Protein 1YIS (pdb70)

InterPro domains:
  IPR000362 Fumarate lyase family [PR00149] (147-165)
  IPR000362 Fumarate lyase family [PR00149] (241-268)
  IPR000362 Fumarate lyase family [PR00149] (284-300)
  IPR008948 L-Aspartase-like [SSF48557] (10-456)
  IPR019468 Adenylosuccinate lyase C-terminal [SM00998] (376-455)
  IPR020557 Fumarate lyase, conserved site [PS00163] (284-293)
  IPR022761 Fumarate lyase, N-terminal [PF00206] (44-301)

Organism: Caenorhabditis elegans (NCBI:txid6239)

Secondary structure (DSSP, 8-state):
-GGGS---HIIIIITTT-THHHHTSHHHHHHHHHHHHHHHHHHHHHTT-TTS-HHHHH--TTTT---HHHHHHHHHHSS----HHHHHHHH-TTTGGGTTTT--HHHHHHHHHHHHHHHHHHHHHHHHHHHHHHHHHHHHHTTT-EEEEEETTEEEEEEEHHHHHHHHHHHH--HHHHHHHHH--B--S-TTTSS-HHHHHHTTT-HHHHHHHHHHHHHHTT-S-B-SS-SSS--THHHHHHHHHHHHHHHHHHHHHHHHHHHHHTTSEE-------HHHHHHHHHHHHTSHHHHHHHHHT--TT--GGGHHHH--HHHHHHHHHHHHHHHHHHHHH-EE-HHHHHHHHHHHHHHHHHHH------SSSTTTHHHHHHHHH-GGGGSTTHHHHHHHHIIIIIHHHHGGG--

Structure (mmCIF, N/CA/C/O backbone):
data_1YIS
#
_entry.id   1YIS
#
_cell.length_a   124.242
_cell.length_b   124.242
_cell.length_c   165.127
_cell.angle_alpha   90.00
_cell.angle_beta   90.00
_cell.angle_gamma   90.00
#
_symmetry.space_group_name_H-M   'I 4 2 2'
#
loop_
_entity.id
_entity.type
_entity.pdbx_description
1 polymer 'adenylosuccinate lyase'
2 non-polymer 'SULFATE ION'
3 water water
#
loop_
_atom_site.group_PDB
_atom_site.id
_atom_site.type_symbol
_atom_site.label_atom_id
_atom_site.label_alt_id
_atom_site.label_comp_id
_atom_site.label_asym_id
_atom_site.label_entity_id
_atom_site.label_seq_id
_atom_site.pdbx_PDB_ins_code
_atom_site.Cartn_x
_atom_site.Cartn_y
_atom_site.Cartn_z
_atom_site.occupancy
_atom_site.B_iso_or_equiv
_atom_site.auth_seq_id
_atom_site.auth_comp_id
_atom_site.auth_asym_id
_atom_site.auth_atom_id
_atom_site.pdbx_PDB_model_num
ATOM 1 N N . ALA A 1 2 ? 2.566 55.280 36.907 1.00 31.32 2 ALA A N 1
ATOM 2 C CA . ALA A 1 2 ? 3.679 55.963 36.179 1.00 31.13 2 ALA A CA 1
ATOM 3 C C . ALA A 1 2 ? 3.227 56.381 34.781 1.00 29.98 2 ALA A C 1
ATOM 4 O O . ALA A 1 2 ? 2.505 55.648 34.107 1.00 30.58 2 ALA A O 1
ATOM 6 N N . SER A 1 3 ? 3.651 57.563 34.349 1.00 28.67 3 SER A N 1
ATOM 7 C CA . SER A 1 3 ? 3.267 58.062 33.037 1.00 28.46 3 SER A CA 1
ATOM 8 C C . SER A 1 3 ? 3.847 57.192 31.924 1.00 27.26 3 SER A C 1
ATOM 9 O O . SER A 1 3 ? 3.287 57.118 30.833 1.00 26.93 3 SER A O 1
ATOM 12 N N . GLU A 1 4 ? 4.970 56.538 32.203 1.00 26.08 4 GLU A N 1
ATOM 13 C CA . GLU A 1 4 ? 5.609 55.674 31.217 1.00 24.91 4 GLU A CA 1
ATOM 14 C C . GLU A 1 4 ? 4.795 54.411 30.939 1.00 23.85 4 GLU A C 1
ATOM 15 O O . GLU A 1 4 ? 4.963 53.777 29.900 1.00 22.87 4 GLU A O 1
ATOM 21 N N . ASP A 1 5 ? 3.908 54.054 31.859 1.00 23.31 5 ASP A N 1
ATOM 22 C CA . ASP A 1 5 ? 3.104 52.848 31.698 1.00 24.33 5 ASP A CA 1
ATOM 23 C C . ASP A 1 5 ? 2.011 52.953 30.634 1.00 24.83 5 ASP A C 1
ATOM 24 O O . ASP A 1 5 ? 1.399 51.949 30.269 1.00 25.52 5 ASP A O 1
ATOM 29 N N . LYS A 1 6 ? 1.756 54.163 30.144 1.00 25.23 6 LYS A N 1
ATOM 30 C CA . LYS A 1 6 ? 0.737 54.369 29.113 1.00 24.39 6 LYS A CA 1
ATOM 31 C C . LYS A 1 6 ? 1.314 55.141 27.941 1.00 22.36 6 LYS A C 1
ATOM 32 O O . LYS A 1 6 ? 2.202 55.969 28.125 1.00 20.00 6 LYS A O 1
ATOM 38 N N . PHE A 1 7 ? 0.810 54.864 26.739 1.00 21.96 7 PHE A N 1
ATOM 39 C CA . PHE A 1 7 ? 1.275 55.554 25.540 1.00 21.53 7 PHE A CA 1
ATOM 40 C C . PHE A 1 7 ? 1.245 57.059 25.770 1.00 21.76 7 PHE A C 1
ATOM 41 O O . PHE A 1 7 ? 0.292 57.592 26.334 1.00 21.04 7 PHE A O 1
ATOM 49 N N . GLU A 1 8 ? 2.288 57.742 25.320 1.00 23.82 8 GLU A N 1
ATOM 50 C CA . GLU A 1 8 ? 2.379 59.186 25.490 1.00 26.02 8 GLU A CA 1
ATOM 51 C C . GLU A 1 8 ? 2.715 59.848 24.170 1.00 25.58 8 GLU A C 1
ATOM 52 O O . GLU A 1 8 ? 3.323 59.231 23.294 1.00 25.14 8 GLU A O 1
ATOM 58 N N . SER A 1 9 ? 2.321 61.107 24.035 1.00 25.50 9 SER A N 1
ATOM 59 C CA . SER A 1 9 ? 2.646 61.870 22.842 1.00 24.87 9 SER A CA 1
ATOM 60 C C . SER A 1 9 ? 4.138 62.144 22.973 1.00 24.27 9 SER A C 1
ATOM 61 O O . SER A 1 9 ? 4.575 62.761 23.946 1.00 23.87 9 SER A O 1
ATOM 64 N N . VAL A 1 10 ? 4.922 61.673 22.014 1.00 24.76 10 VAL A N 1
ATOM 65 C CA . VAL A 1 10 ? 6.361 61.883 22.062 1.00 25.18 10 VAL A CA 1
ATOM 66 C C . VAL A 1 10 ? 6.697 63.352 21.818 1.00 25.41 10 VAL A C 1
ATOM 67 O O . VAL A 1 10 ? 7.745 63.831 22.244 1.00 26.87 10 VAL A O 1
ATOM 71 N N . LEU A 1 11 ? 5.806 64.064 21.133 1.00 26.14 11 LEU A N 1
ATOM 72 C CA . LEU A 1 11 ? 6.015 65.486 20.852 1.00 26.04 11 LEU A CA 1
ATOM 73 C C . LEU A 1 11 ? 5.866 66.295 22.137 1.00 27.56 11 LEU A C 1
ATOM 74 O O . LEU A 1 11 ? 6.733 67.096 22.497 1.00 28.36 11 LEU A O 1
ATOM 79 N N . SER A 1 12 ? 4.752 66.065 22.822 1.00 28.07 12 SER A N 1
ATOM 80 C CA . SER A 1 12 ? 4.419 66.746 24.066 1.00 29.01 12 SER A CA 1
ATOM 81 C C . SER A 1 12 ? 5.360 66.424 25.226 1.00 28.37 12 SER A C 1
ATOM 82 O O . SER A 1 12 ? 5.767 67.315 25.975 1.00 28.43 12 SER A O 1
ATOM 85 N N . THR A 1 13 ? 5.699 65.149 25.370 1.00 26.88 13 THR A N 1
ATOM 86 C CA . THR A 1 13 ? 6.549 64.712 26.462 1.00 27.40 13 THR A CA 1
ATOM 87 C C . THR A 1 13 ? 8.038 64.742 26.170 1.00 28.64 13 THR A C 1
ATOM 88 O O . THR A 1 13 ? 8.844 64.784 27.094 1.00 29.34 13 THR A O 1
ATOM 92 N N . ARG A 1 14 ? 8.418 64.730 24.901 1.00 30.22 14 ARG A N 1
ATOM 93 C CA . ARG A 1 14 ? 9.838 64.735 24.588 1.00 32.95 14 ARG A CA 1
ATOM 94 C C . ARG A 1 14 ? 10.354 65.885 23.723 1.00 32.18 14 ARG A C 1
ATOM 95 O O . ARG A 1 14 ? 11.113 66.727 24.204 1.00 33.12 14 ARG A O 1
ATOM 103 N N . TYR A 1 15 ? 9.939 65.931 22.459 1.00 30.97 15 TYR A N 1
ATOM 104 C CA . TYR A 1 15 ? 10.416 66.963 21.535 1.00 28.97 15 TYR A CA 1
ATOM 105 C C . TYR A 1 15 ? 9.995 68.408 21.808 1.00 28.07 15 TYR A C 1
ATOM 106 O O . TYR A 1 15 ? 10.640 69.334 21.327 1.00 27.91 15 TYR A O 1
ATOM 115 N N . CYS A 1 16 ? 8.929 68.605 22.578 1.00 27.91 16 CYS A N 1
ATOM 116 C CA . CYS A 1 16 ? 8.437 69.953 22.872 1.00 28.37 16 CYS A CA 1
ATOM 117 C C . CYS A 1 16 ? 8.108 70.177 24.349 1.00 29.12 16 CYS A C 1
ATOM 118 O O . CYS A 1 16 ? 7.405 71.131 24.681 1.00 29.97 16 CYS A O 1
ATOM 121 N N . LYS A 1 17 ? 8.604 69.312 25.227 1.00 29.28 17 LYS A N 1
ATOM 122 C CA . LYS A 1 17 ? 8.305 69.419 26.652 1.00 30.64 17 LYS A CA 1
ATOM 123 C C . LYS A 1 17 ? 8.450 70.811 27.263 1.00 31.28 17 LYS A C 1
ATOM 124 O O . LYS A 1 17 ? 7.718 71.160 28.190 1.00 31.46 17 LYS A O 1
ATOM 130 N N . ASN A 1 18 ? 9.378 71.610 26.746 1.00 30.88 18 ASN A N 1
ATOM 131 C CA . ASN A 1 18 ? 9.595 72.952 27.279 1.00 31.18 18 ASN A CA 1
ATOM 132 C C . ASN A 1 18 ? 8.936 74.066 26.467 1.00 30.05 18 ASN A C 1
ATOM 133 O O . ASN A 1 18 ? 9.183 75.249 26.711 1.00 29.62 18 ASN A O 1
ATOM 138 N N . SER A 1 19 ? 8.099 73.694 25.507 1.00 26.83 19 SER A N 1
ATOM 139 C CA . SER A 1 19 ? 7.430 74.687 24.680 1.00 25.61 19 SER A CA 1
ATOM 140 C C . SER A 1 19 ? 6.088 75.133 25.241 1.00 24.55 19 SER A C 1
ATOM 141 O O . SER A 1 19 ? 5.335 74.336 25.805 1.00 23.58 19 SER A O 1
ATOM 144 N N . PRO A 1 20 ? 5.777 76.428 25.102 1.00 23.65 20 PRO A N 1
ATOM 145 C CA . PRO A 1 20 ? 4.502 76.953 25.597 1.00 23.06 20 PRO A CA 1
ATOM 146 C C . PRO A 1 20 ? 3.321 76.401 24.786 1.00 22.53 20 PRO A C 1
ATOM 147 O O . PRO A 1 20 ? 2.158 76.572 25.164 1.00 22.93 20 PRO A O 1
ATOM 151 N N . LEU A 1 21 ? 3.622 75.733 23.674 1.00 21.09 21 LEU A N 1
ATOM 152 C CA . LEU A 1 21 ? 2.569 75.142 22.855 1.00 20.34 21 LEU A CA 1
ATOM 153 C C . LEU A 1 21 ? 1.906 73.996 23.619 1.00 20.51 21 LEU A C 1
ATOM 154 O O . LEU A 1 21 ? 0.724 73.707 23.423 1.00 21.02 21 LEU A O 1
ATOM 159 N N . VAL A 1 22 ? 2.667 73.347 24.496 1.00 19.51 22 VAL A N 1
ATOM 160 C CA . VAL A 1 22 ? 2.125 72.246 25.280 1.00 18.54 22 VAL A CA 1
ATOM 161 C C . VAL A 1 22 ? 1.031 72.768 26.215 1.00 18.99 22 VAL A C 1
ATOM 162 O O . VAL A 1 22 ? 0.107 72.037 26.565 1.00 18.85 22 VAL A O 1
ATOM 166 N N . SER A 1 23 ? 1.134 74.038 26.605 1.00 18.74 23 SER A N 1
ATOM 167 C CA . SER A 1 23 ? 0.133 74.665 27.468 1.00 19.25 23 SER A CA 1
ATOM 168 C C . SER A 1 23 ? -0.976 75.249 26.595 1.00 18.74 23 SER A C 1
ATOM 169 O O . SER A 1 23 ? -2.159 75.082 26.878 1.00 17.53 23 SER A O 1
ATOM 172 N N . ILE A 1 24 ? -0.578 75.937 25.530 1.00 17.95 24 ILE A N 1
ATOM 173 C CA . ILE A 1 24 ? -1.525 76.558 24.614 1.00 18.03 24 ILE A CA 1
ATOM 174 C C . ILE A 1 24 ? -2.492 75.542 23.994 1.00 18.51 24 ILE A C 1
ATOM 175 O O . ILE A 1 24 ? -3.683 75.815 23.857 1.00 20.10 24 ILE A O 1
ATOM 180 N N . LEU A 1 25 ? -1.985 74.365 23.641 1.00 17.40 25 LEU A N 1
ATOM 181 C CA . LEU A 1 25 ? -2.814 73.341 23.020 1.00 17.58 25 LEU A CA 1
ATOM 182 C C . LEU A 1 25 ? -3.431 72.334 23.988 1.00 18.48 25 LEU A C 1
ATOM 183 O O . LEU A 1 25 ? -3.973 71.319 23.558 1.00 20.24 25 LEU A O 1
ATOM 188 N N . SER A 1 26 ? -3.363 72.611 25.287 1.00 18.61 26 SER A N 1
ATOM 189 C CA . SER A 1 26 ? -3.930 71.703 26.288 1.00 18.22 26 SER A CA 1
ATOM 190 C C . SER A 1 26 ? -5.444 71.865 26.415 1.00 18.59 26 SER A C 1
ATOM 191 O O . SER A 1 26 ? -6.003 72.896 26.057 1.00 17.64 26 SER A O 1
ATOM 194 N N . GLU A 1 27 ? -6.104 70.836 26.930 1.00 20.22 27 GLU A N 1
ATOM 195 C CA . GLU A 1 27 ? -7.544 70.883 27.110 1.00 21.49 27 GLU A CA 1
ATOM 196 C C . GLU A 1 27 ? -7.943 72.008 28.065 1.00 21.25 27 GLU A C 1
ATOM 197 O O . GLU A 1 27 ? -8.981 72.645 27.889 1.00 20.72 27 GLU A O 1
ATOM 203 N N . THR A 1 28 ? -7.114 72.261 29.071 1.00 21.03 28 THR A N 1
ATOM 204 C CA . THR A 1 28 ? -7.409 73.316 30.027 1.00 20.79 28 THR A CA 1
ATOM 205 C C . THR A 1 28 ? -7.426 74.677 29.356 1.00 20.86 28 THR A C 1
ATOM 206 O O . THR A 1 28 ? -8.300 75.501 29.633 1.00 23.11 28 THR A O 1
ATOM 210 N N . ASN A 1 29 ? -6.464 74.919 28.471 1.00 20.09 29 ASN A N 1
ATOM 211 C CA . ASN A 1 29 ? -6.411 76.199 27.783 1.00 19.42 29 ASN A CA 1
ATOM 212 C C . ASN A 1 29 ? -7.578 76.335 26.817 1.00 19.19 29 ASN A C 1
ATOM 213 O O . ASN A 1 29 ? -8.136 77.419 26.664 1.00 17.86 29 ASN A O 1
ATOM 218 N N . LYS A 1 30 ? -7.951 75.238 26.168 1.00 19.45 30 LYS A N 1
ATOM 219 C CA . LYS A 1 30 ? -9.065 75.283 25.235 1.00 22.56 30 LYS A CA 1
ATOM 220 C C . LYS A 1 30 ? -10.374 75.592 25.966 1.00 21.99 30 LYS A C 1
ATOM 221 O O . LYS A 1 30 ? -11.153 76.427 25.519 1.00 22.57 30 LYS A O 1
ATOM 227 N N . ALA A 1 31 ? -10.606 74.924 27.092 1.00 21.35 31 ALA A N 1
ATOM 228 C CA . ALA A 1 31 ? -11.823 75.144 27.870 1.00 20.38 31 ALA A CA 1
ATOM 229 C C . ALA A 1 31 ? -11.820 76.569 28.415 1.00 19.42 31 ALA A C 1
ATOM 230 O O . ALA A 1 31 ? -12.865 77.209 28.543 1.00 19.66 31 ALA A O 1
ATOM 232 N N . THR A 1 32 ? -10.631 77.060 28.738 1.00 19.66 32 THR A N 1
ATOM 233 C CA . THR A 1 32 ? -10.484 78.414 29.245 1.00 19.08 32 THR A CA 1
ATOM 234 C C . THR A 1 32 ? -10.878 79.406 28.148 1.00 19.32 32 THR A C 1
ATOM 235 O O . THR A 1 32 ? -11.540 80.407 28.411 1.00 19.56 32 THR A O 1
ATOM 239 N N . LEU A 1 33 ? -10.472 79.117 26.916 1.00 18.78 33 LEU A N 1
ATOM 240 C CA . LEU A 1 33 ? -10.796 79.981 25.791 1.00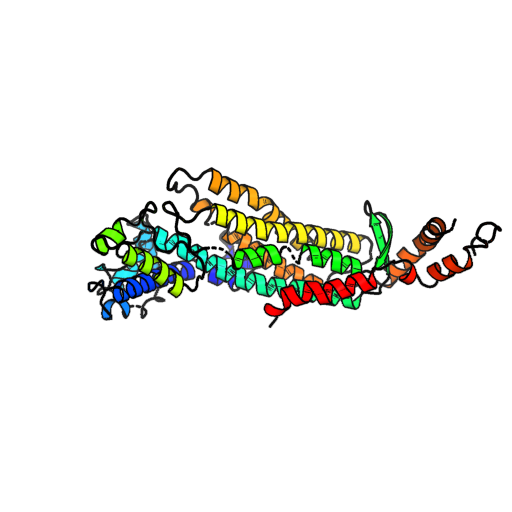 17.67 33 LEU A CA 1
ATOM 241 C C . LEU A 1 33 ? -12.293 79.953 25.525 1.00 17.78 33 LEU A C 1
ATOM 242 O O . LEU A 1 33 ? -12.872 80.965 25.130 1.00 18.83 33 LEU A O 1
ATOM 247 N N . TRP A 1 34 ? -12.918 78.798 25.742 1.00 17.22 34 TRP A N 1
ATOM 248 C CA . TRP A 1 34 ? -14.358 78.667 25.540 1.00 18.62 34 TRP A CA 1
ATOM 249 C C . TRP A 1 34 ? -15.082 79.621 26.478 1.00 18.51 34 TRP A C 1
ATOM 250 O O . TRP A 1 34 ? -16.031 80.302 26.086 1.00 18.67 34 TRP A O 1
ATOM 261 N N . ARG A 1 35 ? -14.622 79.648 27.725 1.00 16.77 35 ARG A N 1
ATOM 262 C CA . ARG A 1 35 ? -15.197 80.500 28.752 1.00 16.50 35 ARG A CA 1
ATOM 263 C C . ARG A 1 35 ? -14.928 81.963 28.447 1.00 16.21 35 ARG A C 1
ATOM 264 O O . ARG A 1 35 ? -15.792 82.816 28.647 1.00 15.55 35 ARG A O 1
ATOM 272 N N . GLN A 1 36 ? -13.731 82.247 27.951 1.00 16.53 36 GLN A N 1
ATOM 273 C CA . GLN A 1 36 ? -13.355 83.609 27.610 1.00 17.64 36 GLN A CA 1
ATOM 274 C C . GLN A 1 36 ? -14.264 84.108 26.489 1.00 18.52 36 GLN A C 1
ATOM 275 O O . GLN A 1 36 ? -14.704 85.260 26.497 1.00 18.27 36 GLN A O 1
ATOM 281 N N . LEU A 1 37 ? -14.546 83.225 25.532 1.00 17.25 37 LEU A N 1
ATOM 282 C CA . LEU A 1 37 ? -15.405 83.557 24.407 1.00 16.69 37 LEU A CA 1
ATOM 283 C C . LEU A 1 37 ? -16.840 83.781 24.882 1.00 18.34 37 LEU A C 1
ATOM 284 O O . LEU A 1 37 ? -17.502 84.723 24.445 1.00 18.71 37 LEU A O 1
ATOM 289 N N . TRP A 1 38 ? -17.329 82.923 25.771 1.00 17.49 38 TRP A N 1
ATOM 290 C CA . TRP A 1 38 ? -18.673 83.123 26.296 1.00 17.83 38 TRP A CA 1
ATOM 291 C C . TRP A 1 38 ? -18.701 84.454 27.045 1.00 18.24 38 TRP A C 1
ATOM 292 O O . TRP A 1 38 ? -19.713 85.150 27.040 1.00 17.88 38 TRP A O 1
ATOM 303 N N . ILE A 1 39 ? -17.588 84.803 27.688 1.00 16.96 39 ILE A N 1
ATOM 304 C CA . ILE A 1 39 ? -17.503 86.062 28.421 1.00 17.57 39 ILE A CA 1
ATOM 305 C C . ILE A 1 39 ? -17.607 87.232 27.443 1.00 19.62 39 ILE A C 1
ATOM 306 O O . ILE A 1 39 ? -18.421 88.135 27.636 1.00 21.23 39 ILE A O 1
ATOM 311 N N . TRP A 1 40 ? -16.788 87.215 26.394 1.00 18.57 40 TRP A N 1
ATOM 312 C CA . TRP A 1 40 ? -16.821 88.282 25.401 1.00 18.36 40 TRP A CA 1
ATOM 313 C C . TRP A 1 40 ? -18.182 88.374 24.734 1.00 18.35 40 TRP A C 1
ATOM 314 O O . TRP A 1 40 ? -18.659 89.465 24.441 1.00 20.22 40 TRP A O 1
ATOM 325 N N . LEU A 1 41 ? -18.800 87.227 24.481 1.00 17.30 41 LEU A N 1
ATOM 326 C CA . LEU A 1 41 ? -20.111 87.208 23.854 1.00 18.17 41 LEU A CA 1
ATOM 327 C C . LEU A 1 41 ? -21.097 87.925 24.773 1.00 20.60 41 LEU A C 1
ATOM 328 O O . LEU A 1 41 ? -21.879 88.770 24.327 1.00 20.91 41 LEU A O 1
ATOM 333 N N . ALA A 1 42 ? -21.049 87.582 26.058 1.00 19.77 42 ALA A N 1
ATOM 334 C CA . ALA A 1 42 ? -21.927 88.185 27.054 1.00 21.97 42 ALA A CA 1
ATOM 335 C C . ALA A 1 42 ? -21.708 89.694 27.143 1.00 21.02 42 ALA A C 1
ATOM 336 O O . ALA A 1 42 ? -22.661 90.466 27.187 1.00 21.44 42 ALA A O 1
ATOM 338 N N . GLU A 1 43 ? -20.449 90.112 27.158 1.00 21.78 43 GLU A N 1
ATOM 339 C CA . GLU A 1 43 ? -20.130 91.528 27.249 1.00 22.49 43 GLU A CA 1
ATOM 340 C C . GLU A 1 43 ? -20.652 92.292 26.039 1.00 23.58 43 GLU A C 1
ATOM 341 O O . GLU A 1 43 ? -21.285 93.338 26.187 1.00 23.55 43 GLU A O 1
ATOM 347 N N . ALA A 1 44 ? -20.387 91.768 24.843 1.00 22.83 44 ALA A N 1
ATOM 348 C CA . ALA A 1 44 ? -20.829 92.423 23.616 1.00 21.22 44 ALA A CA 1
ATOM 349 C C . ALA A 1 44 ? -22.348 92.497 23.533 1.00 20.47 44 ALA A C 1
ATOM 350 O O . ALA A 1 44 ? -22.893 93.541 23.193 1.00 20.91 44 ALA A O 1
ATOM 352 N N . GLU A 1 45 ? -23.033 91.399 23.843 1.00 20.79 45 GLU A N 1
ATOM 353 C CA . GLU A 1 45 ? -24.492 91.400 23.790 1.00 22.23 45 GLU A CA 1
ATOM 354 C C . GLU A 1 45 ? -25.041 92.451 24.750 1.00 25.08 45 GLU A C 1
ATOM 355 O O . GLU A 1 45 ? -26.006 93.141 24.433 1.00 25.78 45 GLU A O 1
ATOM 361 N N . LYS A 1 46 ? -24.417 92.579 25.918 1.00 26.40 46 LYS A N 1
ATOM 362 C CA . LYS A 1 46 ? -24.858 93.561 26.903 1.00 27.95 46 LYS A CA 1
ATOM 363 C C . LYS A 1 46 ? -24.607 94.973 26.373 1.00 28.22 46 LYS A C 1
ATOM 364 O O . LYS A 1 46 ? -25.485 95.833 26.434 1.00 28.22 46 LYS A O 1
ATOM 370 N N . GLU A 1 47 ? -23.405 95.199 25.853 1.00 27.74 47 GLU A N 1
ATOM 371 C CA . GLU A 1 47 ? -23.037 96.493 25.299 1.00 29.77 47 GLU A CA 1
ATOM 372 C C . GLU A 1 47 ? -23.993 96.901 24.187 1.00 29.82 47 GLU A C 1
ATOM 373 O O . GLU A 1 47 ? -24.200 98.089 23.944 1.00 29.83 47 GLU A O 1
ATOM 379 N N . LEU A 1 48 ? -24.573 95.913 23.512 1.00 28.94 48 LEU A N 1
ATOM 380 C CA . LEU A 1 48 ? -25.485 96.189 22.412 1.00 28.02 48 LEU A CA 1
ATOM 381 C C . LEU A 1 48 ? -26.951 96.268 22.799 1.00 27.89 48 LEU A C 1
ATOM 382 O O . LEU A 1 48 ? -27.822 96.304 21.932 1.00 28.16 48 LEU A O 1
ATOM 387 N N . GLY A 1 49 ? -27.231 96.281 24.097 1.00 28.69 49 GLY A N 1
ATOM 388 C CA . GLY A 1 49 ? -28.611 96.413 24.531 1.00 28.92 49 GLY A CA 1
ATOM 389 C C . GLY A 1 49 ? -29.389 95.215 25.035 1.00 29.75 49 GLY A C 1
ATOM 390 O O . GLY A 1 49 ? -30.541 95.379 25.431 1.00 30.05 49 GLY A O 1
ATOM 391 N N . LEU A 1 50 ? -28.806 94.021 25.019 1.00 30.68 50 LEU A N 1
ATOM 392 C CA . LEU A 1 50 ? -29.530 92.855 25.519 1.00 32.63 50 LEU A CA 1
ATOM 393 C C . LEU A 1 50 ? -29.474 92.867 27.048 1.00 34.38 50 LEU A C 1
ATOM 394 O O . LEU A 1 50 ? -28.562 92.315 27.665 1.00 34.56 50 LEU A O 1
ATOM 399 N N . LYS A 1 51 ? -30.473 93.513 27.642 1.00 36.48 51 LYS A N 1
ATOM 400 C CA . LYS A 1 51 ? -30.581 93.674 29.089 1.00 37.50 51 LYS A CA 1
ATOM 401 C C . LYS A 1 51 ? -30.552 92.398 29.918 1.00 35.39 51 LYS A C 1
ATOM 402 O O . LYS A 1 51 ? -30.119 92.432 31.065 1.00 35.72 51 LYS A O 1
ATOM 408 N N . GLN A 1 52 ? -31.016 91.283 29.358 1.00 33.98 52 GLN A N 1
ATOM 409 C CA . GLN A 1 52 ? -31.031 90.025 30.103 1.00 32.10 52 GLN A CA 1
ATOM 410 C C . GLN A 1 52 ? -29.651 89.623 30.627 1.00 31.59 52 GLN A C 1
ATOM 411 O O . GLN A 1 52 ? -29.542 88.809 31.546 1.00 30.89 52 GLN A O 1
ATOM 417 N N . VAL A 1 53 ? -28.601 90.194 30.041 1.00 29.96 53 VAL A N 1
ATOM 418 C CA . VAL A 1 53 ? -27.239 89.914 30.476 1.00 29.02 53 VAL A CA 1
ATOM 419 C C . VAL A 1 53 ? -26.861 90.987 31.492 1.00 29.43 53 VAL A C 1
ATOM 420 O O . VAL A 1 53 ? -26.640 92.141 31.122 1.00 30.68 53 VAL A O 1
ATOM 424 N N . THR A 1 54 ? -26.785 90.611 32.768 1.00 28.45 54 THR A N 1
ATOM 425 C CA . THR A 1 54 ? -26.445 91.567 33.819 1.00 27.22 54 THR A CA 1
ATOM 426 C C . THR A 1 54 ? -24.949 91.609 34.099 1.00 28.22 54 THR A C 1
ATOM 427 O O . THR A 1 54 ? -24.214 90.681 33.753 1.00 28.34 54 THR A O 1
ATOM 431 N N . GLN A 1 55 ? -24.503 92.691 34.732 1.00 26.63 55 GLN A N 1
ATOM 432 C CA . GLN A 1 55 ? -23.096 92.845 35.062 1.00 26.57 55 GLN A CA 1
ATOM 433 C C . GLN A 1 55 ? -22.681 91.843 36.139 1.00 26.60 55 GLN A C 1
ATOM 434 O O . GLN A 1 55 ? -21.514 91.455 36.213 1.00 26.25 55 GLN A O 1
ATOM 440 N N . ASP A 1 56 ? -23.633 91.430 36.974 1.00 26.51 56 ASP A N 1
ATOM 441 C CA . ASP A 1 56 ? -23.344 90.462 38.030 1.00 27.56 56 ASP A CA 1
ATOM 442 C C . ASP A 1 56 ? -23.075 89.097 37.415 1.00 27.76 56 ASP A C 1
ATOM 443 O O . ASP A 1 56 ? -22.223 88.345 37.895 1.00 28.56 56 ASP A O 1
ATOM 448 N N . ALA A 1 57 ? -23.815 88.775 36.359 1.00 25.64 57 ALA A N 1
ATOM 449 C CA . ALA A 1 57 ? -23.641 87.507 35.678 1.00 24.67 57 ALA A CA 1
ATOM 450 C C . ALA A 1 57 ? -22.248 87.500 35.066 1.00 25.01 57 ALA A C 1
ATOM 451 O O . ALA A 1 57 ? -21.494 86.542 35.219 1.00 26.26 57 ALA A O 1
ATOM 453 N N . ILE A 1 58 ? -21.903 88.589 34.388 1.00 24.13 58 ILE A N 1
ATOM 454 C CA . ILE A 1 58 ? -20.601 88.709 33.755 1.00 23.90 58 ILE A CA 1
ATOM 455 C C . ILE A 1 58 ? -19.458 88.632 34.766 1.00 24.97 58 ILE A C 1
ATOM 456 O O . ILE A 1 58 ? -18.429 88.012 34.495 1.00 24.30 58 ILE A O 1
ATOM 461 N N . ASP A 1 59 ? -19.634 89.258 35.928 1.00 25.17 59 ASP A N 1
ATOM 462 C CA . ASP A 1 59 ? -18.594 89.237 36.954 1.00 25.64 59 ASP A CA 1
ATOM 463 C C . ASP A 1 59 ? -18.327 87.831 37.479 1.00 24.50 59 ASP A C 1
ATOM 464 O O . ASP A 1 59 ? -17.189 87.487 37.781 1.00 24.31 59 ASP A O 1
ATOM 469 N N . GLU A 1 60 ? -19.373 87.023 37.594 1.00 23.60 60 GLU A N 1
ATOM 470 C CA . GLU A 1 60 ? -19.209 85.652 38.058 1.00 25.09 60 GLU A CA 1
ATOM 471 C C . GLU A 1 60 ? -18.321 84.929 37.051 1.00 26.34 60 GLU A C 1
ATOM 472 O O . GLU A 1 60 ? -17.326 84.293 37.412 1.00 25.43 60 GLU A O 1
ATOM 486 N N . LYS A 1 62 ? -16.232 86.107 34.764 1.00 25.70 62 LYS A N 1
ATOM 487 C CA . LYS A 1 62 ? -14.854 86.570 34.716 1.00 27.60 62 LYS A CA 1
ATOM 488 C C . LYS A 1 62 ? -14.065 86.110 35.929 1.00 28.31 62 LYS A C 1
ATOM 489 O O . LYS A 1 62 ? -12.878 85.792 35.831 1.00 29.15 62 LYS A O 1
ATOM 495 N N . SER A 1 63 ? -14.734 86.059 37.074 1.00 26.63 63 SER A N 1
ATOM 496 C CA . SER A 1 63 ? -14.084 85.652 38.304 1.00 26.13 63 SER A CA 1
ATOM 497 C C . SER A 1 63 ? -13.784 84.150 38.336 1.00 26.40 63 SER A C 1
ATOM 498 O O . SER A 1 63 ? -12.757 83.727 38.873 1.00 24.78 63 SER A O 1
ATOM 501 N N . ASN A 1 64 ? -14.674 83.351 37.753 1.00 24.74 64 ASN A N 1
ATOM 502 C CA . ASN A 1 64 ? -14.508 81.901 37.738 1.00 23.83 64 ASN A CA 1
ATOM 503 C C . ASN A 1 64 ? -14.007 81.304 36.427 1.00 22.90 64 ASN A C 1
ATOM 504 O O . ASN A 1 64 ? -14.082 80.092 36.226 1.00 20.78 64 ASN A O 1
ATOM 509 N N . ARG A 1 65 ? -13.482 82.148 35.548 1.00 22.59 65 ARG A N 1
ATOM 510 C CA . ARG A 1 65 ? -13.002 81.689 34.252 1.00 22.90 65 ARG A CA 1
ATOM 511 C C . ARG A 1 65 ? -11.976 80.567 34.329 1.00 24.73 65 ARG A C 1
ATOM 512 O O . ARG A 1 65 ? -12.045 79.604 33.565 1.00 23.40 65 ARG A O 1
ATOM 520 N N . ASP A 1 66 ? -11.037 80.690 35.262 1.00 25.51 66 ASP A N 1
ATOM 521 C CA . ASP A 1 66 ? -9.962 79.715 35.397 1.00 25.66 66 ASP A CA 1
ATOM 522 C C . ASP A 1 66 ? -10.138 78.620 36.443 1.00 25.98 66 ASP A C 1
ATOM 523 O O . ASP A 1 66 ? -9.183 77.909 36.763 1.00 26.06 66 ASP A O 1
ATOM 528 N N . VAL A 1 67 ? -11.351 78.475 36.964 1.00 24.46 67 VAL A N 1
ATOM 529 C CA . VAL A 1 67 ? -11.626 77.464 37.972 1.00 22.54 67 VAL A CA 1
ATOM 530 C C . VAL A 1 67 ? -12.178 76.195 37.337 1.00 23.74 67 VAL A C 1
ATOM 531 O O . VAL A 1 67 ? -13.309 76.176 36.863 1.00 24.69 67 VAL A O 1
ATOM 535 N N . PHE A 1 68 ? -11.391 75.125 37.342 1.00 24.30 68 PHE A N 1
ATOM 536 C CA . PHE A 1 68 ? -11.836 73.873 36.739 1.00 27.25 68 PHE A CA 1
ATOM 537 C C . PHE A 1 68 ? -12.006 72.711 37.709 1.00 28.98 68 PHE A C 1
ATOM 538 O O . PHE A 1 68 ? -11.084 72.354 38.439 1.00 29.14 68 PHE A O 1
ATOM 546 N N . ASP A 1 69 ? -13.204 72.131 37.699 1.00 32.66 69 ASP A N 1
ATOM 547 C CA . ASP A 1 69 ? -13.550 70.981 38.533 1.00 35.20 69 ASP A CA 1
ATOM 548 C C . ASP A 1 69 ? -13.605 69.801 37.565 1.00 34.79 69 ASP A C 1
ATOM 549 O O . ASP A 1 69 ? -14.678 69.293 37.234 1.00 34.44 69 ASP A O 1
ATOM 554 N N . TRP A 1 70 ? -12.436 69.376 37.108 1.00 34.50 70 TRP A N 1
ATOM 555 C CA . TRP A 1 70 ? -12.344 68.290 36.147 1.00 35.10 70 TRP A CA 1
ATOM 556 C C . TRP A 1 70 ? -13.118 67.022 36.479 1.00 37.05 70 TRP A C 1
ATOM 557 O O . TRP A 1 70 ? -13.770 66.449 35.605 1.00 35.87 70 TRP A O 1
ATOM 568 N N . PRO A 1 71 ? -13.056 66.558 37.737 1.00 39.69 71 PRO A N 1
ATOM 569 C CA . PRO A 1 71 ? -13.809 65.341 38.053 1.00 41.76 71 PRO A CA 1
ATOM 570 C C . PRO A 1 71 ? -15.286 65.540 37.712 1.00 42.18 71 PRO A C 1
ATOM 571 O O . PRO A 1 71 ? -15.929 64.656 37.148 1.00 43.38 71 PRO A O 1
ATOM 575 N N . PHE A 1 72 ? -15.812 66.714 38.045 1.00 42.56 72 PHE A N 1
ATOM 576 C CA . PHE A 1 72 ? -17.205 67.033 37.756 1.00 42.23 72 PHE A CA 1
ATOM 577 C C . PHE A 1 72 ? -17.412 67.141 36.248 1.00 42.68 72 PHE A C 1
ATOM 578 O O . PHE A 1 72 ? -18.343 66.557 35.695 1.00 43.64 72 PHE A O 1
ATOM 586 N N . ILE A 1 73 ? -16.538 67.895 35.588 1.00 42.30 73 ILE A N 1
ATOM 587 C CA . ILE A 1 73 ? -16.626 68.078 34.144 1.00 40.99 73 ILE A CA 1
ATOM 588 C C . ILE A 1 73 ? -16.637 66.730 33.432 1.00 41.94 73 ILE A C 1
ATOM 589 O O . ILE A 1 73 ? -17.408 66.523 32.499 1.00 41.86 73 ILE A O 1
ATOM 594 N N . ARG A 1 74 ? -15.786 65.813 33.881 1.00 44.84 74 ARG A N 1
ATOM 595 C CA . ARG A 1 74 ? -15.716 64.484 33.279 1.00 47.92 74 ARG A CA 1
ATOM 596 C C . ARG A 1 74 ? -17.028 63.720 33.393 1.00 48.46 74 ARG A C 1
ATOM 597 O O . ARG A 1 74 ? -17.490 63.129 32.418 1.00 48.06 74 ARG A O 1
ATOM 605 N N . SER A 1 75 ? -17.623 63.724 34.581 1.00 49.58 75 SER A N 1
ATOM 606 C CA . SER A 1 75 ? -18.883 63.022 34.777 1.00 51.80 75 SER A CA 1
ATOM 607 C C . SER A 1 75 ? -19.954 63.666 33.901 1.00 53.39 75 SER A C 1
ATOM 608 O O . SER A 1 75 ? -20.843 62.982 33.389 1.00 54.58 75 SER A O 1
ATOM 611 N N . GLU A 1 76 ? -19.859 64.982 33.724 1.00 54.58 76 GLU A N 1
ATOM 612 C CA . GLU A 1 76 ? -20.817 65.712 32.897 1.00 54.67 76 GLU A CA 1
ATOM 613 C C . GLU A 1 76 ? -20.663 65.365 31.425 1.00 53.92 76 GLU A C 1
ATOM 614 O O . GLU A 1 76 ? -21.647 65.287 30.696 1.00 53.23 76 GLU A O 1
ATOM 620 N N . GLU A 1 77 ? -19.426 65.162 30.989 1.00 54.18 77 GLU A N 1
ATOM 621 C CA . GLU A 1 77 ? -19.176 64.803 29.603 1.00 55.74 77 GLU A CA 1
ATOM 622 C C . GLU A 1 77 ? -19.658 63.372 29.364 1.00 57.39 77 GLU A C 1
ATOM 623 O O . GLU A 1 77 ? -19.751 62.914 28.222 1.00 58.28 77 GLU A O 1
ATOM 629 N N . ARG A 1 78 ? -19.972 62.676 30.453 1.00 58.52 78 ARG A N 1
ATOM 630 C CA . ARG A 1 78 ? -20.462 61.305 30.376 1.00 59.66 78 ARG A CA 1
ATOM 631 C C . ARG A 1 78 ? -21.987 61.263 30.321 1.00 60.38 78 ARG A C 1
ATOM 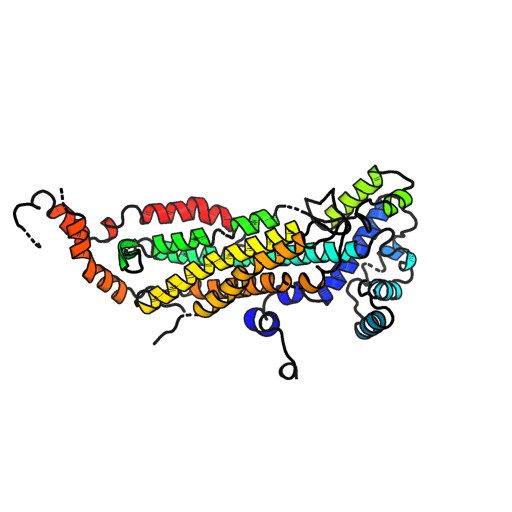632 O O . ARG A 1 78 ? -22.553 60.674 29.401 1.00 60.13 78 ARG A O 1
ATOM 640 N N . LYS A 1 79 ? -22.649 61.886 31.296 1.00 61.15 79 LYS A N 1
ATOM 641 C CA . LYS A 1 79 ? -24.112 61.912 31.321 1.00 62.96 79 LYS A CA 1
ATOM 642 C C . LYS A 1 79 ? -24.621 62.381 29.965 1.00 63.42 79 LYS A C 1
ATOM 643 O O . LYS A 1 79 ? -25.508 61.768 29.368 1.00 63.76 79 LYS A O 1
ATOM 649 N N . LEU A 1 80 ? -24.044 63.477 29.489 1.00 63.46 80 LEU A N 1
ATOM 650 C CA . LEU A 1 80 ? -24.391 64.038 28.193 1.00 63.06 80 LEU A CA 1
ATOM 651 C C . LEU A 1 80 ? -23.135 63.937 27.330 1.00 63.07 80 LEU A C 1
ATOM 652 O O . LEU A 1 80 ? -22.058 64.365 27.741 1.00 64.21 80 LEU A O 1
ATOM 657 N N . LYS A 1 81 ? -23.267 63.341 26.149 1.00 62.24 81 LYS A N 1
ATOM 658 C CA . LYS A 1 81 ? -22.126 63.166 25.256 1.00 61.24 81 LYS A CA 1
ATOM 659 C C . LYS A 1 81 ? -21.822 64.374 24.383 1.00 59.79 81 LYS A C 1
ATOM 660 O O . LYS A 1 81 ? -21.751 64.263 23.159 1.00 61.06 81 LYS A O 1
ATOM 666 N N . HIS A 1 82 ? -21.630 65.524 25.021 1.00 57.16 82 HIS A N 1
ATOM 667 C CA . HIS A 1 82 ? -21.317 66.761 24.317 1.00 53.55 82 HIS A CA 1
ATOM 668 C C . HIS A 1 82 ? -20.441 67.649 25.186 1.00 49.60 82 HIS A C 1
ATOM 669 O O . HIS A 1 82 ? -20.920 68.279 26.127 1.00 48.97 82 HIS A O 1
ATOM 676 N N . ASP A 1 83 ? -19.154 67.693 24.862 1.00 45.36 83 ASP A N 1
ATOM 677 C CA . ASP A 1 83 ? -18.194 68.492 25.608 1.00 43.29 83 ASP A CA 1
ATOM 678 C C . ASP A 1 83 ? -18.609 69.937 25.863 1.00 40.18 83 ASP A C 1
ATOM 679 O O . ASP A 1 83 ? -18.544 70.408 26.994 1.00 38.95 83 ASP A O 1
ATOM 684 N N . VAL A 1 84 ? -19.025 70.642 24.815 1.00 36.92 84 VAL A N 1
ATOM 685 C CA . VAL A 1 84 ? -19.429 72.034 24.960 1.00 34.86 84 VAL A CA 1
ATOM 686 C C . VAL A 1 84 ? -20.589 72.188 25.936 1.00 33.43 84 VAL A C 1
ATOM 687 O O . VAL A 1 84 ? -20.569 73.068 26.798 1.00 32.51 84 VAL A O 1
ATOM 699 N N . ALA A 1 86 ? -21.409 70.107 28.267 1.00 29.44 86 ALA A N 1
ATOM 700 C CA . ALA A 1 86 ? -20.899 69.738 29.583 1.00 28.92 86 ALA A CA 1
ATOM 701 C C . ALA A 1 86 ? -20.180 70.915 30.233 1.00 27.92 86 ALA A C 1
ATOM 702 O O . ALA A 1 86 ? -20.420 71.232 31.394 1.00 27.97 86 ALA A O 1
ATOM 704 N N . HIS A 1 87 ? -19.298 71.560 29.474 1.00 27.54 87 HIS A N 1
ATOM 705 C CA . HIS A 1 87 ? -18.542 72.700 29.979 1.00 26.98 87 HIS A CA 1
ATOM 706 C C . HIS A 1 87 ? -19.437 73.898 30.255 1.00 26.65 87 HIS A C 1
ATOM 707 O O . HIS A 1 87 ? -19.161 74.685 31.162 1.00 25.75 87 HIS A O 1
ATOM 714 N N . ASN A 1 88 ? -20.501 74.039 29.471 1.00 26.78 88 ASN A N 1
ATOM 715 C CA . ASN A 1 88 ? -21.432 75.142 29.669 1.00 28.20 88 ASN A CA 1
ATOM 716 C C . ASN A 1 88 ? -22.132 74.880 30.996 1.00 27.57 88 ASN A C 1
ATOM 717 O O . ASN A 1 88 ? -22.242 75.765 31.842 1.00 27.23 88 ASN A O 1
ATOM 722 N N . HIS A 1 89 ? -22.589 73.645 31.170 1.00 28.89 89 HIS A N 1
ATOM 723 C CA . HIS A 1 89 ? -23.257 73.224 32.397 1.00 30.42 89 HIS A CA 1
ATOM 724 C C . HIS A 1 89 ? -22.311 73.467 33.584 1.00 29.82 89 HIS A C 1
ATOM 725 O O . HIS A 1 89 ? -22.686 74.089 34.579 1.00 29.95 89 HIS A O 1
ATOM 732 N N . ALA A 1 90 ? -21.076 72.988 33.464 1.00 27.68 90 ALA A N 1
ATOM 733 C CA . ALA A 1 90 ? -20.084 73.161 34.518 1.00 27.43 90 ALA A CA 1
ATOM 734 C C . ALA A 1 90 ? -19.846 74.637 34.827 1.00 27.33 90 ALA A C 1
ATOM 735 O O . ALA A 1 90 ? -19.783 75.034 35.990 1.00 29.13 90 ALA A O 1
ATOM 737 N N . PHE A 1 91 ? -19.706 75.452 33.786 1.00 26.52 91 PHE A N 1
ATOM 738 C CA . PHE A 1 91 ? -19.473 76.879 33.979 1.00 24.62 91 PHE A CA 1
ATOM 739 C C . PHE A 1 91 ? -20.744 77.502 34.554 1.00 25.04 91 PHE A C 1
ATO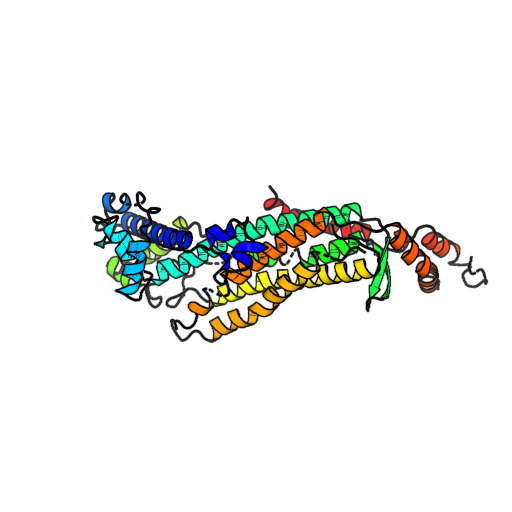M 740 O O . PHE A 1 91 ? -20.692 78.488 35.292 1.00 22.74 91 PHE A O 1
ATOM 748 N N . GLY A 1 92 ? -21.883 76.906 34.211 1.00 25.76 92 GLY A N 1
ATOM 749 C CA . GLY A 1 92 ? -23.158 77.393 34.704 1.00 27.10 92 GLY A CA 1
ATOM 750 C C . GLY A 1 92 ? -23.282 77.209 36.206 1.00 28.38 92 GLY A C 1
ATOM 751 O O . GLY A 1 92 ? -23.760 78.106 36.904 1.00 28.83 92 GLY A O 1
ATOM 752 N N . LYS A 1 93 ? -22.853 76.051 36.710 1.00 28.27 93 LYS A N 1
ATOM 753 C CA . LYS A 1 93 ? -22.922 75.790 38.142 1.00 29.56 93 LYS A CA 1
ATOM 754 C C . LYS A 1 93 ? -22.014 76.721 38.927 1.00 28.46 93 LYS A C 1
ATOM 755 O O . LYS A 1 93 ? -22.323 77.071 40.061 1.00 29.02 93 LYS A O 1
ATOM 761 N N . LEU A 1 94 ? -20.896 77.124 38.327 1.00 27.03 94 LEU A N 1
ATOM 762 C CA . LEU A 1 94 ? -19.964 78.045 38.975 1.00 25.12 94 LEU A CA 1
ATOM 763 C C . LEU A 1 94 ? -20.539 79.460 38.982 1.00 25.88 94 LEU A C 1
ATOM 764 O O . LEU A 1 94 ? -20.248 80.258 39.870 1.00 25.14 94 LEU A O 1
ATOM 769 N N . CYS A 1 95 ? -21.343 79.766 37.968 1.00 25.90 95 CYS A N 1
ATOM 770 C CA . CYS A 1 95 ? -21.942 81.086 37.826 1.00 24.56 95 CYS A CA 1
ATOM 771 C C . CYS A 1 95 ? -23.461 80.940 37.701 1.00 25.83 95 CYS A C 1
ATOM 772 O O . CYS A 1 95 ? -24.027 81.160 36.632 1.00 24.26 95 CYS A O 1
ATOM 775 N N . PRO A 1 96 ? -24.142 80.583 38.808 1.00 26.98 96 PRO A N 1
ATOM 776 C CA . PRO A 1 96 ? -25.598 80.402 38.815 1.00 27.08 96 PRO A CA 1
ATOM 777 C C . PRO A 1 96 ? -26.428 81.593 38.329 1.00 26.98 96 PRO A C 1
ATOM 778 O O . PRO A 1 96 ? -27.513 81.412 37.779 1.00 27.61 96 PRO A O 1
ATOM 782 N N . THR A 1 97 ? -25.922 82.804 38.525 1.00 27.56 97 THR A N 1
ATOM 783 C CA . THR A 1 97 ? -26.638 83.995 38.087 1.00 28.74 97 THR A CA 1
ATOM 784 C C . THR A 1 97 ? -26.548 84.151 36.567 1.00 29.63 97 THR A C 1
ATOM 785 O O . THR A 1 97 ? -27.476 84.654 35.930 1.00 30.26 97 THR A O 1
ATOM 789 N N . ALA A 1 98 ? -25.432 83.703 35.995 1.00 28.10 98 ALA A N 1
ATOM 790 C CA . ALA A 1 98 ? -25.202 83.802 34.558 1.00 26.33 98 ALA A CA 1
ATOM 791 C C . ALA A 1 98 ? -25.582 82.538 33.796 1.00 26.08 98 ALA A C 1
ATOM 792 O O . ALA A 1 98 ? -25.608 82.534 32.564 1.00 26.80 98 ALA A O 1
ATOM 794 N N . ALA A 1 99 ? -25.884 81.472 34.525 1.00 25.35 99 ALA A N 1
ATOM 795 C CA . ALA A 1 99 ? -26.229 80.193 33.910 1.00 25.62 99 ALA A CA 1
ATOM 796 C C . ALA A 1 99 ? -27.171 80.304 32.720 1.00 25.89 99 ALA A C 1
ATOM 797 O O . ALA A 1 99 ? -26.918 79.719 31.669 1.00 26.50 99 ALA A O 1
ATOM 799 N N . GLY A 1 100 ? -28.252 81.058 32.891 1.00 27.43 100 GLY A N 1
ATOM 800 C CA . GLY A 1 100 ? -29.239 81.210 31.836 1.00 26.69 100 GLY A CA 1
ATOM 801 C C . GLY A 1 100 ? -28.843 81.977 30.587 1.00 28.07 100 GLY A C 1
ATOM 802 O O . GLY A 1 100 ? -29.451 81.782 29.535 1.00 29.61 100 GLY A O 1
ATOM 803 N N . ILE A 1 101 ? -27.836 82.840 30.674 1.00 28.08 101 ILE A N 1
ATOM 804 C CA . ILE A 1 101 ? -27.437 83.613 29.503 1.00 27.05 101 ILE A CA 1
ATOM 805 C C . ILE A 1 101 ? -26.114 83.207 28.870 1.00 27.16 101 ILE A C 1
ATOM 806 O O . ILE A 1 101 ? -25.678 83.825 27.901 1.00 28.06 101 ILE A O 1
ATOM 811 N N . ILE A 1 102 ? -25.472 82.177 29.410 1.00 27.28 102 ILE A N 1
ATOM 812 C CA . ILE A 1 102 ? -24.204 81.722 28.855 1.00 26.88 102 ILE A CA 1
ATOM 813 C C . ILE A 1 102 ? -24.455 81.190 27.446 1.00 26.14 102 ILE A C 1
ATOM 814 O O . ILE A 1 102 ? -25.361 80.389 27.234 1.00 26.76 102 ILE A O 1
ATOM 819 N N . HIS A 1 103 ? -23.653 81.668 26.497 1.00 25.06 103 HIS A N 1
ATOM 820 C CA . HIS A 1 103 ? -23.731 81.309 25.077 1.00 25.72 103 HIS A CA 1
ATOM 821 C C . HIS A 1 103 ? -25.042 81.730 24.412 1.00 25.64 103 HIS A C 1
ATOM 822 O O . HIS A 1 103 ? -25.381 81.247 23.332 1.00 26.28 103 HIS A O 1
ATOM 829 N N . LEU A 1 104 ? -25.750 82.665 25.042 1.00 24.26 104 LEU A N 1
ATOM 830 C CA . LEU A 1 104 ? -27.035 83.150 24.537 1.00 23.71 104 LEU A CA 1
ATOM 831 C C . LEU A 1 104 ? -27.065 83.428 23.032 1.00 21.79 104 LEU A C 1
ATOM 832 O O . LEU A 1 104 ? -26.397 84.339 22.545 1.00 20.63 104 LEU A O 1
ATOM 837 N N . GLY A 1 105 ? -27.854 82.633 22.311 1.00 20.28 105 GLY A N 1
ATOM 838 C CA . GLY A 1 105 ? -27.986 82.791 20.872 1.00 21.53 105 GLY A CA 1
ATOM 839 C C . GLY A 1 105 ? -26.890 82.158 20.027 1.00 22.78 105 GLY A C 1
ATOM 840 O O . GLY A 1 105 ? -27.048 81.993 18.816 1.00 23.39 105 GLY A O 1
ATOM 841 N N . ALA A 1 106 ? -25.783 81.793 20.664 1.00 22.65 106 ALA A N 1
ATOM 842 C CA . ALA A 1 106 ? -24.650 81.206 19.967 1.00 23.50 106 ALA A CA 1
ATOM 843 C C . ALA A 1 106 ? -24.716 79.685 19.849 1.00 26.06 106 ALA A C 1
ATOM 844 O O . ALA A 1 106 ? -25.466 79.016 20.560 1.00 27.30 106 ALA A O 1
ATOM 846 N N . THR A 1 107 ? -23.919 79.152 18.930 1.00 27.15 107 THR A N 1
ATOM 847 C CA . THR A 1 107 ? -23.834 77.718 18.695 1.00 29.21 107 THR A CA 1
ATOM 848 C C . THR A 1 107 ? -22.564 77.207 19.374 1.00 26.81 107 THR A C 1
ATOM 849 O O . THR A 1 107 ? -21.685 77.999 19.712 1.00 26.23 107 THR A O 1
ATOM 853 N N . SER A 1 108 ? -22.470 75.896 19.577 1.00 23.59 108 SER A N 1
ATOM 854 C CA . SER A 1 108 ? -21.289 75.309 20.209 1.00 23.83 108 SER A CA 1
ATOM 855 C C . SER A 1 108 ? -20.050 75.675 19.404 1.00 22.59 108 SER A C 1
ATOM 856 O O . SER A 1 108 ? -18.984 75.960 19.958 1.00 22.14 108 SER A O 1
ATOM 859 N N . CYS A 1 109 ? -20.206 75.662 18.084 1.00 20.94 109 CYS A N 1
ATOM 860 C CA . CYS A 1 109 ? -19.115 75.974 17.181 1.00 21.42 109 CYS A CA 1
ATOM 861 C C . CYS A 1 109 ? -18.543 77.358 17.459 1.00 20.15 109 CYS A C 1
ATOM 862 O O . CYS A 1 109 ? -17.413 77.668 17.072 1.00 18.52 109 CYS A O 1
ATOM 865 N N . PHE A 1 110 ? -19.326 78.194 18.131 1.00 19.40 110 PHE A N 1
ATOM 866 C CA . PHE A 1 110 ? -18.865 79.529 18.474 1.00 18.16 110 PHE A CA 1
ATOM 867 C C . PHE A 1 110 ? -17.583 79.461 19.307 1.00 18.31 110 PHE A C 1
ATOM 868 O O . PHE A 1 110 ? -16.619 80.186 19.044 1.00 20.65 110 PHE A O 1
ATOM 876 N N . VAL A 1 111 ? -17.574 78.598 20.319 1.00 16.78 111 VAL A N 1
ATOM 877 C CA . VAL A 1 111 ? -16.398 78.468 21.169 1.00 15.78 111 VAL A CA 1
ATOM 878 C C . VAL A 1 111 ? -15.386 77.508 20.567 1.00 15.92 111 VAL A C 1
ATOM 879 O O . VAL A 1 111 ? -14.187 77.770 20.594 1.00 18.45 111 VAL A O 1
ATOM 883 N N . GLN A 1 112 ? -15.871 76.406 20.010 1.00 16.00 112 GLN A N 1
ATOM 884 C CA . GLN A 1 112 ? -15.006 75.403 19.390 1.00 18.75 112 GLN A CA 1
ATOM 885 C C . GLN A 1 112 ? -14.128 75.978 18.281 1.00 18.39 112 GLN A C 1
ATOM 886 O O . GLN A 1 112 ? -12.897 75.950 18.369 1.00 17.57 112 GLN A O 1
ATOM 892 N N . ASP A 1 113 ? -14.766 76.489 17.232 1.00 18.23 113 ASP A N 1
ATOM 893 C CA . ASP A 1 113 ? -14.039 77.059 16.105 1.00 18.28 113 ASP A CA 1
ATOM 894 C C . ASP A 1 113 ? -13.188 78.265 16.480 1.00 17.40 113 ASP A C 1
ATOM 895 O O . ASP A 1 113 ? -12.025 78.342 16.094 1.00 18.50 113 ASP A O 1
ATOM 900 N N . ASN A 1 114 ? -13.750 79.201 17.237 1.00 15.93 114 ASN A N 1
ATOM 901 C CA . ASN A 1 114 ? -12.989 80.385 17.616 1.00 14.95 114 ASN A CA 1
ATOM 902 C C . ASN A 1 114 ? -11.870 80.102 18.605 1.00 14.83 114 ASN A C 1
ATOM 903 O O . ASN A 1 114 ? -10.855 80.796 18.607 1.00 14.75 114 ASN A O 1
ATOM 908 N N . ALA A 1 115 ? -12.043 79.093 19.453 1.00 15.54 115 ALA A N 1
ATOM 909 C CA . ALA A 1 115 ? -10.991 78.763 20.404 1.00 16.02 115 ALA A CA 1
ATOM 910 C C . ALA A 1 115 ? -9.826 78.145 19.622 1.00 16.89 115 ALA A C 1
ATOM 911 O O . ALA A 1 115 ? -8.657 78.411 19.914 1.00 18.43 115 ALA A O 1
ATOM 913 N N . ASP A 1 116 ? -10.141 77.328 18.622 1.00 15.94 116 ASP A N 1
ATOM 914 C CA . ASP A 1 116 ? -9.092 76.722 17.812 1.00 16.93 116 ASP A CA 1
ATOM 915 C C . ASP A 1 116 ? -8.283 77.834 17.160 1.00 17.04 116 ASP A C 1
ATOM 916 O O . ASP A 1 116 ? -7.058 77.850 17.236 1.00 17.11 116 ASP A O 1
ATOM 921 N N . LEU A 1 117 ? -8.980 78.770 16.525 1.00 16.44 117 LEU A N 1
ATOM 922 C CA . LEU A 1 117 ? -8.323 79.885 15.858 1.00 15.66 117 LEU A CA 1
ATOM 923 C C . LEU A 1 117 ? -7.426 80.682 16.806 1.00 15.18 117 LEU A C 1
ATOM 924 O O . LEU A 1 117 ? -6.324 81.088 16.431 1.00 15.79 117 LEU A O 1
ATOM 929 N N . ILE A 1 118 ? -7.884 80.906 18.033 1.00 14.99 118 ILE A N 1
ATOM 930 C CA . ILE A 1 118 ? -7.074 81.657 18.988 1.00 14.77 118 ILE A CA 1
ATOM 931 C C . ILE A 1 118 ? -5.866 80.824 19.411 1.00 15.23 118 ILE A C 1
ATOM 932 O O . ILE A 1 118 ? -4.738 81.322 19.447 1.00 16.63 118 ILE A O 1
ATOM 937 N N . ALA A 1 119 ? -6.105 79.555 19.725 1.00 15.52 119 ALA A N 1
ATOM 938 C CA . ALA A 1 119 ? -5.029 78.660 20.134 1.00 16.65 119 ALA A CA 1
ATOM 939 C C . ALA A 1 119 ? -4.008 78.514 18.997 1.00 17.04 119 ALA A C 1
ATOM 940 O O . ALA A 1 119 ? -2.796 78.580 19.219 1.00 17.71 119 ALA A O 1
ATOM 942 N N . TYR A 1 120 ? -4.504 78.339 17.775 1.00 16.72 120 TYR A N 1
ATOM 943 C CA . TYR A 1 120 ? -3.628 78.184 16.622 1.00 15.40 120 TYR A CA 1
ATOM 944 C C . TYR A 1 120 ? -2.779 79.424 16.406 1.00 15.39 120 TYR A C 1
ATOM 945 O O . TYR A 1 120 ? -1.556 79.332 16.289 1.00 14.75 120 TYR A O 1
ATOM 954 N N . ARG A 1 121 ? -3.417 80.589 16.354 1.00 15.84 121 ARG A N 1
ATOM 955 C CA . ARG A 1 121 ? -2.658 81.810 16.128 1.00 16.62 121 ARG A CA 1
ATOM 956 C C . ARG A 1 121 ? -1.623 82.045 17.220 1.00 16.23 121 ARG A C 1
ATOM 957 O O . ARG A 1 121 ? -0.483 82.412 16.927 1.00 16.30 121 ARG A O 1
ATOM 965 N N . ASP A 1 122 ? -2.006 81.837 18.476 1.00 17.00 122 ASP A N 1
ATOM 966 C CA . ASP A 1 122 ? -1.044 82.015 19.556 1.00 19.03 122 ASP A CA 1
ATOM 967 C C . ASP A 1 122 ? 0.147 81.086 19.315 1.00 18.44 122 ASP A C 1
ATOM 968 O O . ASP A 1 122 ? 1.302 81.501 19.435 1.00 17.66 122 ASP A O 1
ATOM 973 N N . SER A 1 123 ? -0.139 79.833 18.962 1.00 17.59 123 SER A N 1
ATOM 974 C CA . SER A 1 123 ? 0.913 78.859 18.696 1.00 17.29 123 SER A CA 1
ATOM 975 C C . SER A 1 123 ? 1.774 79.333 17.535 1.00 16.49 123 SER A C 1
ATOM 976 O O . SER A 1 123 ? 3.000 79.228 17.576 1.00 16.96 123 SER A O 1
ATOM 979 N N . ILE A 1 124 ? 1.127 79.855 16.500 1.00 16.87 124 ILE A N 1
ATOM 980 C CA . ILE A 1 124 ? 1.849 80.354 15.338 1.00 19.14 124 ILE A CA 1
ATOM 981 C C . ILE A 1 124 ? 2.743 81.538 15.709 1.00 20.16 124 ILE A C 1
ATOM 982 O O . ILE A 1 124 ? 3.856 81.663 15.195 1.00 19.48 124 ILE A O 1
ATOM 987 N N . ASP A 1 125 ? 2.268 82.399 16.608 1.00 20.47 125 ASP A N 1
ATOM 988 C CA . ASP A 1 125 ? 3.074 83.543 17.023 1.00 21.03 125 ASP A CA 1
ATOM 989 C C . ASP A 1 125 ? 4.365 83.094 17.693 1.00 18.96 125 ASP A C 1
ATOM 990 O O . ASP A 1 125 ? 5.415 83.687 17.468 1.00 19.07 125 ASP A O 1
ATOM 995 N N . HIS A 1 126 ? 4.288 82.050 18.515 1.00 17.82 126 HIS A N 1
ATOM 996 C CA . HIS A 1 126 ? 5.476 81.532 19.188 1.00 18.05 126 HIS A CA 1
ATOM 997 C C . HIS A 1 126 ? 6.386 80.864 18.168 1.00 18.14 126 HIS A C 1
ATOM 998 O O . HIS A 1 126 ? 7.609 80.961 18.252 1.00 20.19 126 HIS A O 1
ATOM 1005 N N . ILE A 1 127 ? 5.781 80.184 17.203 1.00 17.06 127 ILE A N 1
ATOM 1006 C CA . ILE A 1 127 ? 6.547 79.510 16.171 1.00 16.53 127 ILE A CA 1
ATOM 1007 C C . ILE A 1 127 ? 7.319 80.539 15.348 1.00 18.06 127 ILE A C 1
ATOM 1008 O O . ILE A 1 127 ? 8.483 80.321 14.996 1.00 16.82 127 ILE A O 1
ATOM 1013 N N . LEU A 1 128 ? 6.675 81.670 15.071 1.00 18.28 128 LEU A N 1
ATOM 1014 C CA . LEU A 1 128 ? 7.295 82.737 14.296 1.00 18.59 128 LEU A CA 1
ATOM 1015 C C . LEU A 1 128 ? 8.485 83.366 15.014 1.00 19.12 128 LEU A C 1
ATOM 1016 O O . LEU A 1 128 ? 9.462 83.753 14.375 1.00 20.56 128 LEU A O 1
ATOM 1021 N N . LYS A 1 129 ? 8.413 83.474 16.335 1.00 20.26 129 LYS A N 1
ATOM 1022 C CA . LYS A 1 129 ? 9.529 84.043 17.081 1.00 22.39 129 LYS A CA 1
ATOM 1023 C C . LYS A 1 129 ? 10.705 83.073 17.038 1.00 19.87 129 LYS A C 1
ATOM 1024 O O . LYS A 1 129 ? 11.854 83.479 16.904 1.00 18.99 129 LYS A O 1
ATOM 1030 N N . ARG A 1 130 ? 10.415 81.784 17.163 1.00 19.70 130 ARG A N 1
ATOM 1031 C CA . ARG A 1 130 ? 11.464 80.774 17.121 1.00 19.91 130 ARG A CA 1
ATOM 1032 C C . ARG A 1 130 ? 12.018 80.706 15.699 1.00 18.36 130 ARG A C 1
ATOM 1033 O O . ARG A 1 130 ? 13.228 80.594 15.490 1.00 18.54 130 ARG A O 1
ATOM 1041 N N . PHE A 1 131 ? 11.119 80.799 14.724 1.00 15.73 131 PHE A N 1
ATOM 1042 C CA . PHE A 1 131 ? 11.494 80.749 13.320 1.00 14.41 131 PHE A CA 1
ATOM 1043 C C . PHE A 1 131 ? 12.490 81.871 13.029 1.00 14.45 131 PHE A C 1
ATOM 1044 O O . PHE A 1 131 ? 13.546 81.632 12.445 1.00 15.63 131 PHE A O 1
ATOM 1052 N N . ALA A 1 132 ? 12.148 83.091 13.438 1.00 13.99 132 ALA A N 1
ATOM 1053 C CA . ALA A 1 132 ? 13.019 84.245 13.218 1.00 14.51 132 ALA A CA 1
ATOM 1054 C C . ALA A 1 132 ? 14.403 84.022 13.817 1.00 15.10 132 ALA A C 1
ATOM 1055 O O . ALA A 1 132 ? 15.413 84.346 13.196 1.00 15.34 132 ALA A O 1
ATOM 1057 N N . THR A 1 133 ? 14.448 83.470 15.024 1.00 15.73 133 THR A N 1
ATOM 1058 C CA . THR A 1 133 ? 15.718 83.199 15.689 1.00 16.83 133 THR A CA 1
ATOM 1059 C C . THR A 1 133 ? 16.527 82.191 14.885 1.00 17.43 133 THR A C 1
ATOM 1060 O O . THR A 1 133 ? 17.743 82.328 14.736 1.00 18.44 133 THR A O 1
ATOM 1064 N N . VAL A 1 134 ? 15.846 81.173 14.370 1.00 17.70 134 VAL A N 1
ATOM 1065 C CA . VAL A 1 134 ? 16.506 80.154 13.569 1.00 17.72 134 VAL A CA 1
ATOM 1066 C C . VAL A 1 134 ? 17.151 80.801 12.346 1.00 17.91 134 VAL A C 1
ATOM 1067 O O . VAL A 1 134 ? 18.337 80.608 12.080 1.00 17.81 134 VAL A O 1
ATOM 1071 N N . ILE A 1 135 ? 16.365 81.576 11.605 1.00 18.11 135 ILE A N 1
ATOM 1072 C CA . ILE A 1 135 ? 16.868 82.246 10.417 1.00 17.34 135 ILE A CA 1
ATOM 1073 C C . ILE A 1 135 ? 18.015 83.188 10.766 1.00 19.34 135 ILE A C 1
ATOM 1074 O O . ILE A 1 135 ? 18.998 83.274 10.029 1.00 18.98 135 ILE A O 1
ATOM 1079 N N . ASP A 1 136 ? 17.894 83.887 11.894 1.00 21.42 136 ASP A N 1
ATOM 1080 C CA . ASP A 1 136 ? 18.941 84.803 12.335 1.00 22.16 136 ASP A CA 1
ATOM 1081 C C . ASP A 1 136 ? 20.247 84.046 12.584 1.00 22.13 136 ASP A C 1
ATOM 1082 O O . ASP A 1 136 ? 21.324 84.516 12.213 1.00 20.61 136 ASP A O 1
ATOM 1087 N N . ARG A 1 137 ? 20.150 82.875 13.207 1.00 21.36 137 ARG A N 1
ATOM 1088 C CA . ARG A 1 137 ? 21.336 82.070 13.477 1.00 22.45 137 ARG A CA 1
ATOM 1089 C C . ARG A 1 137 ? 21.989 81.621 12.178 1.00 21.28 137 ARG A C 1
ATOM 1090 O O . ARG A 1 137 ? 23.217 81.643 12.047 1.00 21.54 137 ARG A O 1
ATOM 1098 N N . LEU A 1 138 ? 21.169 81.210 11.218 1.00 18.78 138 LEU A N 1
ATOM 1099 C CA . LEU A 1 138 ? 21.692 80.771 9.932 1.00 18.77 138 LEU A CA 1
ATOM 1100 C C . LEU A 1 138 ? 22.350 81.942 9.197 1.00 17.23 138 LEU A C 1
ATOM 1101 O O . LEU A 1 138 ? 23.361 81.761 8.519 1.00 17.25 138 LEU A O 1
ATOM 1106 N N . ALA A 1 139 ? 21.789 83.141 9.338 1.00 15.85 139 ALA A N 1
ATOM 1107 C CA . ALA A 1 139 ? 22.365 84.319 8.686 1.00 16.10 139 ALA A CA 1
ATOM 1108 C C . ALA A 1 139 ? 23.723 84.625 9.305 1.00 17.14 139 ALA A C 1
ATOM 1109 O O . ALA A 1 139 ? 24.652 85.031 8.610 1.00 19.03 139 ALA A O 1
ATOM 1111 N N . ALA A 1 140 ? 23.828 84.436 10.618 1.00 16.28 140 ALA A N 1
ATOM 1112 C CA . ALA A 1 140 ? 25.078 84.680 11.332 1.00 16.07 140 ALA A CA 1
ATOM 1113 C C . ALA A 1 140 ? 26.136 83.726 10.786 1.00 16.89 140 ALA A C 1
ATOM 1114 O O . ALA A 1 140 ? 27.254 84.132 10.468 1.00 18.08 140 ALA A O 1
ATOM 1116 N N . PHE A 1 141 ? 25.768 82.453 10.685 1.00 16.68 141 PHE A N 1
ATOM 1117 C CA . PHE A 1 141 ? 26.655 81.425 10.159 1.00 17.75 141 PHE A CA 1
ATOM 1118 C C . PHE A 1 141 ? 27.123 81.792 8.749 1.00 17.74 141 PHE A C 1
ATOM 1119 O O . PHE A 1 141 ? 28.302 81.674 8.424 1.00 18.05 141 PHE A O 1
ATOM 1127 N N . SER A 1 142 ? 26.185 82.228 7.916 1.00 18.60 142 SER A N 1
ATOM 1128 C CA . SER A 1 142 ? 26.499 82.594 6.540 1.00 20.17 142 SER A CA 1
ATOM 1129 C C . SER A 1 142 ? 27.459 83.776 6.450 1.00 20.96 142 SER A C 1
ATOM 1130 O O . SER A 1 142 ? 28.424 83.741 5.686 1.00 21.05 142 SER A O 1
ATOM 1133 N N . LEU A 1 143 ? 27.199 84.822 7.224 1.00 22.11 143 LEU A N 1
ATOM 1134 C CA . LEU A 1 143 ? 28.075 85.987 7.211 1.00 23.34 143 LEU A CA 1
ATOM 1135 C C . LEU A 1 143 ? 29.475 85.583 7.662 1.00 23.53 143 LEU A C 1
ATOM 1136 O O . LEU A 1 143 ? 30.474 85.968 7.050 1.00 22.99 143 LEU A O 1
ATOM 1141 N N . LYS A 1 144 ? 29.545 84.793 8.727 1.00 23.19 144 LYS A N 1
ATOM 1142 C CA . LYS A 1 144 ? 30.828 84.335 9.243 1.00 24.73 144 LYS A CA 1
ATOM 1143 C C . LYS A 1 144 ? 31.637 83.610 8.171 1.00 24.05 144 LYS A C 1
ATOM 1144 O O . LYS A 1 144 ? 32.864 83.705 8.135 1.00 25.32 144 LYS A O 1
ATOM 1150 N N . ASN A 1 145 ? 30.945 82.895 7.292 1.00 22.33 145 ASN A N 1
ATOM 1151 C CA . ASN A 1 145 ? 31.606 82.134 6.242 1.00 19.50 145 ASN A CA 1
ATOM 1152 C C . ASN A 1 145 ? 31.398 82.704 4.854 1.00 18.99 145 ASN A C 1
ATOM 1153 O O . ASN A 1 145 ? 31.551 81.986 3.867 1.00 17.30 145 ASN A O 1
ATOM 1158 N N . LYS A 1 146 ? 31.061 83.987 4.770 1.00 19.62 146 LYS A N 1
ATOM 1159 C CA . LYS A 1 146 ? 30.822 84.610 3.471 1.00 19.87 146 LYS A CA 1
ATOM 1160 C C . LYS A 1 146 ? 32.005 84.537 2.511 1.00 19.67 146 LYS A C 1
ATOM 1161 O O . LYS A 1 146 ? 31.828 84.670 1.300 1.00 18.59 146 LYS A O 1
ATOM 1167 N N . GLU A 1 147 ? 33.205 84.312 3.037 1.00 19.16 147 GLU A N 1
ATOM 1168 C CA . GLU A 1 147 ? 34.380 84.243 2.183 1.00 21.06 147 GLU A CA 1
ATOM 1169 C C . GLU A 1 147 ? 35.185 82.959 2.318 1.00 21.84 147 GLU A C 1
ATOM 1170 O O . GLU A 1 147 ? 36.355 82.889 1.924 1.00 22.91 147 GLU A O 1
ATOM 1176 N N . VAL A 1 148 ? 34.549 81.939 2.881 1.00 19.92 148 VAL A N 1
ATOM 1177 C CA . VAL A 1 148 ? 35.176 80.638 3.027 1.00 18.05 148 VAL A CA 1
ATOM 1178 C C . VAL A 1 148 ? 34.802 79.876 1.759 1.00 18.20 148 VAL A C 1
ATOM 1179 O O . VAL A 1 148 ? 33.644 79.499 1.553 1.00 18.09 148 VAL A O 1
ATOM 1183 N N . VAL A 1 149 ? 35.784 79.683 0.894 1.00 17.03 149 VAL A N 1
ATOM 1184 C CA . VAL A 1 149 ? 35.566 78.997 -0.366 1.00 18.11 149 VAL A CA 1
ATOM 1185 C C . VAL A 1 149 ? 35.431 77.482 -0.229 1.00 19.55 149 VAL A C 1
ATOM 1186 O O . VAL A 1 149 ? 36.115 76.852 0.575 1.00 20.64 149 VAL A O 1
ATOM 1190 N N . THR A 1 150 ? 34.526 76.910 -1.015 1.00 19.32 150 THR A N 1
ATOM 1191 C CA . THR A 1 150 ? 34.325 75.469 -1.054 1.00 18.56 150 THR A CA 1
ATOM 1192 C C . THR A 1 150 ? 33.810 75.150 -2.457 1.00 18.15 150 THR A C 1
ATOM 1193 O O . THR A 1 150 ? 33.544 76.064 -3.236 1.00 17.15 150 THR A O 1
ATOM 1197 N N . VAL A 1 151 ? 33.678 73.873 -2.796 1.00 16.09 151 VAL A N 1
ATOM 1198 C CA . VAL A 1 151 ? 33.203 73.534 -4.129 1.00 17.30 151 VAL A CA 1
ATOM 1199 C C . VAL A 1 151 ? 31.682 73.527 -4.246 1.00 17.11 151 VAL A C 1
ATOM 1200 O O . VAL A 1 151 ? 30.979 73.070 -3.346 1.00 16.33 151 VAL A O 1
ATOM 1204 N N . GLY A 1 152 ? 31.187 74.060 -5.359 1.00 17.24 152 GLY A N 1
ATOM 1205 C CA . GLY A 1 152 ? 29.760 74.063 -5.607 1.00 17.55 152 GLY A CA 1
ATOM 1206 C C . GLY A 1 152 ? 29.479 72.677 -6.148 1.00 19.87 152 GLY A C 1
ATOM 1207 O O . GLY A 1 152 ? 30.368 72.058 -6.746 1.00 19.02 152 GLY A O 1
ATOM 1208 N N . ARG A 1 153 ? 28.268 72.167 -5.950 1.00 20.73 153 ARG A N 1
ATOM 1209 C CA . ARG A 1 153 ? 27.968 70.824 -6.435 1.00 21.36 153 ARG A CA 1
ATOM 1210 C C . ARG A 1 153 ? 26.634 70.644 -7.143 1.00 21.62 153 ARG A C 1
ATOM 1211 O O . ARG A 1 153 ? 25.592 71.121 -6.682 1.00 21.61 153 ARG A O 1
ATOM 1219 N N . THR A 1 154 ? 26.689 69.948 -8.275 1.00 21.39 154 THR A N 1
ATOM 1220 C CA . THR A 1 154 ? 25.505 69.601 -9.056 1.00 20.63 154 THR A CA 1
ATOM 1221 C C . THR A 1 154 ? 25.613 68.076 -9.135 1.00 19.61 154 THR A C 1
ATOM 1222 O O . THR A 1 154 ? 26.702 67.545 -9.363 1.00 16.51 154 THR A O 1
ATOM 1226 N N . HIS A 1 155 ? 24.500 67.378 -8.916 1.00 19.40 155 HIS A N 1
ATOM 1227 C CA . HIS A 1 155 ? 24.497 65.910 -8.893 1.00 20.49 155 HIS A CA 1
ATOM 1228 C C . HIS A 1 155 ? 25.405 65.496 -7.735 1.00 21.25 155 HIS A C 1
ATOM 1229 O O . HIS A 1 155 ? 26.001 64.423 -7.761 1.00 21.96 155 HIS A O 1
ATOM 1236 N N . TYR A 1 156 ? 25.519 66.366 -6.735 1.00 22.08 156 TYR A N 1
ATOM 1237 C CA . TYR A 1 156 ? 26.375 66.132 -5.574 1.00 23.75 156 TYR A CA 1
ATOM 1238 C C . TYR A 1 156 ? 27.860 66.105 -5.937 1.00 25.03 156 TYR A C 1
ATOM 1239 O O . TYR A 1 156 ? 28.697 65.703 -5.125 1.00 25.18 156 TYR A O 1
ATOM 1248 N N . GLN A 1 157 ? 28.189 66.540 -7.149 1.00 24.60 157 GLN A N 1
ATOM 1249 C CA . GLN A 1 157 ? 29.577 66.549 -7.575 1.00 26.25 157 GLN A CA 1
ATOM 1250 C C . GLN A 1 157 ? 30.106 67.925 -7.963 1.00 25.85 157 GLN A C 1
ATOM 1251 O O . GLN A 1 157 ? 29.366 68.779 -8.454 1.00 24.94 157 GLN A O 1
ATOM 1257 N N . THR A 1 158 ? 31.400 68.123 -7.727 1.00 24.16 158 THR A N 1
ATOM 1258 C CA . THR A 1 158 ? 32.077 69.383 -8.018 1.00 24.23 158 THR A CA 1
ATOM 1259 C C . THR A 1 158 ? 31.658 69.985 -9.352 1.00 23.04 158 THR A C 1
ATOM 1260 O O . THR A 1 158 ? 31.766 69.347 -10.394 1.00 22.61 158 THR A O 1
ATOM 1264 N N . ALA A 1 159 ? 31.182 71.222 -9.313 1.00 22.37 159 ALA A N 1
ATOM 1265 C CA . ALA A 1 159 ? 30.736 71.895 -10.526 1.00 23.11 159 ALA A CA 1
ATOM 1266 C C . ALA A 1 159 ? 31.360 73.282 -10.654 1.00 22.35 159 ALA A C 1
ATOM 1267 O O . ALA A 1 159 ? 31.414 73.853 -11.740 1.00 24.90 159 ALA A O 1
ATOM 1269 N N . SER A 1 160 ? 31.840 73.815 -9.541 1.00 21.80 160 SER A N 1
ATOM 1270 C CA . SER A 1 160 ? 32.453 75.132 -9.535 1.00 21.69 160 SER A CA 1
ATOM 1271 C C . SER A 1 160 ? 32.887 75.431 -8.121 1.00 21.15 160 SER A C 1
ATOM 1272 O O . SER A 1 160 ? 33.008 74.531 -7.288 1.00 20.27 160 SER A O 1
ATOM 1275 N N . LEU A 1 161 ? 33.115 76.710 -7.854 1.00 19.87 161 LEU A N 1
ATOM 1276 C CA . LEU A 1 161 ? 33.493 77.137 -6.525 1.00 18.93 161 LEU A CA 1
ATOM 1277 C C . LEU A 1 161 ? 32.458 78.134 -6.038 1.00 17.53 161 LEU A C 1
ATOM 1278 O O . LEU A 1 161 ? 32.026 79.019 -6.781 1.00 18.37 161 LEU A O 1
ATOM 1283 N N . VAL A 1 162 ? 32.042 77.966 -4.792 1.00 15.46 162 VAL A N 1
ATOM 1284 C CA . VAL A 1 162 ? 31.080 78.865 -4.171 1.00 14.84 162 VAL A CA 1
ATOM 1285 C C . VAL A 1 162 ? 31.674 79.152 -2.807 1.00 15.75 162 VAL A C 1
ATOM 1286 O O . VAL A 1 162 ? 32.822 78.789 -2.536 1.00 17.02 162 VAL A O 1
ATOM 1290 N N . THR A 1 163 ? 30.908 79.819 -1.954 1.00 15.10 163 THR A N 1
ATOM 1291 C CA . THR A 1 163 ? 31.369 80.090 -0.603 1.00 15.14 163 THR A CA 1
ATOM 1292 C C . THR A 1 163 ? 30.381 79.398 0.316 1.00 15.97 163 THR A C 1
ATOM 1293 O O . THR A 1 163 ? 29.208 79.227 -0.032 1.00 16.78 163 THR A O 1
ATOM 1297 N N . VAL A 1 164 ? 30.858 78.984 1.480 1.00 14.97 164 VAL A N 1
ATOM 1298 C CA . VAL A 1 164 ? 30.004 78.315 2.439 1.00 14.53 164 VAL A CA 1
ATOM 1299 C C . VAL A 1 164 ? 28.825 79.241 2.735 1.00 16.24 164 VAL A C 1
ATOM 1300 O O . VAL A 1 164 ? 27.686 78.787 2.905 1.00 14.07 164 VAL A O 1
ATOM 1304 N N . GLY A 1 165 ? 29.114 80.544 2.753 1.00 16.65 165 GLY A N 1
ATOM 1305 C CA . GLY A 1 165 ? 28.109 81.556 3.032 1.00 15.44 165 GLY A CA 1
ATOM 1306 C C . GLY A 1 165 ? 27.034 81.696 1.976 1.00 16.71 165 GLY A C 1
ATOM 1307 O O . GLY A 1 165 ? 25.867 81.920 2.299 1.00 16.88 165 GLY A O 1
ATOM 1308 N N . LYS A 1 166 ? 27.411 81.583 0.707 1.00 17.67 166 LYS A N 1
ATOM 1309 C CA . LYS A 1 166 ? 26.417 81.683 -0.353 1.00 17.26 166 LYS A CA 1
ATOM 1310 C C . LYS A 1 166 ? 25.456 80.512 -0.190 1.00 16.00 166 LYS A C 1
ATOM 1311 O O . LYS A 1 166 ? 24.244 80.665 -0.314 1.00 16.76 166 LYS A O 1
ATOM 1317 N N . ARG A 1 167 ? 26.006 79.338 0.097 1.00 15.29 167 ARG A N 1
ATOM 1318 C CA . ARG A 1 167 ? 25.179 78.157 0.283 1.00 15.13 167 ARG A CA 1
ATOM 1319 C C . ARG A 1 167 ? 24.317 78.357 1.526 1.00 14.92 167 ARG A C 1
ATOM 1320 O O . ARG A 1 167 ? 23.145 77.978 1.542 1.00 12.99 167 ARG A O 1
ATOM 1328 N N . GLY A 1 168 ? 24.898 78.963 2.562 1.00 14.06 168 GLY A N 1
ATOM 1329 C CA . GLY A 1 168 ? 24.146 79.230 3.774 1.00 13.74 168 GLY A CA 1
ATOM 1330 C C . GLY A 1 168 ? 22.953 80.128 3.466 1.00 15.55 168 GLY A C 1
ATOM 1331 O O . GLY A 1 168 ? 21.874 79.967 4.033 1.00 15.65 168 GLY A O 1
ATOM 1332 N N . VAL A 1 169 ? 23.146 81.077 2.556 1.00 15.20 169 VAL A N 1
ATOM 1333 C CA . VAL A 1 169 ? 22.080 81.990 2.176 1.00 19.13 169 VAL A CA 1
ATOM 1334 C C . VAL A 1 169 ? 21.075 81.306 1.251 1.00 18.55 169 VAL A C 1
ATOM 1335 O O . VAL A 1 169 ? 19.916 81.708 1.172 1.00 17.01 169 VAL A O 1
ATOM 1339 N N . LEU A 1 170 ? 21.524 80.274 0.548 1.00 18.92 170 LEU A N 1
ATOM 1340 C CA . LEU A 1 170 ? 20.638 79.523 -0.329 1.00 18.01 170 LEU A CA 1
ATOM 1341 C C . LEU A 1 170 ? 19.657 78.797 0.590 1.00 16.81 170 LEU A C 1
ATOM 1342 O O . LEU A 1 170 ? 18.451 78.752 0.331 1.00 18.81 170 LEU A O 1
ATOM 1347 N N . TRP A 1 171 ? 20.179 78.233 1.675 1.00 16.04 171 TRP A N 1
ATOM 1348 C CA . TRP A 1 171 ? 19.339 77.548 2.652 1.00 16.37 171 TRP A CA 1
ATOM 1349 C C . TRP A 1 171 ? 18.442 78.569 3.352 1.00 16.49 171 TRP A C 1
ATOM 1350 O O . TRP A 1 171 ? 17.246 78.336 3.549 1.00 18.13 171 TRP A O 1
ATOM 1361 N N . ALA A 1 172 ? 19.034 79.701 3.729 1.00 16.25 172 ALA A N 1
ATOM 1362 C CA . ALA A 1 172 ? 18.309 80.770 4.408 1.00 15.96 172 ALA A CA 1
ATOM 1363 C C . ALA A 1 172 ? 17.101 81.241 3.608 1.00 16.96 172 ALA A C 1
ATOM 1364 O O . ALA A 1 172 ? 16.062 81.562 4.183 1.00 17.67 172 ALA A O 1
ATOM 1366 N N . GLN A 1 173 ? 17.235 81.286 2.284 1.00 16.90 173 GLN A N 1
ATOM 1367 C CA . GLN A 1 173 ? 16.128 81.722 1.446 1.00 17.94 173 GLN A CA 1
ATOM 1368 C C . GLN A 1 173 ? 14.975 80.730 1.478 1.00 17.41 173 GLN A C 1
ATOM 1369 O O . GLN A 1 173 ? 13.807 81.130 1.501 1.00 18.95 173 GLN A O 1
ATOM 1375 N N . GLU A 1 174 ? 15.296 79.439 1.462 1.00 17.49 174 GLU A N 1
ATOM 1376 C CA . GLU A 1 174 ? 14.256 78.417 1.509 1.00 16.61 174 GLU A CA 1
ATOM 1377 C C . GLU A 1 174 ? 13.450 78.621 2.786 1.00 15.61 174 GLU A C 1
ATOM 1378 O O . GLU A 1 174 ? 12.224 78.695 2.752 1.00 14.63 174 GLU A O 1
ATOM 1384 N N . LEU A 1 175 ? 14.150 78.726 3.911 1.00 14.04 175 LEU A N 1
ATOM 1385 C CA . LEU A 1 175 ? 13.491 78.934 5.190 1.00 15.26 175 LEU A CA 1
ATOM 1386 C C . LEU A 1 175 ? 12.767 80.290 5.256 1.00 16.38 175 LEU A C 1
ATOM 1387 O O . LEU A 1 175 ? 11.669 80.384 5.812 1.00 15.83 175 LEU A O 1
ATOM 1392 N N . LEU A 1 176 ? 13.370 81.334 4.686 1.00 14.92 176 LEU A N 1
ATOM 1393 C CA . LEU A 1 176 ? 12.750 82.658 4.706 1.00 15.33 176 LEU A CA 1
ATOM 1394 C C . LEU A 1 176 ? 11.435 82.679 3.915 1.00 16.12 176 LEU A C 1
ATOM 1395 O O . LEU A 1 176 ? 10.472 83.325 4.322 1.00 16.08 176 LEU A O 1
ATOM 1408 N N . ALA A 1 178 ? 9.459 80.210 3.564 1.00 13.21 178 ALA A N 1
ATOM 1409 C CA . ALA A 1 178 ? 8.495 79.469 4.365 1.00 13.37 178 ALA A C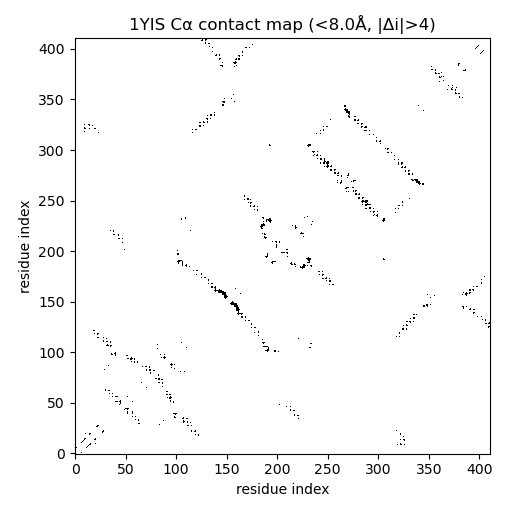A 1
ATOM 1410 C C . ALA A 1 178 ? 8.014 80.414 5.463 1.00 14.49 178 ALA A C 1
ATOM 1411 O O . ALA A 1 178 ? 6.820 80.486 5.756 1.00 15.73 178 ALA A O 1
ATOM 1413 N N . PHE A 1 179 ? 8.957 81.149 6.054 1.00 14.66 179 PHE A N 1
ATOM 1414 C CA . PHE A 1 179 ? 8.652 82.113 7.109 1.00 13.50 179 PHE A CA 1
ATOM 1415 C C . PHE A 1 179 ? 7.641 83.140 6.601 1.00 14.90 179 PHE A C 1
ATOM 1416 O O . PHE A 1 179 ? 6.645 83.432 7.266 1.00 15.94 179 PHE A O 1
ATOM 1424 N N . GLN A 1 180 ? 7.905 83.689 5.420 1.00 13.81 180 GLN A N 1
ATOM 1425 C CA . GLN A 1 180 ? 7.023 84.691 4.841 1.00 16.42 180 GLN A CA 1
ATOM 1426 C C . GLN A 1 180 ? 5.624 84.133 4.602 1.00 15.90 180 GLN A C 1
ATOM 1427 O O . GLN A 1 180 ? 4.630 84.833 4.795 1.00 16.71 180 GLN A O 1
ATOM 1433 N N . SER A 1 181 ? 5.543 82.869 4.195 1.00 16.47 181 SER A N 1
ATOM 1434 C CA . SER A 1 181 ? 4.246 82.236 3.965 1.00 15.88 181 SER A CA 1
ATOM 1435 C C . SER A 1 181 ? 3.472 82.137 5.285 1.00 15.33 181 SER A C 1
ATOM 1436 O O . SER A 1 181 ? 2.307 82.526 5.362 1.00 14.37 181 SER A O 1
ATOM 1439 N N . LEU A 1 182 ? 4.126 81.620 6.322 1.00 13.48 182 LEU A N 1
ATOM 1440 C CA . LEU A 1 182 ? 3.482 81.490 7.625 1.00 14.42 182 LEU A CA 1
ATOM 1441 C C . LEU A 1 182 ? 3.166 82.866 8.210 1.00 15.56 182 LEU A C 1
ATOM 1442 O O . LEU A 1 182 ? 2.138 83.055 8.862 1.00 14.13 182 LEU A O 1
ATOM 1447 N N . SER A 1 183 ? 4.057 83.820 7.967 1.00 15.13 183 SER A N 1
ATOM 1448 C CA . SER A 1 183 ? 3.882 85.179 8.457 1.00 17.44 183 SER A CA 1
ATOM 1449 C C . SER A 1 183 ? 2.663 85.843 7.808 1.00 18.12 183 SER A C 1
ATOM 1450 O O . SER A 1 183 ? 1.890 86.534 8.477 1.00 16.87 183 SER A O 1
ATOM 1453 N N . GLU A 1 184 ? 2.494 85.635 6.504 1.00 17.24 184 GLU A N 1
ATOM 1454 C CA . GLU A 1 184 ? 1.357 86.212 5.792 1.00 18.05 184 GLU A CA 1
ATOM 1455 C C . GLU A 1 184 ? 0.057 85.542 6.230 1.00 16.21 184 GLU A C 1
ATOM 1456 O O . GLU A 1 184 ? -0.971 86.206 6.382 1.00 15.35 184 GLU A O 1
ATOM 1462 N N . PHE A 1 185 ? 0.106 84.226 6.417 1.00 14.76 185 PHE A N 1
ATOM 1463 C CA . PHE A 1 185 ? -1.063 83.471 6.853 1.00 14.87 185 PHE A CA 1
ATOM 1464 C C . PHE A 1 185 ? -1.544 84.015 8.197 1.00 17.49 185 PHE A C 1
ATOM 1465 O O . PHE A 1 185 ? -2.745 84.139 8.440 1.00 16.32 185 PHE A O 1
ATOM 1473 N N . ARG A 1 186 ? -0.592 84.329 9.069 1.00 18.77 186 ARG A N 1
ATOM 1474 C CA . ARG A 1 186 ? -0.897 84.849 10.390 1.00 19.93 186 ARG A CA 1
ATOM 1475 C C . ARG A 1 186 ? -1.619 86.196 10.283 1.00 21.10 186 ARG A C 1
ATOM 1476 O O . ARG A 1 186 ? -2.588 86.440 10.998 1.00 20.07 186 ARG A O 1
ATOM 1484 N N . ASP A 1 187 ? -1.161 87.061 9.381 1.00 21.26 187 ASP A N 1
ATOM 1485 C CA . ASP A 1 187 ? -1.787 88.370 9.208 1.00 23.00 187 ASP A CA 1
ATOM 1486 C C . ASP A 1 187 ? -3.169 88.299 8.578 1.00 22.91 187 ASP A C 1
ATOM 1487 O O . ASP A 1 187 ? -4.031 89.116 8.881 1.00 25.26 187 ASP A O 1
ATOM 1492 N N . LYS A 1 188 ? -3.378 87.327 7.696 1.00 22.13 188 LYS A N 1
ATOM 1493 C CA . LYS A 1 188 ? -4.654 87.190 7.004 1.00 21.28 188 LYS A CA 1
ATOM 1494 C C . LYS A 1 188 ? -5.686 86.286 7.666 1.00 20.63 188 LYS A C 1
ATOM 1495 O O . LYS A 1 188 ? -6.835 86.246 7.236 1.00 21.89 188 LYS A O 1
ATOM 1509 N N . ARG A 1 190 ? -8.612 84.708 9.393 1.00 18.23 190 ARG A N 1
ATOM 1510 C CA . ARG A 1 190 ? -9.913 85.271 9.705 1.00 19.25 190 ARG A CA 1
ATOM 1511 C C . ARG A 1 190 ? -10.643 84.551 10.834 1.00 18.56 190 ARG A C 1
ATOM 1512 O O . ARG A 1 190 ? -10.654 83.327 10.925 1.00 18.85 190 ARG A O 1
ATOM 1520 N N . PHE A 1 191 ? -11.242 85.353 11.701 1.00 17.35 191 PHE A N 1
ATOM 1521 C CA . PHE A 1 191 ? -11.996 84.884 12.851 1.00 16.27 191 PHE A CA 1
ATOM 1522 C C . PHE A 1 191 ? -13.378 84.431 12.364 1.00 15.06 191 PHE A C 1
ATOM 1523 O O . PHE A 1 191 ? -13.889 84.956 11.386 1.00 14.94 191 PHE A O 1
ATOM 1531 N N . ARG A 1 192 ? -13.976 83.452 13.033 1.00 15.56 192 ARG A N 1
ATOM 1532 C CA . ARG A 1 192 ? -15.310 82.986 12.656 1.00 15.78 192 ARG A CA 1
ATOM 1533 C C . ARG A 1 192 ? -16.357 83.970 13.170 1.00 16.89 192 ARG A C 1
ATOM 1534 O O . ARG A 1 192 ? -17.287 84.332 12.452 1.00 17.68 192 ARG A O 1
ATOM 1542 N N . GLY A 1 193 ? -16.193 84.390 14.423 1.00 16.96 193 GLY A N 1
ATOM 1543 C CA . GLY A 1 193 ? -17.132 85.312 15.034 1.00 17.35 193 GLY A CA 1
ATOM 1544 C C . GLY A 1 193 ? -18.437 84.598 15.309 1.00 18.18 193 GLY A C 1
ATOM 1545 O O . GLY A 1 193 ? -18.445 83.397 15.583 1.00 18.91 193 GLY A O 1
ATOM 1546 N N . ILE A 1 194 ? -19.544 85.329 15.242 1.00 18.58 194 ILE A N 1
ATOM 1547 C CA . ILE A 1 194 ? -20.856 84.737 15.467 1.00 18.06 194 ILE A CA 1
ATOM 1548 C C . ILE A 1 194 ? -21.499 84.495 14.101 1.00 19.24 194 ILE A C 1
ATOM 1549 O O . ILE A 1 194 ? -21.515 85.390 13.255 1.00 20.52 194 ILE A O 1
ATOM 1554 N N . LYS A 1 195 ? -22.017 83.288 13.886 1.00 17.32 195 LYS A N 1
ATOM 1555 C CA . LYS A 1 195 ? -22.614 82.920 12.610 1.00 16.85 195 LYS A CA 1
ATOM 1556 C C . LYS A 1 195 ? -23.828 82.006 12.737 1.00 17.18 195 LYS A C 1
ATOM 1557 O O . LYS A 1 195 ? -24.505 81.727 11.751 1.00 16.17 195 LYS A O 1
ATOM 1563 N N . GLY A 1 196 ? -24.108 81.538 13.947 1.00 17.24 196 GLY A N 1
ATOM 1564 C CA . GLY A 1 196 ? -25.237 80.643 14.129 1.00 17.98 196 GLY A CA 1
ATOM 1565 C C . GLY A 1 196 ? -24.837 79.212 13.814 1.00 19.32 196 GLY A C 1
ATOM 1566 O O . GLY A 1 196 ? -23.683 78.950 13.467 1.00 20.46 196 GLY A O 1
ATOM 1567 N N . ALA A 1 197 ? -25.787 78.287 13.917 1.00 18.91 197 ALA A N 1
ATOM 1568 C CA . ALA A 1 197 ? -25.514 76.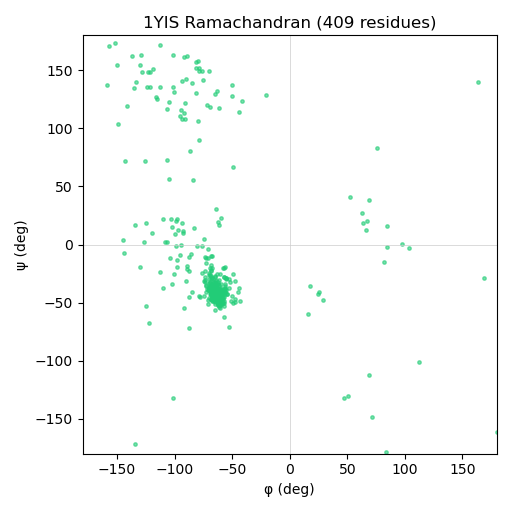875 13.662 1.00 19.88 197 ALA A CA 1
ATOM 1569 C C . ALA A 1 197 ? -25.318 76.518 12.188 1.00 21.17 197 ALA A C 1
ATOM 1570 O O . ALA A 1 197 ? -24.693 75.501 11.873 1.00 21.83 197 ALA A O 1
ATOM 1572 N N . THR A 1 198 ? -25.850 77.339 11.285 1.00 20.39 198 THR A N 1
ATOM 1573 C CA . THR A 1 198 ? -25.712 77.065 9.860 1.00 19.48 198 THR A CA 1
ATOM 1574 C C . THR A 1 198 ? -25.127 78.239 9.091 1.00 17.56 198 THR A C 1
ATOM 1575 O O . THR A 1 198 ? -24.988 78.179 7.875 1.00 17.98 198 THR A O 1
ATOM 1579 N N . GLY A 1 199 ? -24.790 79.307 9.808 1.00 17.36 199 GLY A N 1
ATOM 1580 C CA . GLY A 1 199 ? -24.201 80.473 9.174 1.00 14.47 199 GLY A CA 1
ATOM 1581 C C . GLY A 1 199 ? -25.141 81.619 8.848 1.00 16.35 199 GLY A C 1
ATOM 1582 O O . GLY A 1 199 ? -24.694 82.632 8.320 1.00 16.91 199 GLY A O 1
ATOM 1583 N N . THR A 1 200 ? -26.428 81.484 9.162 1.00 16.82 200 THR A N 1
ATOM 1584 C CA . THR A 1 200 ? -27.386 82.542 8.847 1.00 18.25 200 THR A CA 1
ATOM 1585 C C . THR A 1 200 ? -27.562 83.596 9.933 1.00 19.39 200 THR A C 1
ATOM 1586 O O . THR A 1 200 ? -28.065 84.683 9.653 1.00 18.62 200 THR A O 1
ATOM 1590 N N . GLN A 1 201 ? -27.160 83.274 11.163 1.00 18.69 201 GLN A N 1
ATOM 1591 C CA . GLN A 1 201 ? -27.270 84.201 12.292 1.00 18.25 201 GLN A CA 1
ATOM 1592 C C . GLN A 1 201 ? -28.720 84.481 12.673 1.00 20.70 201 GLN A C 1
ATOM 1593 O O . GLN A 1 201 ? -29.014 85.484 13.320 1.00 21.52 201 GLN A O 1
ATOM 1599 N N . ASP A 1 202 ? -29.618 83.591 12.274 1.00 22.19 202 ASP A N 1
ATOM 1600 C CA . ASP A 1 202 ? -31.036 83.744 12.561 1.00 24.96 202 ASP A CA 1
ATOM 1601 C C . ASP A 1 202 ? -31.355 83.903 14.049 1.00 26.00 202 ASP A C 1
ATOM 1602 O O . ASP A 1 202 ? -32.229 84.687 14.416 1.00 27.35 202 ASP A O 1
ATOM 1607 N N . SER A 1 203 ? -30.653 83.160 14.900 1.00 25.90 203 SER A N 1
ATOM 1608 C CA . SER A 1 203 ? -30.872 83.227 16.342 1.00 24.79 203 SER A CA 1
ATOM 1609 C C . SER A 1 203 ? -30.533 84.591 16.907 1.00 24.16 203 SER A C 1
ATOM 1610 O O . SER A 1 203 ? -31.267 85.119 17.736 1.00 24.13 203 SER A O 1
ATOM 1613 N N . PHE A 1 204 ? -29.411 85.153 16.473 1.00 22.95 204 PHE A N 1
ATOM 1614 C CA . PHE A 1 204 ? -29.001 86.469 16.939 1.00 22.78 204 PHE A CA 1
ATOM 1615 C C . PHE A 1 204 ? -29.941 87.534 16.387 1.00 22.37 204 PHE A C 1
ATOM 1616 O O . PHE A 1 204 ? -30.234 88.515 17.066 1.00 22.83 204 PHE A O 1
ATOM 1624 N N . LEU A 1 205 ? -30.414 87.338 15.159 1.00 21.49 205 LEU A N 1
ATOM 1625 C CA . LEU A 1 205 ? -31.321 88.301 14.537 1.00 22.62 205 LEU A CA 1
ATOM 1626 C C . LEU A 1 205 ? -32.599 88.411 15.362 1.00 23.69 205 LEU A C 1
ATOM 1627 O O . LEU A 1 205 ? -33.049 89.511 15.691 1.00 23.76 205 LEU A O 1
ATOM 1632 N N . THR A 1 206 ? -33.175 87.262 15.693 1.00 23.90 206 THR A N 1
ATOM 1633 C CA . THR A 1 206 ? -34.386 87.214 16.498 1.00 26.13 206 THR A CA 1
ATOM 1634 C C . THR A 1 206 ? -34.106 87.850 17.858 1.00 27.47 206 THR A C 1
ATOM 1635 O O . THR A 1 206 ? -34.936 88.565 18.411 1.00 28.13 206 THR A O 1
ATOM 1639 N N . LEU A 1 207 ? -32.919 87.578 18.380 1.00 28.30 207 LEU A N 1
ATOM 1640 C CA . LEU A 1 207 ? -32.496 88.098 19.671 1.00 29.88 207 LEU A CA 1
ATOM 1641 C C . LEU A 1 207 ? -32.452 89.626 19.642 1.00 29.66 207 LEU A C 1
ATOM 1642 O O . LEU A 1 207 ? -32.672 90.282 20.659 1.00 29.45 207 LEU A O 1
ATOM 1647 N N . PHE A 1 208 ? -32.166 90.187 18.471 1.00 29.00 208 PHE A N 1
ATOM 1648 C CA . PHE A 1 208 ? -32.099 91.637 18.311 1.00 28.58 208 PHE A CA 1
ATOM 1649 C C . PHE A 1 208 ? -33.345 92.187 17.630 1.00 29.23 208 PHE A C 1
ATOM 1650 O O . PHE A 1 208 ?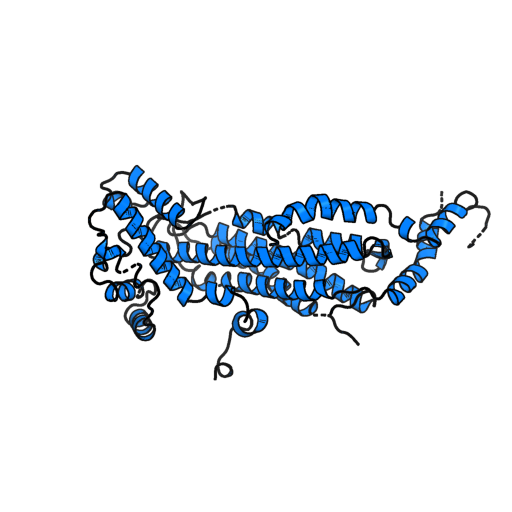 -33.318 93.266 17.045 1.00 30.06 208 PHE A O 1
ATOM 1658 N N . ALA A 1 209 ? -34.431 91.426 17.704 1.00 29.90 209 ALA A N 1
ATOM 1659 C CA . ALA A 1 209 ? -35.702 91.824 17.118 1.00 31.99 209 ALA A CA 1
ATOM 1660 C C . ALA A 1 209 ? -35.607 92.229 15.647 1.00 31.91 209 ALA A C 1
ATOM 1661 O O . ALA A 1 209 ? -36.233 93.204 15.230 1.00 34.53 209 ALA A O 1
ATOM 1663 N N . GLY A 1 210 ? -34.821 91.491 14.867 1.00 30.03 210 GLY A N 1
ATOM 1664 C CA . GLY A 1 210 ? -34.702 91.787 13.447 1.00 27.35 210 GLY A CA 1
ATOM 1665 C C . GLY A 1 210 ? -33.707 92.844 13.001 1.00 27.03 210 GLY A C 1
ATOM 1666 O O . GLY A 1 210 ? -33.566 93.085 11.803 1.00 27.34 210 GLY A O 1
ATOM 1667 N N . ASP A 1 211 ? -33.012 93.482 13.934 1.00 26.04 211 ASP A N 1
ATOM 1668 C CA . ASP A 1 211 ? -32.042 94.505 13.558 1.00 27.70 211 ASP A CA 1
ATOM 1669 C C . ASP A 1 211 ? -30.737 93.843 13.092 1.00 27.33 211 ASP A C 1
ATOM 1670 O O . ASP A 1 211 ? -29.969 93.334 13.909 1.00 26.74 211 ASP A O 1
ATOM 1675 N N . GLU A 1 212 ? -30.484 93.864 11.786 1.00 25.83 212 GLU A N 1
ATOM 1676 C CA . GLU A 1 212 ? -29.279 93.247 11.243 1.00 24.54 212 GLU A CA 1
ATOM 1677 C C . GLU A 1 212 ? -27.992 93.963 11.610 1.00 25.42 212 GLU A C 1
ATOM 1678 O O . GLU A 1 212 ? -26.948 93.321 11.764 1.00 24.83 212 GLU A O 1
ATOM 1684 N N . SER A 1 213 ? -28.051 95.285 11.748 1.00 25.11 213 SER A N 1
ATOM 1685 C CA . SER A 1 213 ? -26.845 96.039 12.083 1.00 26.51 213 SER A CA 1
ATOM 1686 C C . SER A 1 213 ? -26.333 95.638 13.461 1.00 25.60 213 SER A C 1
ATOM 1687 O O . SER A 1 213 ? -25.130 95.684 13.718 1.00 26.59 213 SER A O 1
ATOM 1690 N N . LYS A 1 214 ? -27.243 95.241 14.346 1.00 24.76 214 LYS A N 1
ATOM 1691 C CA . LYS A 1 214 ? -26.840 94.825 15.682 1.00 26.10 214 LYS A CA 1
ATOM 1692 C C . LYS A 1 214 ? -26.160 93.457 15.606 1.00 24.68 214 LYS A C 1
ATOM 1693 O O . LYS A 1 214 ? -25.222 93.181 16.353 1.00 23.99 214 LYS A O 1
ATOM 1699 N N . VAL A 1 215 ? -26.629 92.608 14.692 1.00 23.08 215 VAL A N 1
ATOM 1700 C CA . VAL A 1 215 ? -26.030 91.291 14.497 1.00 22.16 215 VAL A CA 1
ATOM 1701 C C . VAL A 1 215 ? -24.611 91.493 13.954 1.00 22.30 215 VAL A C 1
ATOM 1702 O O . VAL A 1 215 ? -23.649 90.866 14.417 1.00 22.59 215 VAL A O 1
ATOM 1706 N N . GLU A 1 216 ? -24.485 92.385 12.979 1.00 21.45 216 GLU A N 1
ATOM 1707 C CA . GLU A 1 216 ? -23.188 92.676 12.384 1.00 22.48 216 GLU A CA 1
ATOM 1708 C C . GLU A 1 216 ? -22.273 93.316 13.426 1.00 22.54 216 GLU A C 1
ATOM 1709 O O . GLU A 1 216 ? -21.084 92.995 13.507 1.00 22.87 216 GLU A O 1
ATOM 1715 N N . ALA A 1 217 ? -22.831 94.218 14.228 1.00 20.61 217 ALA A N 1
ATOM 1716 C CA . ALA A 1 217 ? -22.053 94.888 15.259 1.00 20.47 217 ALA A CA 1
ATOM 1717 C C . ALA A 1 217 ? -21.566 93.872 16.287 1.00 19.90 217 ALA A C 1
ATOM 1718 O O . ALA A 1 217 ? -20.440 93.959 16.770 1.00 19.63 217 ALA A O 1
ATOM 1720 N N . LEU A 1 218 ? -22.415 92.907 16.620 1.00 19.86 218 LEU A N 1
ATOM 1721 C CA . LEU A 1 218 ? -22.039 91.883 17.588 1.00 21.81 218 LEU A CA 1
ATOM 1722 C C . LEU A 1 218 ? -20.897 91.036 17.030 1.00 23.26 218 LEU A C 1
ATOM 1723 O O . LEU A 1 218 ? -19.942 90.716 17.742 1.00 23.38 218 LEU A O 1
ATOM 1728 N N . ASP A 1 219 ? -21.002 90.686 15.751 1.00 22.84 219 ASP A N 1
ATOM 1729 C CA . ASP A 1 219 ? -19.993 89.870 15.092 1.00 23.52 219 ASP A CA 1
ATOM 1730 C C . ASP A 1 219 ? -18.662 90.603 15.083 1.00 24.63 219 ASP A C 1
ATOM 1731 O O . ASP A 1 219 ? -17.605 90.010 15.314 1.00 24.43 219 ASP A O 1
ATOM 1736 N N . GLU A 1 220 ? -18.726 91.905 14.826 1.00 26.33 220 GLU A N 1
ATOM 1737 C CA . GLU A 1 220 ? -17.540 92.747 14.785 1.00 26.51 220 GLU A CA 1
ATOM 1738 C C . GLU A 1 220 ? -16.992 92.971 16.190 1.00 25.61 220 GLU A C 1
ATOM 1739 O O . GLU A 1 220 ? -15.781 92.942 16.420 1.00 25.77 220 GLU A O 1
ATOM 1745 N N . LEU A 1 221 ? -17.897 93.186 17.133 1.00 25.17 221 LEU A N 1
ATOM 1746 C CA . LEU A 1 221 ? -17.509 93.436 18.512 1.00 25.20 221 LEU A CA 1
ATOM 1747 C C . LEU A 1 221 ? -16.769 92.240 19.115 1.00 24.59 221 LEU A C 1
ATOM 1748 O O . LEU A 1 221 ? -15.685 92.401 19.682 1.00 25.29 221 LEU A O 1
ATOM 1753 N N . VAL A 1 222 ? -17.339 91.043 18.989 1.00 22.41 222 VAL A N 1
ATOM 1754 C CA . VAL A 1 222 ? -16.690 89.849 19.530 1.00 21.62 222 VAL A CA 1
ATOM 1755 C C . VAL A 1 222 ? -15.335 89.623 18.859 1.00 20.40 222 VAL A C 1
ATOM 1756 O O . VAL A 1 222 ? -14.367 89.235 19.512 1.00 19.83 222 VAL A O 1
ATOM 1760 N N . THR A 1 223 ? -15.269 89.867 17.555 1.00 19.44 223 THR A N 1
ATOM 1761 C CA . THR A 1 223 ? -14.020 89.693 16.828 1.00 19.21 223 THR A CA 1
ATOM 1762 C C . THR A 1 223 ? -12.964 90.648 17.382 1.00 20.98 223 THR A C 1
ATOM 1763 O O . THR A 1 223 ? -11.793 90.284 17.536 1.00 19.81 223 THR A O 1
ATOM 1767 N N . LYS A 1 224 ? -13.391 91.867 17.692 1.00 21.70 224 LYS A N 1
ATOM 1768 C CA . LYS A 1 224 ? -12.494 92.887 18.217 1.00 23.44 224 LYS A CA 1
ATOM 1769 C C . LYS A 1 224 ? -11.975 92.503 19.602 1.00 23.18 224 LYS A C 1
ATOM 1770 O O . LYS A 1 224 ? -10.796 92.690 19.912 1.00 22.08 224 LYS A O 1
ATOM 1776 N N . LYS A 1 225 ? -12.858 91.959 20.434 1.00 22.59 225 LYS A N 1
ATOM 1777 C CA . LYS A 1 225 ? -12.469 91.546 21.777 1.00 22.15 225 LYS A CA 1
ATOM 1778 C C . LYS A 1 225 ? -11.470 90.398 21.726 1.00 22.26 225 LYS A C 1
ATOM 1779 O O . LYS A 1 225 ? -10.558 90.323 22.554 1.00 22.15 225 LYS A O 1
ATOM 1785 N N . ALA A 1 226 ? -11.645 89.511 20.748 1.00 22.53 226 ALA A N 1
ATOM 1786 C CA . ALA A 1 226 ? -10.765 88.359 20.570 1.00 22.73 226 ALA A CA 1
ATOM 1787 C C . ALA A 1 226 ? -9.437 88.765 19.942 1.00 23.13 226 ALA A C 1
ATOM 1788 O O . ALA A 1 226 ? -8.560 87.928 19.726 1.00 22.76 226 ALA A O 1
ATOM 1790 N N . ASN A 1 227 ? -9.307 90.054 19.639 1.00 24.73 227 ASN A N 1
ATOM 1791 C CA . ASN A 1 227 ? -8.095 90.614 19.046 1.00 24.72 227 ASN A CA 1
ATOM 1792 C C . ASN A 1 227 ? -7.805 90.176 17.602 1.00 24.20 227 ASN A C 1
ATOM 1793 O O . ASN A 1 227 ? -6.650 89.953 17.222 1.00 22.07 227 ASN A O 1
ATOM 1798 N N . PHE A 1 228 ? -8.856 90.051 16.796 1.00 22.91 228 PHE A N 1
ATOM 1799 C CA . PHE A 1 228 ? -8.698 89.692 15.389 1.00 22.64 228 PHE A CA 1
ATOM 1800 C C . PHE A 1 228 ? -9.094 90.876 14.515 1.00 23.94 228 PHE A C 1
ATOM 1801 O O . PHE A 1 228 ? -10.114 91.525 14.755 1.00 24.51 228 PHE A O 1
ATOM 1809 N N . SER A 1 229 ? -8.284 91.156 13.502 1.00 25.01 229 SER A N 1
ATOM 1810 C CA . SER A 1 229 ? -8.554 92.260 12.589 1.00 27.27 229 SER A CA 1
ATOM 1811 C C . SER A 1 229 ? -9.445 91.815 11.440 1.00 27.78 229 SER A C 1
ATOM 1812 O O . SER A 1 229 ? -10.125 92.628 10.814 1.00 29.68 229 SER A O 1
ATOM 1815 N N . ASN A 1 230 ? -9.441 90.517 11.170 1.00 27.15 230 ASN A N 1
ATOM 1816 C CA . ASN A 1 230 ? -10.230 89.970 10.076 1.00 26.63 230 ASN A CA 1
ATOM 1817 C C . ASN A 1 230 ? -11.186 88.903 10.565 1.00 24.46 230 ASN A C 1
ATOM 1818 O O . ASN A 1 230 ? -10.899 88.190 11.520 1.00 24.14 230 ASN A O 1
ATOM 1823 N N . ARG A 1 231 ? -12.324 88.794 9.899 1.00 23.87 231 ARG A N 1
ATOM 1824 C CA . ARG A 1 231 ? -13.303 87.783 10.248 1.00 22.99 231 ARG A CA 1
ATOM 1825 C C . ARG A 1 231 ? -14.056 87.402 8.994 1.00 21.47 231 ARG A C 1
ATOM 1826 O O . ARG A 1 231 ? -14.142 88.187 8.051 1.00 19.15 231 ARG A O 1
ATOM 1834 N N . PHE A 1 232 ? -14.582 86.184 8.982 1.00 18.57 232 PHE A N 1
ATOM 1835 C CA . PHE A 1 232 ? -15.364 85.718 7.857 1.00 18.40 232 PHE A CA 1
ATOM 1836 C C . PHE A 1 232 ? -16.735 86.370 7.959 1.00 18.73 232 PHE A C 1
ATOM 1837 O O . PHE A 1 232 ? -17.214 86.666 9.056 1.00 19.10 232 PHE A O 1
ATOM 1845 N N . LEU A 1 233 ? -17.355 86.613 6.814 1.00 18.92 233 LEU A N 1
ATOM 1846 C CA . LEU A 1 233 ? -18.697 87.178 6.784 1.00 20.01 233 LEU A CA 1
ATOM 1847 C C . LEU A 1 233 ? -19.586 86.054 6.300 1.00 19.95 233 LEU A C 1
ATOM 1848 O O . LEU A 1 233 ? -20.712 85.883 6.762 1.00 22.35 233 LEU A O 1
ATOM 1853 N N . ILE A 1 234 ? -19.049 85.274 5.373 1.00 19.88 234 ILE A N 1
ATOM 1854 C CA . ILE A 1 234 ? -19.763 84.145 4.803 1.00 19.88 234 ILE A CA 1
ATOM 1855 C C . ILE A 1 234 ? -19.236 82.825 5.360 1.00 20.29 234 ILE A C 1
ATOM 1856 O O . ILE A 1 234 ? -18.040 82.537 5.268 1.00 19.76 234 ILE A O 1
ATOM 1861 N N . THR A 1 235 ? -20.125 82.035 5.955 1.00 19.69 235 THR A N 1
ATOM 1862 C CA . THR A 1 235 ? -19.753 80.720 6.472 1.00 19.68 235 THR A CA 1
ATOM 1863 C C . THR A 1 235 ? -20.978 79.826 6.569 1.00 18.66 235 THR A C 1
ATOM 1864 O O . THR A 1 235 ? -22.116 80.269 6.377 1.00 17.31 235 THR A O 1
ATOM 1868 N N . GLY A 1 236 ? -20.714 78.555 6.855 1.00 17.37 236 GLY A N 1
ATOM 1869 C CA . GLY A 1 236 ? -21.763 77.586 7.076 1.00 14.50 236 GLY A CA 1
ATOM 1870 C C . GLY A 1 236 ? -21.716 77.547 8.593 1.00 15.19 236 GLY A C 1
ATOM 1871 O O . GLY A 1 236 ? -21.669 78.597 9.230 1.00 17.12 236 GLY A O 1
ATOM 1872 N N . GLN A 1 237 ? -21.698 76.369 9.195 1.00 16.31 237 GLN A N 1
ATOM 1873 C CA . GLN A 1 237 ? -21.618 76.315 10.645 1.00 16.69 237 GLN A CA 1
ATOM 1874 C C . GLN A 1 237 ? -20.219 76.731 11.121 1.00 18.08 237 GLN A C 1
ATOM 1875 O O . GLN A 1 237 ? -20.072 77.418 12.136 1.00 19.46 237 GLN A O 1
ATOM 1881 N N . THR A 1 238 ? -19.199 76.326 10.373 1.00 16.93 238 THR A N 1
ATOM 1882 C CA . THR A 1 238 ? -17.818 76.626 10.730 1.00 17.89 238 THR A CA 1
ATOM 1883 C C . THR A 1 238 ? -17.177 77.575 9.731 1.00 17.23 238 THR A C 1
ATOM 1884 O O . THR A 1 238 ? -17.756 77.884 8.692 1.00 19.25 238 THR A O 1
ATOM 1888 N N . TYR A 1 239 ? -15.976 78.036 10.059 1.00 16.14 239 TYR A N 1
ATOM 1889 C CA . TYR A 1 239 ? -15.223 78.891 9.160 1.00 17.25 239 TYR A CA 1
ATOM 1890 C C . TYR A 1 239 ? -14.627 77.904 8.148 1.00 17.76 239 TYR A C 1
ATOM 1891 O O . TYR A 1 239 ? -14.402 76.739 8.477 1.00 18.52 239 TYR A O 1
ATOM 1900 N N . SER A 1 240 ? -14.383 78.359 6.926 1.00 16.88 240 SER A N 1
ATOM 1901 C CA . SER A 1 240 ? -13.848 77.487 5.884 1.00 16.91 240 SER A CA 1
ATOM 1902 C C . SER A 1 240 ? -12.612 76.674 6.272 1.00 17.61 240 SER A C 1
ATOM 1903 O O . SER A 1 240 ? -11.616 77.222 6.745 1.00 16.87 240 SER A O 1
ATOM 1906 N N . ARG A 1 241 ? -12.679 75.361 6.059 1.00 16.70 241 ARG A N 1
ATOM 1907 C CA . ARG A 1 241 ? -11.553 74.498 6.366 1.00 15.52 241 ARG A CA 1
ATOM 1908 C C . ARG A 1 241 ? -10.428 74.755 5.362 1.00 16.18 241 ARG A C 1
ATOM 1909 O O . ARG A 1 241 ? -9.344 74.174 5.464 1.00 16.01 241 ARG A O 1
ATOM 1917 N N . GLN A 1 242 ? -10.684 75.621 4.384 1.00 14.64 242 GLN A N 1
ATOM 1918 C CA . GLN A 1 242 ? -9.641 75.952 3.423 1.00 14.56 242 GLN A CA 1
ATOM 1919 C C . GLN A 1 242 ? -8.582 76.766 4.166 1.00 14.80 242 GLN A C 1
ATOM 1920 O O . GLN A 1 242 ? -7.412 76.772 3.784 1.00 13.34 242 GLN A O 1
ATOM 1926 N N . GLN A 1 243 ? -8.994 77.445 5.238 1.00 14.37 243 GLN A N 1
ATOM 1927 C CA . GLN A 1 243 ? -8.050 78.242 6.010 1.00 14.61 243 GLN A CA 1
ATOM 1928 C C . GLN A 1 243 ? -7.081 77.312 6.735 1.00 14.91 243 GLN A C 1
ATOM 1929 O O . GLN A 1 243 ? -5.900 77.630 6.882 1.00 15.53 243 GLN A O 1
ATOM 1935 N N . ASP A 1 244 ? -7.587 76.164 7.183 1.00 14.55 244 ASP A N 1
ATOM 1936 C CA . ASP A 1 244 ? -6.753 75.183 7.867 1.00 14.27 244 ASP A CA 1
ATOM 1937 C C . ASP A 1 244 ? -5.764 74.541 6.894 1.00 15.25 244 ASP A C 1
ATOM 1938 O O . ASP A 1 244 ? -4.650 74.191 7.284 1.00 17.05 244 ASP A O 1
ATOM 1943 N N . SER A 1 245 ? -6.164 74.387 5.634 1.00 13.50 245 SER A N 1
ATOM 1944 C CA . SER A 1 245 ? -5.274 73.803 4.631 1.00 15.92 245 SER A CA 1
ATOM 1945 C C . SER A 1 245 ? -4.100 74.748 4.419 1.00 15.78 245 SER A C 1
ATOM 1946 O O . SER A 1 245 ? -2.951 74.325 4.270 1.00 15.24 245 SER A O 1
ATOM 1949 N N . GLN A 1 246 ? -4.405 76.039 4.403 1.00 16.40 246 GLN A N 1
ATOM 1950 C CA . GLN A 1 246 ? -3.377 77.043 4.219 1.00 17.74 246 GLN A CA 1
ATOM 1951 C C . GLN A 1 246 ? -2.415 76.986 5.401 1.00 16.33 246 GLN A C 1
ATOM 1952 O O . GLN A 1 246 ? -1.204 77.082 5.230 1.00 17.60 246 GLN A O 1
ATOM 1958 N N . LEU A 1 247 ? -2.959 76.808 6.602 1.00 16.66 247 LEU A N 1
ATOM 1959 C CA . LEU A 1 247 ? -2.135 76.736 7.804 1.00 16.21 247 LEU A CA 1
ATOM 1960 C C . LEU A 1 247 ? -1.161 75.558 7.700 1.00 16.03 247 LEU A C 1
ATOM 1961 O O . LEU A 1 247 ? 0.049 75.711 7.890 1.00 17.21 247 LEU A O 1
ATOM 1966 N N . VAL A 1 248 ? -1.697 74.382 7.398 1.00 14.86 248 VAL A N 1
ATOM 1967 C CA . VAL A 1 248 ? -0.886 73.180 7.274 1.00 13.71 248 VAL A CA 1
ATOM 1968 C C . VAL A 1 248 ? 0.122 73.299 6.135 1.00 13.20 248 VAL A C 1
ATOM 1969 O O . VAL A 1 248 ? 1.263 72.863 6.266 1.00 14.87 248 VAL A O 1
ATOM 1973 N N . PHE A 1 249 ? -0.288 73.895 5.021 1.00 11.62 249 PHE A N 1
ATOM 1974 C CA . PHE A 1 249 ? 0.622 74.035 3.893 1.00 12.96 249 PHE A CA 1
ATOM 1975 C C . PHE A 1 249 ? 1.804 74.927 4.235 1.00 13.48 249 PHE A C 1
ATOM 1976 O O . PHE A 1 249 ? 2.942 74.609 3.889 1.00 13.73 249 PHE A O 1
ATOM 1984 N N . SER A 1 250 ? 1.538 76.046 4.909 1.00 12.42 250 SER A N 1
ATOM 1985 C CA . SER A 1 250 ? 2.611 76.953 5.295 1.00 13.60 250 SER A CA 1
ATOM 1986 C C . SER A 1 250 ? 3.650 76.216 6.117 1.00 11.87 250 SER A C 1
ATOM 1987 O O . SER A 1 250 ? 4.847 76.432 5.939 1.00 12.58 250 SER A O 1
ATOM 1990 N N . LEU A 1 251 ? 3.195 75.345 7.015 1.00 12.09 251 LEU A N 1
ATOM 1991 C CA . LEU A 1 251 ? 4.118 74.575 7.847 1.00 13.01 251 LEU A CA 1
ATOM 1992 C C . LEU A 1 251 ? 4.800 73.489 7.020 1.00 13.39 251 LEU A C 1
ATOM 1993 O O . LEU A 1 251 ? 5.921 73.084 7.321 1.00 15.46 251 LEU A O 1
ATOM 1998 N N . SER A 1 252 ? 4.127 73.018 5.974 1.00 12.33 252 SER A N 1
ATOM 1999 C CA . SER A 1 252 ? 4.724 72.006 5.117 1.00 13.10 252 SER A CA 1
ATOM 2000 C C . SER A 1 252 ? 5.866 72.646 4.316 1.00 12.47 252 SER A C 1
ATOM 2001 O O . SER A 1 252 ? 6.800 71.960 3.907 1.00 12.91 252 SER A O 1
ATOM 2004 N N . LEU A 1 253 ? 5.793 73.957 4.095 1.00 12.26 253 LEU A N 1
ATOM 2005 C CA . LEU A 1 253 ? 6.856 74.667 3.376 1.00 12.44 253 LEU A CA 1
ATOM 2006 C C . LEU A 1 253 ? 8.107 74.689 4.244 1.00 12.50 253 LEU A C 1
ATOM 2007 O O . LEU A 1 253 ? 9.226 74.589 3.749 1.00 14.21 253 LEU A O 1
ATOM 2012 N N . LEU A 1 254 ? 7.901 74.818 5.549 1.00 12.94 254 LEU A N 1
ATOM 2013 C CA . LEU A 1 254 ? 8.994 74.831 6.510 1.00 11.67 254 LEU A CA 1
ATOM 2014 C C . LEU A 1 254 ? 9.634 73.432 6.462 1.00 12.73 254 LEU A C 1
ATOM 2015 O O . LEU A 1 254 ? 10.859 73.288 6.472 1.00 12.68 254 LEU A O 1
ATOM 2020 N N . GLY A 1 255 ? 8.794 72.401 6.406 1.00 11.87 255 GLY A N 1
ATOM 2021 C CA . GLY A 1 255 ? 9.300 71.043 6.342 1.00 11.99 255 GLY A CA 1
ATOM 2022 C C . GLY A 1 255 ? 10.103 70.748 5.082 1.00 12.19 255 GLY A C 1
ATOM 2023 O O . GLY A 1 255 ? 11.176 70.142 5.148 1.00 12.36 255 GLY A O 1
ATOM 2024 N N . ALA A 1 256 ? 9.592 71.164 3.927 1.00 10.78 256 ALA A N 1
ATOM 2025 C CA . ALA A 1 256 ? 10.294 70.928 2.665 1.00 11.69 256 ALA A CA 1
ATOM 2026 C C . ALA A 1 256 ? 11.643 71.640 2.679 1.00 11.70 256 ALA A C 1
ATOM 2027 O O . ALA A 1 256 ? 12.671 71.050 2.351 1.00 12.17 256 ALA A O 1
ATOM 2029 N N . ALA A 1 257 ? 11.621 72.911 3.073 1.00 11.78 257 ALA A N 1
ATOM 2030 C CA . ALA A 1 257 ? 12.820 73.736 3.142 1.00 11.66 257 ALA A CA 1
ATOM 2031 C C . ALA A 1 257 ? 13.829 73.152 4.116 1.00 12.39 257 ALA A C 1
ATOM 2032 O O . ALA A 1 257 ? 15.002 72.976 3.784 1.00 13.18 257 ALA A O 1
ATOM 2034 N N . ALA A 1 258 ? 13.366 72.862 5.327 1.00 12.25 258 ALA A N 1
ATOM 2035 C CA . ALA A 1 258 ? 14.225 72.309 6.360 1.00 11.88 258 ALA A CA 1
ATOM 2036 C C . ALA A 1 258 ? 14.821 70.967 5.949 1.00 12.14 258 ALA A C 1
ATOM 2037 O O . ALA A 1 258 ? 15.993 70.707 6.204 1.00 13.53 258 ALA A O 1
ATOM 2039 N N . LYS A 1 259 ? 14.026 70.113 5.313 1.00 13.21 259 LYS A N 1
ATOM 2040 C CA . LYS A 1 259 ? 14.531 68.805 4.907 1.00 14.82 259 LYS A CA 1
ATOM 2041 C C . LYS A 1 259 ? 15.626 68.951 3.853 1.00 15.06 259 LYS A C 1
ATOM 2042 O O . LYS A 1 259 ? 16.608 68.214 3.865 1.00 13.24 259 LYS A O 1
ATOM 2048 N N . LYS A 1 260 ? 15.463 69.912 2.950 1.00 15.55 260 LYS A N 1
ATOM 2049 C CA . LYS A 1 260 ? 16.463 70.142 1.913 1.00 16.20 260 LYS A CA 1
ATOM 2050 C C . LYS A 1 260 ? 17.754 70.624 2.589 1.00 17.02 260 LYS A C 1
ATOM 2051 O O . LYS A 1 260 ? 18.852 70.153 2.272 1.00 16.15 260 LYS A O 1
ATOM 2057 N N . VAL A 1 261 ? 17.610 71.542 3.540 1.00 15.64 261 VAL A N 1
ATOM 2058 C CA . VAL A 1 261 ? 18.752 72.085 4.268 1.00 15.42 261 VAL A CA 1
ATOM 2059 C C . VAL A 1 261 ? 19.456 71.031 5.111 1.00 15.90 261 VAL A C 1
ATOM 2060 O O . VAL A 1 261 ? 20.682 70.897 5.069 1.00 16.25 261 VAL A O 1
ATOM 2064 N N . CYS A 1 262 ? 18.681 70.282 5.883 1.00 16.51 262 CYS A N 1
ATOM 2065 C CA . CYS A 1 262 ? 19.254 69.251 6.737 1.00 17.44 262 CYS A CA 1
ATOM 2066 C C . CYS A 1 262 ? 19.884 68.094 5.967 1.00 16.66 262 CYS A C 1
ATOM 2067 O O . CYS A 1 262 ? 20.890 67.532 6.402 1.00 16.99 262 CYS A O 1
ATOM 2070 N N . THR A 1 263 ? 19.306 67.741 4.824 1.00 16.00 263 THR A N 1
ATOM 2071 C CA . THR A 1 263 ? 19.865 66.664 4.025 1.00 15.10 263 THR A CA 1
ATOM 2072 C C . THR A 1 263 ? 21.195 67.147 3.453 1.00 14.75 263 THR A C 1
ATOM 2073 O O . THR A 1 263 ? 22.145 66.377 3.351 1.00 15.26 263 THR A O 1
ATOM 2077 N N . ASP A 1 264 ? 21.261 68.427 3.088 1.00 15.70 264 ASP A N 1
ATOM 2078 C CA . ASP A 1 264 ? 22.492 69.010 2.558 1.00 15.12 264 ASP A CA 1
ATOM 2079 C C . ASP A 1 264 ? 23.576 68.937 3.633 1.00 15.95 264 ASP A C 1
ATOM 2080 O O . ASP A 1 264 ? 24.709 68.535 3.363 1.00 17.42 264 ASP A O 1
ATOM 2085 N N . ILE A 1 265 ? 23.226 69.330 4.854 1.00 15.10 265 ILE A N 1
ATOM 2086 C CA . ILE A 1 265 ? 24.179 69.292 5.955 1.00 14.00 265 ILE A CA 1
ATOM 2087 C C . ILE A 1 265 ? 24.639 67.859 6.231 1.00 15.27 265 ILE A C 1
ATOM 2088 O O . ILE A 1 265 ? 25.830 67.620 6.443 1.00 14.84 265 ILE A O 1
ATOM 2093 N N . ARG A 1 266 ? 23.708 66.906 6.220 1.00 14.10 266 ARG A N 1
ATOM 2094 C CA . ARG A 1 266 ? 24.077 65.513 6.465 1.00 15.50 266 ARG A CA 1
ATOM 2095 C C . ARG A 1 266 ? 25.041 65.017 5.399 1.00 15.58 266 ARG A C 1
ATOM 2096 O O . ARG A 1 266 ? 25.992 64.307 5.697 1.00 15.73 266 ARG A O 1
ATOM 2104 N N . VAL A 1 267 ? 24.797 65.399 4.151 1.00 16.30 267 VAL A N 1
ATOM 2105 C CA . VAL A 1 267 ? 25.661 64.985 3.055 1.00 16.20 267 VAL A CA 1
ATOM 2106 C C . VAL A 1 267 ? 27.027 65.671 3.153 1.00 16.74 267 VAL A C 1
ATOM 2107 O O . VAL A 1 267 ? 28.066 65.042 2.944 1.00 17.26 267 VAL A O 1
ATOM 2111 N N . LEU A 1 268 ? 27.016 66.960 3.477 1.00 16.10 268 LEU A N 1
ATOM 2112 C CA . LEU A 1 268 ? 28.245 67.726 3.616 1.00 14.66 268 LEU A CA 1
ATOM 2113 C C . LEU A 1 268 ? 29.060 67.205 4.791 1.00 15.90 268 LEU A C 1
ATOM 2114 O O . LEU A 1 268 ? 30.287 67.199 4.751 1.00 17.29 268 LEU A O 1
ATOM 2119 N N . GLN A 1 269 ? 28.387 66.765 5.845 1.00 16.45 269 GLN A N 1
ATOM 2120 C CA . GLN A 1 269 ? 29.121 66.239 6.978 1.00 18.66 269 GLN A CA 1
ATOM 2121 C C . GLN A 1 269 ? 29.774 64.929 6.548 1.00 19.32 269 GLN A C 1
ATOM 2122 O O . GLN A 1 269 ? 30.917 64.651 6.910 1.00 20.58 269 GLN A O 1
ATOM 2128 N N . ALA A 1 270 ? 29.056 64.130 5.764 1.00 19.59 270 ALA A N 1
ATOM 2129 C CA . ALA A 1 270 ? 29.608 62.867 5.282 1.00 20.30 270 ALA A CA 1
ATOM 2130 C C . ALA A 1 270 ? 30.820 63.157 4.396 1.00 20.78 270 ALA A C 1
ATOM 2131 O O . ALA A 1 270 ? 31.777 62.387 4.383 1.00 20.22 270 ALA A O 1
ATOM 2133 N N . PHE A 1 271 ? 30.778 64.264 3.653 1.00 20.11 271 PHE A N 1
ATOM 2134 C CA . PHE A 1 271 ? 31.904 64.632 2.796 1.00 20.59 271 PHE A CA 1
ATOM 2135 C C . PHE A 1 271 ? 33.067 65.157 3.636 1.00 21.32 271 PHE A C 1
ATOM 2136 O O . PHE A 1 271 ? 34.168 65.347 3.127 1.00 21.17 271 PHE A O 1
ATOM 2144 N N . GLY A 1 272 ? 32.808 65.405 4.917 1.00 22.04 272 GLY A N 1
ATOM 2145 C CA . GLY A 1 272 ? 33.838 65.918 5.802 1.00 21.44 272 GLY A CA 1
ATOM 2146 C C . GLY A 1 272 ? 33.986 67.432 5.746 1.00 22.30 272 GLY A C 1
ATOM 2147 O O . GLY A 1 272 ? 34.984 67.973 6.214 1.00 22.29 272 GLY A O 1
ATOM 2148 N N . GLU A 1 273 ? 32.998 68.124 5.184 1.00 21.24 273 GLU A N 1
ATOM 2149 C CA . GLU A 1 273 ? 33.066 69.580 5.076 1.00 21.43 273 GLU A CA 1
ATOM 2150 C C . GLU A 1 273 ? 32.471 70.345 6.251 1.00 20.79 273 GLU A C 1
ATOM 2151 O O . GLU A 1 273 ? 32.929 71.438 6.582 1.00 20.77 273 GLU A O 1
ATOM 2157 N N . LEU A 1 274 ? 31.450 69.775 6.880 1.00 21.17 274 LEU A N 1
ATOM 2158 C CA . LEU A 1 274 ? 30.796 70.415 8.014 1.00 20.15 274 LEU A CA 1
ATOM 2159 C C . LEU A 1 274 ? 30.674 69.474 9.198 1.00 21.69 274 LEU A C 1
ATOM 2160 O O . LEU A 1 274 ? 30.799 68.255 9.065 1.00 22.06 274 LEU A O 1
ATOM 2165 N N . LEU A 1 275 ? 30.420 70.064 10.356 1.00 23.70 275 LEU A N 1
ATOM 2166 C CA . LEU A 1 275 ? 30.224 69.332 11.597 1.00 26.61 275 LEU A CA 1
ATOM 2167 C C . LEU A 1 275 ? 29.120 70.031 12.380 1.00 28.15 275 LEU A C 1
ATOM 2168 O O . LEU A 1 275 ? 29.257 71.209 12.731 1.00 26.24 275 LEU A O 1
ATOM 2173 N N . GLU A 1 276 ? 28.027 69.323 12.644 1.00 29.83 276 GLU A N 1
ATOM 2174 C CA . GLU A 1 276 ? 26.946 69.915 13.418 1.00 31.94 276 GLU A CA 1
ATOM 2175 C C . GLU A 1 276 ? 27.362 69.780 14.873 1.00 32.68 276 GLU A C 1
ATOM 2176 O O . GLU A 1 276 ? 28.187 68.930 15.209 1.00 33.95 276 GLU A O 1
ATOM 2182 N N . PRO A 1 277 ? 26.809 70.623 15.756 1.00 34.09 277 PRO A N 1
ATOM 2183 C CA . PRO A 1 277 ? 27.141 70.583 17.184 1.00 34.40 277 PRO A CA 1
ATOM 2184 C C . PRO A 1 277 ? 27.067 69.176 17.774 1.00 33.98 277 PRO A C 1
ATOM 2185 O O . PRO A 1 277 ? 27.843 68.827 18.667 1.00 35.71 277 PRO A O 1
ATOM 2189 N N . LYS A 1 291 ? 34.074 59.428 15.369 1.00 57.94 291 LYS A N 1
ATOM 2190 C CA . LYS A 1 291 ? 33.121 59.726 14.304 1.00 57.53 291 LYS A CA 1
ATOM 2191 C C . LYS A 1 291 ? 31.968 60.580 14.824 1.00 55.64 291 LYS A C 1
ATOM 2192 O O . LYS A 1 291 ? 31.342 60.248 15.831 1.00 56.43 291 LYS A O 1
ATOM 2198 N N . LYS A 1 292 ? 31.688 61.678 14.133 1.00 53.07 292 LYS A N 1
ATOM 2199 C CA . LYS A 1 292 ? 30.601 62.561 14.529 1.00 49.66 292 LYS A CA 1
ATOM 2200 C C . LYS A 1 292 ? 29.439 62.395 13.563 1.00 46.40 292 LYS A C 1
ATOM 2201 O O . LYS A 1 292 ? 29.568 62.682 12.373 1.00 45.60 292 LYS A O 1
ATOM 2207 N N . ASN A 1 293 ? 28.309 61.920 14.078 1.00 43.02 293 ASN A N 1
ATOM 2208 C CA . ASN A 1 293 ? 27.117 61.715 13.261 1.00 40.00 293 ASN A CA 1
ATOM 2209 C C . ASN A 1 293 ? 26.197 62.932 13.319 1.00 37.41 293 ASN A C 1
ATOM 2210 O O . ASN A 1 293 ? 26.035 63.551 14.373 1.00 36.73 293 ASN A O 1
ATOM 2215 N N . PRO A 1 294 ? 25.589 63.296 12.179 1.00 34.30 294 PRO A N 1
ATOM 2216 C CA . PRO A 1 294 ? 24.684 64.446 12.116 1.00 32.87 294 PRO A CA 1
ATOM 2217 C C . PRO A 1 294 ? 23.296 64.056 12.623 1.00 31.58 294 PRO A C 1
ATOM 2218 O O . PRO A 1 294 ? 22.305 64.147 11.896 1.00 31.50 294 PRO A O 1
ATOM 2230 N N . LYS A 1 296 ? 21.292 65.503 14.847 1.00 23.69 296 LYS A N 1
ATOM 2231 C CA . LYS A 1 296 ? 20.303 66.571 14.932 1.00 23.64 296 LYS A CA 1
ATOM 2232 C C . LYS A 1 296 ? 19.682 66.799 13.560 1.00 22.29 296 LYS A C 1
ATOM 2233 O O . LYS A 1 296 ? 18.474 66.999 13.441 1.00 20.73 296 LYS A O 1
ATOM 2239 N N . SER A 1 297 ? 20.512 66.766 12.524 1.00 20.47 297 SER A N 1
ATOM 2240 C CA . SER A 1 297 ? 20.016 66.961 11.170 1.00 22.00 297 SER A CA 1
ATOM 2241 C C . SER A 1 297 ? 19.088 65.823 10.771 1.00 21.07 297 SER A C 1
ATOM 2242 O O . SER A 1 297 ? 18.130 66.025 10.028 1.00 21.43 297 SER A O 1
ATOM 2245 N N . GLU A 1 298 ? 19.371 64.626 11.271 1.00 18.76 298 GLU A N 1
ATOM 2246 C CA . GLU A 1 298 ? 18.534 63.486 10.953 1.00 19.86 298 GLU A CA 1
ATOM 2247 C C . GLU A 1 298 ? 17.180 63.627 11.637 1.00 18.51 298 GLU A C 1
ATOM 2248 O O . GLU A 1 298 ? 16.149 63.306 11.047 1.00 18.28 298 GLU A O 1
ATOM 2254 N N . ARG A 1 299 ? 17.172 64.121 12.872 1.00 18.60 299 ARG A N 1
ATOM 2255 C CA . ARG A 1 299 ? 15.906 64.319 13.567 1.00 18.80 299 ARG A CA 1
ATOM 2256 C C . ARG A 1 299 ? 15.137 65.380 12.793 1.00 17.01 299 ARG A C 1
ATOM 2257 O O . ARG A 1 299 ? 13.919 65.335 12.700 1.00 16.78 299 ARG A O 1
ATOM 2265 N N . CYS A 1 300 ? 15.871 66.337 12.241 1.00 17.12 300 CYS A N 1
ATOM 2266 C CA . CYS A 1 300 ? 15.283 67.415 11.460 1.00 19.00 300 CYS A CA 1
ATOM 2267 C C . CYS A 1 300 ? 14.573 66.876 10.209 1.00 17.86 300 CYS A C 1
ATOM 2268 O O . CYS A 1 300 ? 13.472 67.311 9.884 1.00 17.99 300 CYS A O 1
ATOM 2271 N N . CYS A 1 301 ? 15.188 65.922 9.518 1.00 15.77 301 CYS A N 1
ATOM 2272 C CA . CYS A 1 301 ? 14.565 65.337 8.334 1.00 16.15 301 CYS A CA 1
ATOM 2273 C C . CYS A 1 301 ? 13.313 64.515 8.684 1.00 16.99 301 CYS A C 1
ATOM 2274 O O . CYS A 1 301 ? 12.349 64.484 7.917 1.00 17.34 301 CYS A O 1
ATOM 2277 N N . ALA A 1 302 ? 13.330 63.850 9.837 1.00 16.29 302 ALA A N 1
ATOM 2278 C CA . ALA A 1 302 ? 12.190 63.045 10.263 1.00 16.43 302 ALA A CA 1
ATOM 2279 C C . ALA A 1 302 ? 11.000 63.949 10.567 1.00 16.73 302 ALA A C 1
ATOM 2280 O O . ALA A 1 302 ? 9.878 63.677 10.143 1.00 17.13 302 ALA A O 1
ATOM 2282 N N . LEU A 1 303 ? 11.248 65.024 11.307 1.00 16.06 303 LEU A N 1
ATOM 2283 C CA . LEU A 1 303 ? 10.193 65.970 11.655 1.00 14.03 303 LEU A CA 1
ATOM 2284 C C . LEU A 1 303 ? 9.684 66.651 10.388 1.00 13.52 303 LEU A C 1
ATOM 2285 O O . LEU A 1 303 ? 8.479 66.798 10.182 1.00 15.85 303 LEU A O 1
ATOM 2290 N N . SER A 1 304 ? 10.613 67.058 9.536 1.00 13.22 304 SER A N 1
ATOM 2291 C CA . SER A 1 304 ? 10.266 67.708 8.280 1.00 14.34 304 SER A CA 1
ATOM 2292 C C . SER A 1 304 ? 9.406 66.798 7.402 1.00 14.58 304 SER A C 1
ATOM 2293 O O . SER A 1 304 ? 8.421 67.241 6.817 1.00 15.94 304 SER A O 1
ATOM 2296 N N . ARG A 1 305 ? 9.777 65.526 7.317 1.00 14.49 305 ARG A N 1
ATOM 2297 C CA . ARG A 1 305 ? 9.029 64.570 6.505 1.00 15.61 305 ARG A CA 1
ATOM 2298 C C . ARG A 1 305 ? 7.552 64.518 6.924 1.00 15.32 305 ARG A C 1
ATOM 2299 O O . ARG A 1 305 ? 6.665 64.392 6.084 1.00 15.62 305 ARG A O 1
ATOM 2307 N N . LYS A 1 306 ? 7.298 64.615 8.226 1.00 16.71 306 LYS A N 1
ATOM 2308 C CA . LYS A 1 306 ? 5.937 64.581 8.756 1.00 15.88 306 LYS A CA 1
ATOM 2309 C C . LYS A 1 306 ? 5.117 65.797 8.314 1.00 15.10 306 LYS A C 1
ATOM 2310 O O . LYS A 1 306 ? 3.962 65.655 7.921 1.00 13.58 306 LYS A O 1
ATOM 2316 N N . LEU A 1 307 ? 5.710 66.989 8.380 1.00 14.25 307 LEU A N 1
ATOM 2317 C CA . LEU A 1 307 ? 5.012 68.209 7.955 1.00 13.37 307 LEU A CA 1
ATOM 2318 C C . LEU A 1 307 ? 4.735 68.158 6.450 1.00 11.48 307 LEU A C 1
ATOM 2319 O O . LEU A 1 307 ? 3.708 68.629 5.980 1.00 11.95 307 LEU A O 1
ATOM 2324 N N . ILE A 1 308 ? 5.663 67.588 5.694 1.00 12.10 308 ILE A N 1
ATOM 2325 C CA . ILE A 1 308 ? 5.509 67.483 4.248 1.00 12.88 308 ILE A CA 1
ATOM 2326 C C . ILE A 1 308 ? 4.351 66.572 3.845 1.00 14.47 308 ILE A C 1
ATOM 2327 O O . ILE A 1 308 ? 3.705 66.799 2.829 1.00 14.77 308 ILE A O 1
ATOM 2332 N N . ASN A 1 309 ? 4.086 65.546 4.646 1.00 15.42 309 ASN A N 1
ATOM 2333 C CA . ASN A 1 309 ? 3.031 64.595 4.329 1.00 18.59 309 ASN A CA 1
ATOM 2334 C C . ASN A 1 309 ? 1.684 64.922 4.970 1.00 17.94 309 ASN A C 1
ATOM 2335 O O . ASN A 1 309 ? 0.808 64.069 5.050 1.00 22.11 309 ASN A O 1
ATOM 2340 N N . ALA A 1 310 ? 1.511 66.167 5.399 1.00 17.84 310 ALA A N 1
ATOM 2341 C CA . ALA A 1 310 ? 0.279 66.587 6.054 1.00 15.09 310 ALA A CA 1
ATOM 2342 C C . ALA A 1 310 ? -0.726 67.388 5.211 1.00 15.30 310 ALA A C 1
ATOM 2343 O O . ALA A 1 310 ? -1.937 67.250 5.390 1.00 15.23 310 ALA A O 1
ATOM 2345 N N . PRO A 1 311 ? -0.244 68.220 4.276 1.00 13.94 311 PRO A N 1
ATOM 2346 C CA . PRO A 1 311 ? -1.131 69.027 3.438 1.00 14.05 311 PRO A CA 1
ATOM 2347 C C . PRO A 1 311 ? -2.311 68.319 2.795 1.00 14.75 311 PRO A C 1
ATOM 2348 O O . PRO A 1 311 ? -3.428 68.830 2.825 1.00 14.19 311 PRO A O 1
ATOM 2352 N N . GLN A 1 312 ? -2.070 67.156 2.201 1.00 15.43 312 GLN A N 1
ATOM 2353 C CA . GLN A 1 312 ? -3.139 66.439 1.526 1.00 16.14 312 GLN A CA 1
ATOM 2354 C C . GLN A 1 312 ? -4.279 65.990 2.423 1.00 15.77 312 GLN A C 1
ATOM 2355 O O . GLN A 1 312 ? -5.401 65.824 1.954 1.00 15.68 312 GLN A O 1
ATOM 2361 N N . GLU A 1 313 ? -4.014 65.811 3.712 1.00 15.23 313 GLU A N 1
ATOM 2362 C CA . GLU A 1 313 ? -5.085 65.423 4.619 1.00 15.77 313 GLU A CA 1
ATOM 2363 C C . GLU A 1 313 ? -5.964 66.652 4.873 1.00 14.08 313 GLU A C 1
ATOM 2364 O O . GLU A 1 313 ? -7.188 66.558 4.842 1.00 14.10 313 GLU A O 1
ATOM 2370 N N . ALA A 1 314 ? -5.335 67.802 5.117 1.00 15.19 314 ALA A N 1
ATOM 2371 C CA . ALA A 1 314 ? -6.075 69.041 5.361 1.00 15.53 314 ALA A CA 1
ATOM 2372 C C . ALA A 1 314 ? -6.941 69.382 4.145 1.00 15.72 314 ALA A C 1
ATOM 2373 O O . ALA A 1 314 ? -8.103 69.770 4.293 1.00 16.58 314 ALA A O 1
ATOM 2375 N N . LEU A 1 315 ? -6.379 69.233 2.946 1.00 13.61 315 LEU A N 1
ATOM 2376 C CA . LEU A 1 315 ? -7.122 69.518 1.719 1.00 13.34 315 LEU A CA 1
ATOM 2377 C C . LEU A 1 315 ? -8.297 68.553 1.571 1.00 13.50 315 LEU A C 1
ATOM 2378 O O . LEU A 1 315 ? -9.374 68.947 1.133 1.00 14.18 315 LEU A O 1
ATOM 2383 N N . THR A 1 316 ? -8.089 67.292 1.939 1.00 12.54 316 THR A N 1
ATOM 2384 C CA . THR A 1 316 ? -9.147 66.296 1.851 1.00 12.91 316 THR A CA 1
ATOM 2385 C C . THR A 1 316 ? -10.254 66.610 2.856 1.00 14.63 316 THR A C 1
ATOM 2386 O O . THR A 1 316 ? -11.438 66.366 2.590 1.00 14.62 316 THR A O 1
ATOM 2390 N N . ILE A 1 317 ? -9.875 67.153 4.012 1.00 14.17 317 ILE A N 1
ATOM 2391 C CA . ILE A 1 317 ? -10.866 67.519 5.016 1.00 14.24 317 ILE A CA 1
ATOM 2392 C C . ILE A 1 317 ? -11.837 68.538 4.417 1.00 15.36 317 ILE A C 1
ATOM 2393 O O . ILE A 1 317 ? -13.047 68.400 4.557 1.00 17.39 317 ILE A O 1
ATOM 2398 N N . LEU A 1 318 ? -11.306 69.554 3.741 1.00 16.42 318 LEU A N 1
ATOM 2399 C CA . LEU A 1 318 ? -12.149 70.565 3.106 1.00 13.92 318 LEU A CA 1
ATOM 2400 C C . LEU A 1 318 ? -13.020 69.915 2.039 1.00 13.93 318 LEU A C 1
ATOM 2401 O O . LEU A 1 318 ? -14.236 70.082 2.021 1.00 14.92 318 LEU A O 1
ATOM 2406 N N . ALA A 1 319 ? -12.389 69.169 1.143 1.00 13.51 319 ALA A N 1
ATOM 2407 C CA . ALA A 1 319 ? -13.117 68.499 0.076 1.00 11.89 319 ALA A CA 1
ATOM 2408 C C . ALA A 1 319 ? -14.245 67.600 0.597 1.00 12.83 319 ALA A C 1
ATOM 2409 O O . ALA A 1 319 ? -15.244 67.403 -0.092 1.00 12.15 319 ALA A O 1
ATOM 2411 N N . ASP A 1 320 ? -14.078 67.065 1.807 1.00 13.95 320 ASP A N 1
ATOM 2412 C CA . ASP A 1 320 ? -15.060 66.168 2.423 1.00 13.84 320 ASP A CA 1
ATOM 2413 C C . ASP A 1 320 ? -16.172 66.879 3.177 1.00 14.56 320 ASP A C 1
ATOM 2414 O O . ASP A 1 320 ? -17.110 66.232 3.634 1.00 13.47 320 ASP A O 1
ATOM 2419 N N . GLN A 1 321 ? -16.068 68.193 3.342 1.00 14.31 321 GLN A N 1
ATOM 2420 C CA . GLN A 1 321 ? -17.097 68.918 4.075 1.00 14.82 321 GLN A CA 1
ATOM 2421 C C . GLN A 1 321 ? -18.411 68.971 3.320 1.00 15.88 321 GLN A C 1
ATOM 2422 O O . GLN A 1 321 ? -18.485 69.522 2.225 1.00 17.74 321 GLN A O 1
ATOM 2428 N N . GLY A 1 322 ? -19.451 68.399 3.918 1.00 15.34 322 GLY A N 1
ATOM 2429 C CA . GLY A 1 322 ? -20.751 68.376 3.275 1.00 15.42 322 GLY A CA 1
ATOM 2430 C C . GLY A 1 322 ? -21.678 69.535 3.590 1.00 15.77 322 GLY A C 1
ATOM 2431 O O . GLY A 1 322 ? -22.022 69.776 4.745 1.00 15.17 322 GLY A O 1
ATOM 2432 N N . LEU A 1 323 ? -22.090 70.249 2.548 1.00 16.78 323 LEU A N 1
ATOM 2433 C CA . LEU A 1 323 ? -23.001 71.381 2.694 1.00 17.87 323 LEU A CA 1
ATOM 2434 C C . LEU A 1 323 ? -22.580 72.335 3.817 1.00 18.73 323 LEU A C 1
ATOM 2435 O O . LEU A 1 323 ? -21.415 72.707 3.897 1.00 19.46 323 LEU A O 1
ATOM 2440 N N . GLU A 1 324 ? -23.505 72.730 4.687 1.00 19.85 324 GLU A N 1
ATOM 2441 C CA . GLU A 1 324 ? -23.149 73.668 5.749 1.00 21.20 324 GLU A CA 1
ATOM 2442 C C . GLU A 1 324 ? -22.211 73.105 6.799 1.00 22.15 324 GLU A C 1
ATOM 2443 O O . GLU A 1 324 ? -21.588 73.871 7.543 1.00 21.38 324 GLU A O 1
ATOM 2449 N N . ARG A 1 325 ? -22.110 71.777 6.854 1.00 21.41 325 ARG A N 1
ATOM 2450 C CA . ARG A 1 325 ? -21.213 71.119 7.793 1.00 21.97 325 ARG A CA 1
ATOM 2451 C C . ARG A 1 325 ? -21.480 69.635 8.016 1.00 22.18 325 ARG A C 1
ATOM 2452 O O . ARG A 1 325 ? -22.626 69.184 8.084 1.00 22.79 325 ARG A O 1
ATOM 2460 N N . THR A 1 326 ? -20.389 68.886 8.106 1.00 20.70 326 THR A N 1
ATOM 2461 C CA . THR A 1 326 ? -20.423 67.464 8.418 1.00 20.18 326 THR A CA 1
ATOM 2462 C C . THR A 1 326 ? -19.328 67.369 9.477 1.00 20.66 326 THR A C 1
ATOM 2463 O O . THR A 1 326 ? -18.294 68.031 9.363 1.00 18.23 326 THR A O 1
ATOM 2467 N N . LEU A 1 327 ? -19.564 66.581 10.520 1.00 21.42 327 LEU A N 1
ATOM 2468 C CA . LEU A 1 327 ? -18.599 66.472 11.607 1.00 21.48 327 LEU A CA 1
ATOM 2469 C C . LEU A 1 327 ? -17.435 65.510 11.417 1.00 21.71 327 LEU A C 1
ATOM 2470 O O . LEU A 1 327 ? -16.744 65.187 12.382 1.00 20.24 327 LEU A O 1
ATOM 2475 N N . ASP A 1 328 ? -17.207 65.064 10.183 1.00 21.06 328 ASP A N 1
ATOM 2476 C CA . ASP A 1 328 ? -16.108 64.146 9.902 1.00 21.25 328 ASP A CA 1
ATOM 2477 C C . ASP A 1 328 ? -14.774 64.885 9.939 1.00 23.17 328 ASP A C 1
ATOM 2478 O O . ASP A 1 328 ? -13.725 64.314 9.641 1.00 24.08 328 ASP A O 1
ATOM 2483 N N . ASP A 1 329 ? -14.817 66.159 10.311 1.00 23.35 329 ASP A N 1
ATOM 2484 C CA . ASP A 1 329 ? -13.608 66.965 10.379 1.00 25.36 329 ASP A CA 1
ATOM 2485 C C . ASP A 1 329 ? -13.066 67.129 11.798 1.00 24.52 329 ASP A C 1
ATOM 2486 O O . ASP A 1 329 ? -11.870 67.345 11.976 1.00 26.28 329 ASP A O 1
ATOM 2491 N N . SER A 1 330 ? -13.935 67.023 12.801 1.00 23.95 330 SER A N 1
ATOM 2492 C CA . SER A 1 330 ? -13.518 67.185 14.200 1.00 23.47 330 SER A CA 1
ATOM 2493 C C . SER A 1 330 ? -12.342 66.320 14.630 1.00 21.31 330 SER A C 1
ATOM 2494 O O . SER A 1 330 ? -11.248 66.828 14.871 1.00 21.68 330 SER A O 1
ATOM 2497 N N . ALA A 1 331 ? -12.570 65.016 14.744 1.00 18.70 331 ALA A N 1
ATOM 2498 C CA . ALA A 1 331 ? -11.513 64.108 15.166 1.00 19.20 331 ALA A CA 1
ATOM 2499 C C . ALA A 1 331 ? -10.277 64.310 14.292 1.00 20.16 331 ALA A C 1
ATOM 2500 O O . ALA A 1 331 ? -9.147 64.249 14.776 1.00 20.09 331 ALA A O 1
ATOM 2502 N N . GLY A 1 332 ? -10.502 64.564 13.004 1.00 20.39 332 GLY A N 1
ATOM 2503 C CA . GLY A 1 332 ? -9.399 64.773 12.085 1.00 19.93 332 GLY A CA 1
ATOM 2504 C C . GLY A 1 332 ? -8.614 66.038 12.384 1.00 22.26 332 GLY A C 1
ATOM 2505 O O . GLY A 1 332 ? -7.380 66.017 12.398 1.00 22.31 332 GLY A O 1
ATOM 2506 N N . ARG A 1 333 ? -9.319 67.142 12.625 1.00 21.09 333 ARG A N 1
ATOM 2507 C CA . ARG A 1 333 ? -8.660 68.409 12.920 1.00 21.64 333 ARG A CA 1
ATOM 2508 C C . ARG A 1 333 ? -7.962 68.368 14.270 1.00 23.14 333 ARG A C 1
ATOM 2509 O O . ARG A 1 333 ? -6.855 68.881 14.423 1.00 21.94 333 ARG A O 1
ATOM 2517 N N . ARG A 1 334 ? -8.612 67.741 15.244 1.00 23.66 334 ARG A N 1
ATOM 2518 C CA . ARG A 1 334 ? -8.066 67.641 16.587 1.00 24.89 334 ARG A CA 1
ATOM 2519 C C . ARG A 1 334 ? -6.747 66.884 16.598 1.00 25.05 334 ARG A C 1
ATOM 2520 O O . ARG A 1 334 ? -5.868 67.160 17.411 1.00 26.27 334 ARG A O 1
ATOM 2536 N N . LEU A 1 336 ? -4.752 66.291 13.571 1.00 22.36 336 LEU A N 1
ATOM 2537 C CA . LEU A 1 336 ? -3.838 66.895 12.606 1.00 19.46 336 LEU A CA 1
ATOM 2538 C C . LEU A 1 336 ? -3.156 68.221 12.940 1.00 18.32 336 LEU A C 1
ATOM 2539 O O . LEU A 1 336 ? -1.933 68.307 12.980 1.00 19.35 336 LEU A O 1
ATOM 2544 N N . ILE A 1 337 ? -3.944 69.257 13.171 1.00 16.97 337 ILE A N 1
ATOM 2545 C CA . ILE A 1 337 ? -3.387 70.577 13.404 1.00 16.23 337 ILE A CA 1
ATOM 2546 C C . ILE A 1 337 ? -2.482 70.716 14.621 1.00 17.23 337 ILE A C 1
ATOM 2547 O O . ILE A 1 337 ? -1.372 71.245 14.514 1.00 17.32 337 ILE A O 1
ATOM 2552 N N . PRO A 1 338 ? -2.929 70.255 15.795 1.00 15.96 338 PRO A N 1
ATOM 2553 C CA . PRO A 1 338 ? -2.027 70.397 16.942 1.00 16.83 338 PRO A CA 1
ATOM 2554 C C . PRO A 1 338 ? -0.704 69.653 16.698 1.00 16.48 338 PRO A C 1
ATOM 2555 O O . PRO A 1 338 ? 0.357 70.095 17.136 1.00 15.18 338 PRO A O 1
ATOM 2559 N N . ASP A 1 339 ? -0.772 68.528 15.990 1.00 18.32 339 ASP A N 1
ATOM 2560 C CA . ASP A 1 339 ? 0.430 67.749 15.702 1.00 20.42 339 ASP A CA 1
ATOM 2561 C C . ASP A 1 339 ? 1.417 68.482 14.798 1.00 18.96 339 ASP A C 1
ATOM 2562 O O . ASP A 1 339 ? 2.627 68.445 15.038 1.00 17.45 339 ASP A O 1
ATOM 2567 N N . VAL A 1 340 ? 0.915 69.141 13.756 1.00 17.54 340 VAL A N 1
ATOM 2568 C CA . VAL A 1 340 ? 1.812 69.864 12.861 1.00 18.39 340 VAL A CA 1
ATOM 2569 C C . VAL A 1 340 ? 2.389 71.096 13.558 1.00 16.42 340 VAL A C 1
ATOM 2570 O O . VAL A 1 340 ? 3.559 71.412 13.375 1.00 18.04 340 VAL A O 1
ATOM 2574 N N . LEU A 1 341 ? 1.582 71.778 14.368 1.00 15.95 341 LEU A N 1
ATOM 2575 C CA . LEU A 1 341 ? 2.059 72.958 15.099 1.00 15.26 341 LEU A CA 1
ATOM 2576 C C . LEU A 1 341 ? 3.222 72.574 16.018 1.00 15.19 341 LEU A C 1
ATOM 2577 O O . LEU A 1 341 ? 4.254 73.247 16.048 1.00 14.84 341 LEU A O 1
ATOM 2582 N N . LEU A 1 342 ? 3.051 71.479 16.754 1.00 15.47 342 LEU A N 1
ATOM 2583 C CA . LEU A 1 342 ? 4.081 70.983 17.664 1.00 14.13 342 LEU A CA 1
ATOM 2584 C C . LEU A 1 342 ? 5.291 70.465 16.889 1.00 15.10 342 LEU A C 1
ATOM 2585 O O . LEU A 1 342 ? 6.438 70.720 17.267 1.00 15.47 342 LEU A O 1
ATOM 2590 N N . THR A 1 343 ? 5.042 69.735 15.804 1.00 14.33 343 THR A N 1
ATOM 2591 C CA . THR A 1 343 ? 6.140 69.202 15.000 1.00 14.10 343 THR A CA 1
ATOM 2592 C C . THR A 1 343 ? 7.001 70.341 14.459 1.00 14.76 343 THR A C 1
ATOM 2593 O O . THR A 1 343 ? 8.228 70.244 14.453 1.00 15.38 343 THR A O 1
ATOM 2597 N N . ALA A 1 344 ? 6.359 71.421 14.017 1.00 13.48 344 ALA A N 1
ATOM 2598 C CA . ALA A 1 344 ? 7.083 72.569 13.483 1.00 14.25 344 ALA A CA 1
ATOM 2599 C C . ALA A 1 344 ? 7.943 73.214 14.567 1.00 15.04 344 ALA A C 1
ATOM 2600 O O . ALA A 1 344 ? 9.068 73.645 14.307 1.00 14.13 344 ALA A O 1
ATOM 2602 N N . GLU A 1 345 ? 7.411 73.269 15.784 1.00 15.23 345 GLU A N 1
ATOM 2603 C CA . GLU A 1 345 ? 8.132 73.862 16.905 1.00 17.31 345 GLU A CA 1
ATOM 2604 C C . GLU A 1 345 ? 9.348 72.995 17.261 1.00 16.69 345 GLU A C 1
ATOM 2605 O O . GLU A 1 345 ? 10.444 73.508 17.479 1.00 16.02 345 GLU A O 1
ATOM 2611 N N . ALA A 1 346 ? 9.158 71.679 17.297 1.00 16.16 346 ALA A N 1
ATOM 2612 C CA . ALA A 1 346 ? 10.253 70.760 17.606 1.00 16.34 346 ALA A CA 1
ATOM 2613 C C . ALA A 1 346 ? 11.324 70.861 16.520 1.00 17.45 346 ALA A C 1
ATOM 2614 O O . ALA A 1 346 ? 12.526 70.805 16.804 1.00 17.28 346 ALA A O 1
ATOM 2616 N N . LEU A 1 347 ? 10.875 71.004 15.276 1.00 16.37 347 LEU A N 1
ATOM 2617 C CA . LEU A 1 347 ? 11.779 71.136 14.141 1.00 16.09 347 LEU A CA 1
ATOM 2618 C C . LEU A 1 347 ? 12.608 72.415 14.265 1.00 15.94 347 LEU A C 1
ATOM 2619 O O . LEU A 1 347 ? 13.827 72.389 14.081 1.00 16.24 347 LEU A O 1
ATOM 2624 N N . LEU A 1 348 ? 11.948 73.529 14.575 1.00 15.11 348 LEU A N 1
ATOM 2625 C CA . LEU A 1 348 ? 12.639 74.809 14.703 1.00 14.89 348 LEU A CA 1
ATOM 2626 C C . LEU A 1 348 ? 13.636 74.811 15.855 1.00 16.05 348 LEU A C 1
ATOM 2627 O O . LEU A 1 348 ? 14.712 75.389 15.749 1.00 16.76 348 LEU A O 1
ATOM 2632 N N . THR A 1 349 ? 13.279 74.156 16.954 1.00 18.62 349 THR A N 1
ATOM 2633 C CA . THR A 1 349 ? 14.166 74.060 18.111 1.00 18.12 349 THR A CA 1
ATOM 2634 C C . THR A 1 349 ? 15.442 73.321 17.711 1.00 18.24 349 THR A C 1
ATOM 2635 O O . THR A 1 349 ? 16.545 73.690 18.117 1.00 17.03 349 THR A O 1
ATOM 2639 N N . THR A 1 350 ? 15.271 72.274 16.907 1.00 18.05 350 THR A N 1
ATOM 2640 C CA . THR A 1 350 ? 16.378 71.458 16.431 1.00 17.63 350 THR A CA 1
ATOM 2641 C C . THR A 1 350 ? 17.249 72.261 15.471 1.00 19.61 350 THR A C 1
ATOM 2642 O O . THR A 1 350 ? 18.474 72.258 15.584 1.00 19.61 350 THR A O 1
ATOM 2646 N N . LEU A 1 351 ? 16.616 72.943 14.522 1.00 19.05 351 LEU A N 1
ATOM 2647 C CA . LEU A 1 351 ? 17.354 73.758 13.567 1.00 18.98 351 LEU A CA 1
ATOM 2648 C C . LEU A 1 351 ? 18.189 74.803 14.301 1.00 20.16 351 LEU A C 1
ATOM 2649 O O . LEU A 1 351 ? 19.340 75.063 13.931 1.00 18.78 351 LEU A O 1
ATOM 2654 N N . GLN A 1 352 ? 17.609 75.395 15.343 1.00 20.28 352 GLN A N 1
ATOM 2655 C CA . GLN A 1 352 ? 18.314 76.411 16.113 1.00 22.05 352 GLN A CA 1
ATOM 2656 C C . GLN A 1 352 ? 19.590 75.833 16.719 1.00 21.92 352 GLN A C 1
ATOM 2657 O O . GLN A 1 352 ? 20.645 76.456 16.651 1.00 20.01 352 GLN A O 1
ATOM 2663 N N . ASN A 1 353 ? 19.489 74.644 17.310 1.00 22.46 353 ASN A N 1
ATOM 2664 C CA . ASN A 1 353 ? 20.652 73.992 17.905 1.00 25.16 353 ASN A CA 1
ATOM 2665 C C . ASN A 1 353 ? 21.726 73.782 16.845 1.00 25.00 353 ASN A C 1
ATOM 2666 O O . ASN A 1 353 ? 22.903 74.083 17.057 1.00 25.79 353 ASN A O 1
ATOM 2671 N N . ILE A 1 354 ? 21.305 73.257 15.703 1.00 23.16 354 ILE A N 1
ATOM 2672 C CA . ILE A 1 354 ? 22.209 73.001 14.596 1.00 22.21 354 ILE A CA 1
ATOM 2673 C C . ILE A 1 354 ? 22.948 74.261 14.134 1.00 22.11 354 ILE A C 1
ATOM 2674 O O . ILE A 1 354 ? 24.176 74.270 14.067 1.00 23.27 354 ILE A O 1
ATOM 2679 N N . PHE A 1 355 ? 22.213 75.328 13.836 1.00 22.26 355 PHE A N 1
ATOM 2680 C CA . PHE A 1 355 ? 22.841 76.559 13.356 1.00 23.32 355 PHE A CA 1
ATOM 2681 C C . PHE A 1 355 ? 23.685 77.319 14.375 1.00 24.50 355 PHE A C 1
ATOM 2682 O O . PHE A 1 355 ? 24.556 78.101 13.996 1.00 25.31 355 PHE A O 1
ATOM 2690 N N . GLU A 1 356 ? 23.444 77.100 15.663 1.00 25.21 356 GLU A N 1
ATOM 2691 C CA . GLU A 1 356 ? 24.223 77.796 16.672 1.00 25.78 356 GLU A CA 1
ATOM 2692 C C . GLU A 1 356 ? 25.640 77.243 16.781 1.00 26.37 356 GLU A C 1
ATOM 2693 O O . GLU A 1 356 ? 26.578 77.984 17.062 1.00 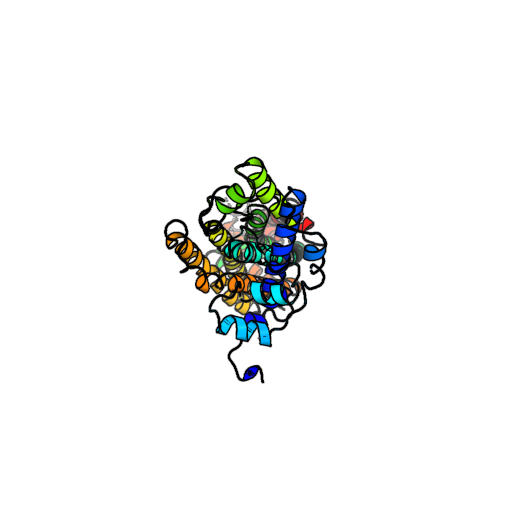27.39 356 GLU A O 1
ATOM 2699 N N . GLY A 1 357 ? 25.803 75.948 16.535 1.00 26.25 357 GLY A N 1
ATOM 2700 C CA . GLY A 1 357 ? 27.127 75.359 16.633 1.00 27.32 357 GLY A CA 1
ATOM 2701 C C . GLY A 1 357 ? 27.673 74.724 15.366 1.00 27.96 357 GLY A C 1
ATOM 2702 O O . GLY A 1 357 ? 28.699 74.043 15.412 1.00 29.88 357 GLY A O 1
ATOM 2703 N N . LEU A 1 358 ? 26.999 74.932 14.238 1.00 26.23 358 LEU A N 1
ATOM 2704 C CA . LEU A 1 358 ? 27.464 74.376 12.973 1.00 23.70 358 LEU A CA 1
ATOM 2705 C C . LEU A 1 358 ? 28.817 74.989 12.651 1.00 23.61 358 LEU A C 1
ATOM 2706 O O . LEU A 1 358 ? 28.991 76.200 12.736 1.00 24.55 358 LEU A O 1
ATOM 2711 N N . SER A 1 359 ? 29.778 74.157 12.282 1.00 22.55 359 SER A N 1
ATOM 2712 C CA . SER A 1 359 ? 31.098 74.668 11.960 1.00 23.41 359 SER A CA 1
ATOM 2713 C C . SER A 1 359 ? 31.668 74.017 10.711 1.00 22.05 359 SER A C 1
ATOM 2714 O O . SER A 1 359 ? 31.209 72.963 10.274 1.00 23.04 359 SER A O 1
ATOM 2717 N N . VAL A 1 360 ? 32.670 74.664 10.136 1.00 21.09 360 VAL A N 1
ATOM 2718 C CA . VAL A 1 360 ? 33.308 74.169 8.931 1.00 21.91 360 VAL A CA 1
ATOM 2719 C C . VAL A 1 360 ? 34.634 73.477 9.243 1.00 22.92 360 VAL A C 1
ATOM 2720 O O . VAL A 1 360 ? 35.422 73.964 10.050 1.00 23.77 360 VAL A O 1
ATOM 2724 N N . GLN A 1 361 ? 34.864 72.327 8.620 1.00 25.28 361 GLN A N 1
ATOM 2725 C CA . GLN A 1 361 ? 36.121 71.604 8.793 1.00 25.73 361 GLN A CA 1
ATOM 2726 C C . GLN A 1 361 ? 37.029 72.242 7.748 1.00 24.62 361 GLN A C 1
ATOM 2727 O O . GLN A 1 361 ? 37.208 71.697 6.659 1.00 24.80 361 GLN A O 1
ATOM 2733 N N . THR A 1 362 ? 37.586 73.403 8.077 1.00 23.88 362 THR A N 1
ATOM 2734 C CA . THR A 1 362 ? 38.431 74.144 7.140 1.00 24.38 362 THR A CA 1
ATOM 2735 C C . THR A 1 362 ? 39.588 73.382 6.489 1.00 24.16 362 THR A C 1
ATOM 2736 O O . THR A 1 362 ? 39.942 73.665 5.340 1.00 23.41 362 THR A O 1
ATOM 2740 N N . ASP A 1 363 ? 40.180 72.424 7.198 1.00 24.08 363 ASP A N 1
ATOM 2741 C CA . ASP A 1 363 ? 41.273 71.654 6.606 1.00 26.30 363 ASP A CA 1
ATOM 2742 C C . ASP A 1 363 ? 40.741 70.792 5.464 1.00 24.74 363 ASP A C 1
ATOM 2743 O O . ASP A 1 363 ? 41.327 70.760 4.381 1.00 24.97 363 ASP A O 1
ATOM 2748 N N . ASN A 1 364 ? 39.631 70.095 5.705 1.00 22.99 364 ASN A N 1
ATOM 2749 C CA . ASN A 1 364 ? 39.043 69.241 4.677 1.00 20.71 364 ASN A CA 1
ATOM 2750 C C . ASN A 1 364 ? 38.530 70.045 3.492 1.00 20.23 364 ASN A C 1
ATOM 2751 O O . ASN A 1 364 ? 38.718 69.651 2.346 1.00 20.80 364 ASN A O 1
ATOM 2756 N N . VAL A 1 365 ? 37.877 71.170 3.766 1.00 20.56 365 VAL A N 1
ATOM 2757 C CA . VAL A 1 365 ? 37.337 72.004 2.696 1.00 22.40 365 VAL A CA 1
ATOM 2758 C C . VAL A 1 365 ? 38.450 72.530 1.795 1.00 24.89 365 VAL A C 1
ATOM 2759 O O . VAL A 1 365 ? 38.348 72.485 0.564 1.00 23.10 365 VAL A O 1
ATOM 2763 N N . LYS A 1 366 ? 39.518 73.019 2.418 1.00 27.23 366 LYS A N 1
ATOM 2764 C CA . LYS A 1 366 ? 40.653 73.551 1.680 1.00 29.16 366 LYS A CA 1
ATOM 2765 C C . LYS A 1 366 ? 41.241 72.479 0.767 1.00 28.56 366 LYS A C 1
ATOM 2766 O O . LYS A 1 366 ? 41.589 72.749 -0.381 1.00 27.95 366 LYS A O 1
ATOM 2772 N N . LYS A 1 367 ? 41.337 71.257 1.278 1.00 28.71 367 LYS A N 1
ATOM 2773 C CA . LYS A 1 367 ? 41.885 70.153 0.498 1.00 29.46 367 LYS A CA 1
ATOM 2774 C C . LYS A 1 367 ? 40.963 69.754 -0.655 1.00 27.76 367 LYS A C 1
ATOM 2775 O O . LYS A 1 367 ? 41.422 69.477 -1.764 1.00 27.23 367 LYS A O 1
ATOM 2781 N N . ILE A 1 368 ? 39.661 69.717 -0.394 1.00 26.03 368 ILE A N 1
ATOM 2782 C CA . ILE A 1 368 ? 38.716 69.364 -1.441 1.00 24.26 368 ILE A CA 1
ATOM 2783 C C . ILE A 1 368 ? 38.806 70.402 -2.551 1.00 23.98 368 ILE A C 1
ATOM 2784 O O . ILE A 1 368 ? 38.769 70.061 -3.730 1.00 25.26 368 ILE A O 1
ATOM 2789 N N . VAL A 1 369 ? 38.936 71.669 -2.167 1.00 25.13 369 VAL A N 1
ATOM 2790 C CA . VAL A 1 369 ? 39.057 72.753 -3.135 1.00 24.43 369 VAL A CA 1
ATOM 2791 C C . VAL A 1 369 ? 40.345 72.588 -3.941 1.00 26.01 369 VAL A C 1
ATOM 2792 O O . VAL A 1 369 ? 40.335 72.740 -5.158 1.00 26.40 369 VAL A O 1
ATOM 2796 N N . GLU A 1 370 ? 41.446 72.261 -3.269 1.00 27.87 370 GLU A N 1
ATOM 2797 C CA . GLU A 1 370 ? 42.725 72.090 -3.957 1.00 32.24 370 GLU A CA 1
ATOM 2798 C C . GLU A 1 370 ? 42.747 70.930 -4.949 1.00 33.31 370 GLU A C 1
ATOM 2799 O O . GLU A 1 370 ? 43.402 71.018 -5.988 1.00 33.92 370 GLU A O 1
ATOM 2805 N N . ASP A 1 371 ? 42.043 69.845 -4.638 1.00 34.16 371 ASP A N 1
ATOM 2806 C CA . ASP A 1 371 ? 42.014 68.695 -5.540 1.00 35.56 371 ASP A CA 1
ATOM 2807 C C . ASP A 1 371 ? 41.182 68.950 -6.790 1.00 34.61 371 ASP A C 1
ATOM 2808 O O . ASP A 1 371 ? 41.297 68.225 -7.775 1.00 33.94 371 ASP A O 1
ATOM 2813 N N . GLU A 1 372 ? 40.357 69.991 -6.754 1.00 35.85 372 GLU A N 1
ATOM 2814 C CA . GLU A 1 372 ? 39.478 70.308 -7.875 1.00 36.12 372 GLU A CA 1
ATOM 2815 C C . GLU A 1 372 ? 39.791 71.604 -8.618 1.00 35.55 372 GLU A C 1
ATOM 2816 O O . GLU A 1 372 ? 39.430 71.750 -9.786 1.00 35.49 372 GLU A O 1
ATOM 2822 N N . ILE A 1 373 ? 40.464 72.536 -7.948 1.00 35.21 373 ILE A N 1
ATOM 2823 C CA . ILE A 1 373 ? 40.755 73.844 -8.533 1.00 35.29 373 ILE A CA 1
ATOM 2824 C C . ILE A 1 373 ? 41.592 73.873 -9.810 1.00 36.60 373 ILE A C 1
ATOM 2825 O O . ILE A 1 373 ? 41.493 74.816 -10.596 1.00 36.80 373 ILE A O 1
ATOM 2830 N N . ALA A 1 374 ? 42.416 72.856 -10.029 1.00 37.48 374 ALA A N 1
ATOM 2831 C CA . ALA A 1 374 ? 43.226 72.829 -11.237 1.00 37.70 374 ALA A CA 1
ATOM 2832 C C . ALA A 1 374 ? 42.304 72.681 -12.442 1.00 39.14 374 ALA A C 1
ATOM 2833 O O . ALA A 1 374 ? 42.409 73.426 -13.419 1.00 38.60 374 ALA A O 1
ATOM 2835 N N . PHE A 1 375 ? 41.389 71.721 -12.354 1.00 39.40 375 PHE A N 1
ATOM 2836 C CA . PHE A 1 375 ? 40.449 71.449 -13.432 1.00 40.88 375 PHE A CA 1
ATOM 2837 C C . PHE A 1 375 ? 39.466 72.588 -13.656 1.00 40.22 375 PHE A C 1
ATOM 2838 O O . PHE A 1 375 ? 39.156 72.925 -14.798 1.00 39.50 375 PHE A O 1
ATOM 2846 N N . LEU A 1 376 ? 38.976 73.182 -12.572 1.00 40.82 376 LEU A N 1
ATOM 2847 C CA . LEU A 1 376 ? 38.053 74.306 -12.694 1.00 40.04 376 LEU A CA 1
ATOM 2848 C C . LEU A 1 376 ? 38.811 75.432 -13.397 1.00 40.36 376 LEU A C 1
ATOM 2849 O O . LEU A 1 376 ? 38.231 76.216 -14.154 1.00 41.16 376 LEU A O 1
ATOM 2854 N N . GLY A 1 377 ? 40.117 75.496 -13.150 1.00 39.15 377 GLY A N 1
ATOM 2855 C CA . GLY A 1 377 ? 40.934 76.509 -13.786 1.00 40.66 377 GLY A CA 1
ATOM 2856 C C . GLY A 1 377 ? 41.035 76.232 -15.275 1.00 41.49 377 GLY A C 1
ATOM 2857 O O . GLY A 1 377 ? 40.932 77.144 -16.102 1.00 41.40 377 GLY A O 1
ATOM 2858 N N . LEU A 1 378 ? 41.236 74.962 -15.616 1.00 42.19 378 LEU A N 1
ATOM 2859 C CA . LEU A 1 378 ? 41.344 74.543 -17.008 1.00 43.24 378 LEU A CA 1
ATOM 2860 C C . LEU A 1 378 ? 40.058 74.875 -17.756 1.00 44.33 378 LEU A C 1
ATOM 2861 O O . LEU A 1 378 ? 40.096 75.381 -18.877 1.00 43.90 378 LEU A O 1
ATOM 2866 N N . GLU A 1 379 ? 38.922 74.592 -17.125 1.00 46.06 379 GLU A N 1
ATOM 2867 C CA . GLU A 1 379 ? 37.621 74.876 -17.720 1.00 48.22 379 GLU A CA 1
ATOM 2868 C C . GLU A 1 379 ? 37.480 76.385 -17.919 1.00 48.60 379 GLU A C 1
ATOM 2869 O O . GLU A 1 379 ? 36.923 76.843 -18.919 1.00 48.58 379 GLU A O 1
ATOM 2875 N N . LYS A 1 380 ? 37.995 77.151 -16.961 1.00 48.47 380 LYS A N 1
ATOM 2876 C CA . LYS A 1 380 ? 37.932 78.608 -17.019 1.00 49.22 380 LYS A CA 1
ATOM 2877 C C . LYS A 1 380 ? 38.740 79.169 -18.190 1.00 50.44 380 LYS A C 1
ATOM 2878 O O . LYS A 1 380 ? 38.279 80.058 -18.904 1.00 50.76 380 LYS A O 1
ATOM 2884 N N . ALA A 1 381 ? 39.951 78.653 -18.373 1.00 51.17 381 ALA A N 1
ATOM 2885 C CA . ALA A 1 381 ? 40.817 79.100 -19.455 1.00 52.48 381 ALA A CA 1
ATOM 2886 C C . ALA A 1 381 ? 40.158 78.826 -20.802 1.00 53.78 381 ALA A C 1
ATOM 2887 O O . ALA A 1 381 ? 40.189 79.661 -21.706 1.00 54.05 381 ALA A O 1
ATOM 2913 N N . LEU A 1 385 ? 38.963 81.557 -23.776 1.00 57.83 385 LEU A N 1
ATOM 2914 C CA . LEU A 1 385 ? 39.494 81.358 -25.122 1.00 56.92 385 LEU A CA 1
ATOM 2915 C C . LEU A 1 385 ? 38.388 80.944 -26.094 1.00 56.43 385 LEU A C 1
ATOM 2916 O O . LEU A 1 385 ? 37.455 81.704 -26.357 1.00 56.78 385 LEU A O 1
ATOM 2921 N N . GLN A 1 419 ? 52.617 77.351 -15.246 1.00 63.88 419 GLN A N 1
ATOM 2922 C CA . GLN A 1 419 ? 52.111 76.226 -14.468 1.00 63.51 419 GLN A CA 1
ATOM 2923 C C . GLN A 1 419 ? 51.976 75.002 -15.376 1.00 63.74 419 GLN A C 1
ATOM 2924 O O . GLN A 1 419 ? 52.971 74.452 -15.847 1.00 64.21 419 GLN A O 1
ATOM 2930 N N . THR A 1 420 ? 50.740 74.583 -15.621 1.00 63.97 420 THR A N 1
ATOM 2931 C CA . THR A 1 420 ? 50.466 73.435 -16.477 1.00 63.60 420 THR A CA 1
ATOM 2932 C C . THR A 1 420 ? 49.939 73.915 -17.828 1.00 64.29 420 THR A C 1
ATOM 2933 O O . THR A 1 420 ? 49.619 73.113 -18.709 1.00 64.10 420 THR A O 1
ATOM 2945 N N . ALA A 1 422 ? 51.727 76.115 -19.798 1.00 66.54 422 ALA A N 1
ATOM 2946 C CA . ALA A 1 422 ? 52.838 76.657 -20.574 1.00 67.25 422 ALA A CA 1
ATOM 2947 C C . ALA A 1 422 ? 52.901 75.913 -21.906 1.00 67.42 422 ALA A C 1
ATOM 2948 O O . ALA A 1 422 ? 53.676 74.968 -22.054 1.00 67.41 422 ALA A O 1
ATOM 2950 N N . ASP A 1 423 ? 52.094 76.340 -22.877 1.00 67.77 423 ASP A N 1
ATOM 2951 C CA . ASP A 1 423 ? 52.074 75.659 -24.166 1.00 69.02 423 ASP A CA 1
ATOM 2952 C C . ASP A 1 423 ? 53.095 76.150 -25.206 1.00 69.82 423 ASP A C 1
ATOM 2953 O O . ASP A 1 423 ? 54.066 75.444 -25.482 1.00 70.83 423 ASP A O 1
ATOM 2958 N N . PRO A 1 424 ? 52.918 77.353 -25.795 1.00 69.96 424 PRO A N 1
ATOM 2959 C CA . PRO A 1 424 ? 51.925 78.434 -25.714 1.00 69.45 424 PRO A CA 1
ATOM 2960 C C . PRO A 1 424 ? 50.571 78.074 -26.308 1.00 69.07 424 PRO A C 1
ATOM 2961 O O . PRO A 1 424 ? 50.477 77.291 -27.250 1.00 69.94 424 PRO A O 1
ATOM 2965 N N . PHE A 1 425 ? 49.531 78.673 -25.746 1.00 68.21 425 PHE A N 1
ATOM 2966 C CA . PHE A 1 425 ? 48.157 78.464 -26.175 1.00 66.91 425 PHE A CA 1
ATOM 2967 C C . PHE A 1 425 ? 47.313 79.111 -25.098 1.00 66.04 425 PHE A C 1
ATOM 2968 O O . PHE A 1 425 ? 46.205 79.588 -25.346 1.00 66.12 425 PHE A O 1
ATOM 2976 N N . PHE A 1 426 ? 47.862 79.119 -23.889 1.00 65.00 426 PHE A N 1
ATOM 2977 C CA . PHE A 1 426 ? 47.195 79.718 -22.745 1.00 64.07 426 PHE A CA 1
ATOM 2978 C C . PHE A 1 426 ? 47.903 81.025 -22.417 1.00 63.98 426 PHE A C 1
ATOM 2979 O O . PHE A 1 426 ? 47.550 81.708 -21.458 1.00 64.82 426 PHE A O 1
ATOM 2987 N N . ASP A 1 427 ? 48.904 81.362 -23.225 1.00 63.60 427 ASP A N 1
ATOM 2988 C CA . ASP A 1 427 ? 49.682 82.583 -23.036 1.00 63.54 427 ASP A CA 1
ATOM 2989 C C . ASP A 1 427 ? 48.835 83.838 -22.839 1.00 62.41 427 ASP A C 1
ATOM 2990 O O . ASP A 1 427 ? 49.286 84.804 -22.224 1.00 62.06 427 ASP A O 1
ATOM 2995 N N . SER A 1 428 ? 47.612 83.830 -23.354 1.00 60.52 428 SER A N 1
ATOM 2996 C CA . SER A 1 428 ? 46.739 84.988 -23.213 1.00 59.27 428 SER A CA 1
ATOM 2997 C C . SER A 1 428 ? 45.811 84.872 -22.006 1.00 58.48 428 SER A C 1
ATOM 2998 O O . SER A 1 428 ? 45.008 85.771 -21.744 1.00 58.93 428 SER A O 1
ATOM 3001 N N . VAL A 1 429 ? 45.920 83.769 -21.273 1.00 56.53 429 VAL A N 1
ATOM 3002 C CA . VAL A 1 429 ? 45.071 83.556 -20.107 1.00 54.89 429 VAL A CA 1
ATOM 3003 C C . VAL A 1 429 ? 45.769 82.815 -18.964 1.00 54.18 429 VAL A C 1
ATOM 3004 O O . VAL A 1 429 ? 45.140 82.506 -17.952 1.00 54.39 429 VAL A O 1
ATOM 3008 N N . ARG A 1 430 ? 47.059 82.533 -19.114 1.00 53.20 430 ARG A N 1
ATOM 3009 C CA . ARG A 1 430 ? 47.798 81.809 -18.083 1.00 53.15 430 ARG A CA 1
ATOM 3010 C C . ARG A 1 430 ? 47.850 82.553 -16.749 1.00 53.71 430 ARG A C 1
ATOM 3011 O O . ARG A 1 430 ? 47.485 82.001 -15.708 1.00 52.99 430 ARG A O 1
ATOM 3019 N N . ASP A 1 431 ? 48.301 83.803 -16.781 1.00 54.09 431 ASP A N 1
ATOM 3020 C CA . ASP A 1 431 ? 48.407 84.601 -15.565 1.00 54.54 431 ASP A CA 1
ATOM 3021 C C . ASP A 1 431 ? 47.071 84.784 -14.856 1.00 53.74 431 ASP A C 1
ATOM 3022 O O . ASP A 1 431 ? 46.998 84.703 -13.628 1.00 53.45 431 ASP A O 1
ATOM 3027 N N . ARG A 1 432 ? 46.016 85.030 -15.627 1.00 52.32 432 ARG A N 1
ATOM 3028 C CA . ARG A 1 432 ? 44.690 85.235 -15.054 1.00 51.42 432 ARG A CA 1
ATOM 3029 C C . ARG A 1 432 ? 44.211 83.992 -14.304 1.00 48.82 432 ARG A C 1
ATOM 3030 O O . ARG A 1 432 ? 43.697 84.096 -13.190 1.00 48.61 432 ARG A O 1
ATOM 3038 N N . VAL A 1 433 ? 44.387 82.823 -14.915 1.00 45.17 433 VAL A N 1
ATOM 3039 C CA . VAL A 1 433 ? 43.987 81.562 -14.295 1.00 41.85 433 VAL A CA 1
ATOM 3040 C C . VAL A 1 433 ? 44.848 81.265 -13.069 1.00 40.10 433 VAL A C 1
ATOM 3041 O O . VAL A 1 433 ? 44.334 80.860 -12.023 1.00 39.99 433 VAL A O 1
ATOM 3045 N N . VAL A 1 434 ? 46.157 81.455 -13.204 1.00 38.15 434 VAL A N 1
ATOM 3046 C CA . VAL A 1 434 ? 47.072 81.223 -12.093 1.00 36.26 434 VAL A CA 1
ATOM 3047 C C . VAL A 1 434 ? 46.640 82.083 -10.913 1.00 35.02 434 VAL A C 1
ATOM 3048 O O . VAL A 1 434 ? 46.696 81.654 -9.764 1.00 34.50 434 VAL A O 1
ATOM 3052 N N . GLY A 1 435 ? 46.202 83.301 -11.208 1.00 34.98 435 GLY A N 1
ATOM 3053 C CA . GLY A 1 435 ? 45.755 84.197 -10.159 1.00 35.85 435 GLY A CA 1
ATOM 3054 C C . GLY A 1 435 ? 44.520 83.666 -9.454 1.00 36.34 435 GLY A C 1
ATOM 3055 O O . GLY A 1 435 ? 44.369 83.832 -8.241 1.00 37.38 435 GLY A O 1
ATOM 3056 N N . LEU A 1 436 ? 43.633 83.030 -10.214 1.00 35.42 436 LEU A N 1
ATOM 3057 C CA . LEU A 1 436 ? 42.413 82.462 -9.655 1.00 35.40 436 LEU A CA 1
ATOM 3058 C C . LEU A 1 436 ? 42.753 81.274 -8.762 1.00 34.84 436 LEU A C 1
ATOM 3059 O O . LEU A 1 436 ? 42.175 81.114 -7.689 1.00 35.97 436 LEU A O 1
ATOM 3064 N N . VAL A 1 437 ? 43.703 80.454 -9.200 1.00 32.10 437 VAL A N 1
ATOM 3065 C CA . VAL A 1 437 ? 44.115 79.286 -8.429 1.00 31.74 437 VAL A CA 1
ATOM 3066 C C . VAL A 1 437 ? 44.831 79.657 -7.121 1.00 31.38 437 VAL A C 1
ATOM 3067 O O . VAL A 1 437 ? 44.782 78.904 -6.147 1.00 31.19 437 VAL A O 1
ATOM 3071 N N . ASN A 1 438 ? 45.500 80.807 -7.096 1.00 29.70 438 ASN A N 1
ATOM 3072 C CA . ASN A 1 438 ? 46.194 81.245 -5.887 1.00 28.31 438 ASN A CA 1
ATOM 3073 C C . ASN A 1 438 ? 45.235 82.030 -5.005 1.00 27.78 438 ASN A C 1
ATOM 3074 O O . ASN A 1 438 ? 45.538 82.332 -3.853 1.00 30.03 438 ASN A O 1
ATOM 3079 N N . ASN A 1 439 ? 44.072 82.355 -5.559 1.00 26.06 439 ASN A N 1
ATOM 3080 C CA . ASN A 1 439 ? 43.054 83.110 -4.837 1.00 24.90 439 ASN A CA 1
ATOM 3081 C C . ASN A 1 439 ? 41.674 82.588 -5.233 1.00 24.88 439 ASN A C 1
ATOM 3082 O O . ASN A 1 439 ? 40.921 83.254 -5.945 1.00 23.36 439 ASN A O 1
ATOM 3087 N N . PRO A 1 440 ? 41.330 81.380 -4.766 1.00 24.21 440 PRO A N 1
ATOM 3088 C CA . PRO A 1 440 ? 40.052 80.718 -5.046 1.00 25.07 440 PRO A CA 1
ATOM 3089 C C . PRO A 1 440 ? 38.831 81.628 -4.934 1.00 25.37 440 PRO A C 1
ATOM 3090 O O . PRO A 1 440 ? 37.892 81.518 -5.721 1.00 24.06 440 PRO A O 1
ATOM 3094 N N . ILE A 1 441 ? 38.853 82.527 -3.957 1.00 25.98 441 ILE A N 1
ATOM 3095 C CA . ILE A 1 441 ? 37.744 83.442 -3.731 1.00 27.67 441 ILE A CA 1
ATOM 3096 C C . ILE A 1 441 ? 37.355 84.211 -5.001 1.00 29.16 441 ILE A C 1
ATOM 3097 O O . ILE A 1 441 ? 36.193 84.573 -5.180 1.00 30.59 441 ILE A O 1
ATOM 3102 N N . ASN A 1 442 ? 38.315 84.452 -5.888 1.00 29.69 442 ASN A N 1
ATOM 3103 C CA . ASN A 1 442 ? 38.026 85.179 -7.124 1.00 30.63 442 ASN A CA 1
ATOM 3104 C C . ASN A 1 442 ? 37.416 84.266 -8.169 1.00 30.60 442 ASN A C 1
ATOM 3105 O O . ASN A 1 442 ? 37.078 84.695 -9.269 1.00 30.88 442 ASN A O 1
ATOM 3110 N N . PHE A 1 443 ? 37.272 83.002 -7.802 1.00 30.49 443 PHE A N 1
ATOM 3111 C CA . PHE A 1 443 ? 36.720 81.979 -8.676 1.00 30.80 443 PHE A CA 1
ATOM 3112 C C . PHE A 1 443 ? 35.236 81.758 -8.344 1.00 28.40 443 PHE A C 1
ATOM 3113 O O . PHE A 1 443 ? 34.559 80.958 -8.993 1.00 28.32 443 PHE A O 1
ATOM 3121 N N . THR A 1 444 ? 34.740 82.482 -7.343 1.00 25.10 444 THR A N 1
ATOM 3122 C CA . THR A 1 444 ? 33.364 82.323 -6.879 1.00 21.94 444 THR A CA 1
ATOM 3123 C C . THR A 1 444 ? 32.348 83.329 -7.405 1.00 20.61 444 THR A C 1
ATOM 3124 O O . THR A 1 444 ? 31.283 83.510 -6.810 1.00 20.41 444 THR A O 1
ATOM 3128 N N . GLY A 1 445 ? 32.665 83.982 -8.515 1.00 20.42 445 GLY A N 1
ATOM 3129 C CA . GLY A 1 445 ? 31.741 84.951 -9.070 1.00 16.48 445 GLY A CA 1
ATOM 3130 C C . GLY A 1 445 ? 31.258 85.962 -8.047 1.00 18.74 445 GLY A C 1
ATOM 3131 O O . GLY A 1 445 ? 32.058 86.546 -7.309 1.00 18.46 445 GLY A O 1
ATOM 3132 N N . ARG A 1 446 ? 29.945 86.156 -7.982 1.00 17.21 446 ARG A N 1
ATOM 3133 C CA . ARG A 1 446 ? 29.367 87.128 -7.060 1.00 16.90 446 ARG A CA 1
ATOM 3134 C C . ARG A 1 446 ? 28.839 86.570 -5.736 1.00 16.42 446 ARG A C 1
ATOM 3135 O O . ARG A 1 446 ? 28.008 87.206 -5.082 1.00 15.84 446 ARG A O 1
ATOM 3143 N N . CYS A 1 447 ? 29.329 85.402 -5.332 1.00 15.31 447 CYS A N 1
ATOM 3144 C CA . CYS A 1 447 ? 28.886 84.796 -4.083 1.00 16.64 447 CYS A CA 1
ATOM 3145 C C . CYS A 1 447 ? 28.873 85.759 -2.905 1.00 16.29 447 CYS A C 1
ATOM 3146 O O . CYS A 1 447 ? 27.874 85.850 -2.186 1.00 15.89 447 CYS A O 1
ATOM 3149 N N . VAL A 1 448 ? 29.975 86.481 -2.715 1.00 16.65 448 VAL A N 1
ATOM 3150 C CA . VAL A 1 448 ? 30.096 87.407 -1.591 1.00 16.88 448 VAL A CA 1
ATOM 3151 C C . VAL A 1 448 ? 29.060 88.527 -1.559 1.00 17.70 448 VAL A C 1
ATOM 3152 O O . VAL A 1 448 ? 28.360 88.692 -0.555 1.00 17.89 448 VAL A O 1
ATOM 3156 N N . SER A 1 449 ? 28.948 89.291 -2.643 1.00 16.58 449 SER A N 1
ATOM 3157 C CA . SER A 1 449 ? 27.981 90.385 -2.666 1.00 17.61 449 SER A CA 1
ATOM 3158 C C . SER A 1 449 ? 26.546 89.864 -2.595 1.00 17.57 449 SER A C 1
ATOM 3159 O O . SER A 1 449 ? 25.697 90.481 -1.957 1.00 19.55 449 SER A O 1
ATOM 3162 N N . GLN A 1 450 ? 26.275 88.729 -3.238 1.00 18.56 450 GLN A N 1
ATOM 3163 C CA . GLN A 1 450 ? 24.933 88.139 -3.208 1.00 17.96 450 GLN A CA 1
ATOM 3164 C C . GLN A 1 450 ? 24.555 87.800 -1.765 1.00 17.52 450 GLN A C 1
ATOM 3165 O O . GLN A 1 450 ? 23.446 88.083 -1.319 1.00 17.82 450 GLN A O 1
ATOM 3171 N N . THR A 1 451 ? 25.491 87.188 -1.046 1.00 17.14 451 THR A N 1
ATOM 3172 C CA . THR A 1 451 ? 25.289 86.791 0.344 1.00 18.38 451 THR A CA 1
ATOM 3173 C C . THR A 1 451 ? 24.974 87.973 1.252 1.00 17.59 451 THR A C 1
ATOM 3174 O O . THR A 1 451 ? 24.063 87.914 2.077 1.00 16.09 451 THR A O 1
ATOM 3178 N N . GLU A 1 452 ? 25.741 89.045 1.100 1.00 18.42 452 GLU A N 1
ATOM 3179 C CA . GLU A 1 452 ? 25.556 90.233 1.925 1.00 19.69 452 GLU A CA 1
ATOM 3180 C C . GLU A 1 452 ? 24.293 91.003 1.600 1.00 19.28 452 GLU A C 1
ATOM 3181 O O . GLU A 1 452 ? 23.539 91.368 2.504 1.00 18.83 452 GLU A O 1
ATOM 3187 N N . SER A 1 453 ? 24.052 91.257 0.319 1.00 18.73 453 SER A N 1
ATOM 3188 C CA . SER A 1 453 ? 22.859 92.003 -0.048 1.00 21.07 453 SER A CA 1
ATOM 3189 C C . SER A 1 453 ? 21.580 91.242 0.309 1.00 19.30 453 SER A C 1
ATOM 3190 O O . SER A 1 453 ? 20.607 91.844 0.758 1.00 20.64 453 SER A O 1
ATOM 3193 N N . PHE A 1 454 ? 21.575 89.924 0.138 1.00 19.28 454 PHE A N 1
ATOM 3194 C CA . PHE A 1 454 ? 20.383 89.149 0.486 1.00 17.36 454 PHE A CA 1
ATOM 3195 C C . PHE A 1 454 ? 20.088 89.302 1.977 1.00 16.84 454 PHE A C 1
ATOM 3196 O O . PHE A 1 454 ? 18.960 89.593 2.371 1.00 17.74 454 PHE A O 1
ATOM 3204 N N . ILE A 1 455 ? 21.106 89.104 2.804 1.00 15.79 455 ILE A N 1
ATOM 3205 C CA . ILE A 1 455 ? 20.934 89.212 4.246 1.00 18.72 455 ILE A CA 1
ATOM 3206 C C . ILE A 1 455 ? 20.505 90.609 4.699 1.00 20.68 455 ILE A C 1
ATOM 3207 O O . ILE A 1 455 ? 19.534 90.756 5.443 1.00 21.53 455 ILE A O 1
ATOM 3212 N N . ALA A 1 456 ? 21.218 91.629 4.235 1.00 22.16 456 ALA A N 1
ATOM 3213 C CA . ALA A 1 456 ? 20.930 93.008 4.606 1.00 23.70 456 ALA A CA 1
ATOM 3214 C C . ALA A 1 456 ? 19.622 93.564 4.064 1.00 26.71 456 ALA A C 1
ATOM 3215 O O . ALA A 1 456 ? 18.886 94.244 4.781 1.00 26.18 456 ALA A O 1
ATOM 3217 N N . LYS A 1 457 ? 19.326 93.271 2.803 1.00 28.36 457 LYS A N 1
ATOM 3218 C CA . LYS A 1 457 ? 18.129 93.811 2.179 1.00 30.81 457 LYS A CA 1
ATOM 3219 C C . LYS A 1 457 ? 16.881 92.935 2.120 1.00 31.73 457 LYS A C 1
ATOM 3220 O O . LYS A 1 457 ? 15.791 93.433 1.837 1.00 31.77 457 LYS A O 1
ATOM 3226 N N . GLU A 1 458 ? 17.014 91.644 2.399 1.00 30.67 458 GLU A N 1
ATOM 3227 C CA . GLU A 1 458 ? 15.851 90.770 2.348 1.00 29.95 458 GLU A CA 1
ATOM 3228 C C . GLU A 1 458 ? 15.600 90.002 3.641 1.00 28.53 458 GLU A C 1
ATOM 3229 O O . GLU A 1 458 ? 14.503 90.051 4.197 1.00 27.68 458 GLU A O 1
ATOM 3235 N N . LEU A 1 459 ? 16.620 89.301 4.123 1.00 26.60 459 LEU A N 1
ATOM 3236 C CA . LEU A 1 459 ? 16.494 88.503 5.334 1.00 24.23 459 LEU A CA 1
ATOM 3237 C C . LEU A 1 459 ? 16.228 89.302 6.609 1.00 24.59 459 LEU A C 1
ATOM 3238 O O . LEU A 1 459 ? 15.239 89.054 7.302 1.00 25.42 459 LEU A O 1
ATOM 3243 N N . LYS A 1 460 ? 17.094 90.258 6.929 1.00 24.19 460 LYS A N 1
ATOM 3244 C CA . LYS A 1 460 ? 16.901 91.040 8.152 1.00 25.57 460 LYS A CA 1
ATOM 3245 C C . LYS A 1 460 ? 15.606 91.856 8.185 1.00 25.54 460 LYS A C 1
ATOM 3246 O O . LYS A 1 460 ? 14.857 91.798 9.159 1.00 26.63 460 LYS A O 1
ATOM 3252 N N . PRO A 1 461 ? 15.321 92.627 7.128 1.00 25.27 461 PRO A N 1
ATOM 3253 C CA . PRO A 1 461 ? 14.085 93.414 7.134 1.00 26.17 461 PRO A CA 1
ATOM 3254 C C . PRO A 1 461 ? 12.843 92.540 7.338 1.00 27.28 461 PRO A C 1
ATOM 3255 O O . PRO A 1 461 ? 11.825 92.996 7.860 1.00 28.44 461 PRO A O 1
ATOM 3259 N N . THR A 1 462 ? 12.930 91.282 6.922 1.00 26.80 462 THR A N 1
ATOM 3260 C CA . THR A 1 462 ? 11.804 90.368 7.049 1.00 25.49 462 THR A CA 1
ATOM 3261 C C . THR A 1 462 ? 11.624 89.801 8.451 1.00 26.16 462 THR A C 1
ATOM 3262 O O . THR A 1 462 ? 10.507 89.755 8.953 1.00 27.15 46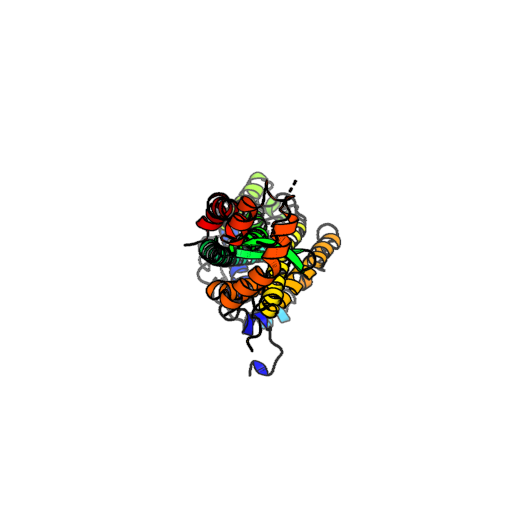2 THR A O 1
ATOM 3266 N N . ILE A 1 463 ? 12.714 89.383 9.088 1.00 27.51 463 ILE A N 1
ATOM 3267 C CA . ILE A 1 463 ? 12.618 88.783 10.419 1.00 29.03 463 ILE A CA 1
ATOM 3268 C C . ILE A 1 463 ? 12.907 89.703 11.597 1.00 31.99 463 ILE A C 1
ATOM 3269 O O . ILE A 1 463 ? 12.533 89.394 12.724 1.00 33.23 463 ILE A O 1
ATOM 3274 N N . ASP A 1 464 ? 13.582 90.817 11.346 1.00 34.82 464 ASP A N 1
ATOM 3275 C CA . ASP A 1 464 ? 13.936 91.741 12.417 1.00 38.66 464 ASP A CA 1
ATOM 3276 C C . ASP A 1 464 ? 12.828 92.058 13.420 1.00 40.21 464 ASP A C 1
ATOM 3277 O O . ASP A 1 464 ? 13.078 92.117 14.622 1.00 41.80 464 ASP A O 1
ATOM 3282 N N . LYS A 1 465 ? 11.605 92.240 12.942 1.00 41.33 465 LYS A N 1
ATOM 3283 C CA . LYS A 1 465 ? 10.500 92.562 13.832 1.00 42.97 465 LYS A CA 1
ATOM 3284 C C . LYS A 1 465 ? 10.088 91.425 14.765 1.00 43.81 465 LYS A C 1
ATOM 3285 O O . LYS A 1 465 ? 9.300 91.635 15.685 1.00 44.44 465 LYS A O 1
ATOM 3291 N N . TYR A 1 466 ? 10.616 90.225 14.535 1.00 43.37 466 TYR A N 1
ATOM 3292 C CA . TYR A 1 466 ? 10.285 89.072 15.373 1.00 42.44 466 TYR A CA 1
ATOM 3293 C C . TYR A 1 466 ? 11.405 88.735 16.341 1.00 44.64 466 TYR A C 1
ATOM 3294 O O . TYR A 1 466 ? 11.225 87.929 17.252 1.00 45.19 466 TYR A O 1
ATOM 3303 N N . LEU A 1 467 ? 12.569 89.339 16.128 1.00 47.21 467 LEU A N 1
ATOM 3304 C CA . LEU A 1 467 ? 13.708 89.122 17.011 1.00 49.95 467 LEU A CA 1
ATOM 3305 C C . LEU A 1 467 ? 13.699 90.231 18.045 1.00 53.72 467 LEU A C 1
ATOM 3306 O O . LEU A 1 467 ? 13.854 91.404 17.698 1.00 55.44 467 LEU A O 1
ATOM 3311 N N . ASP A 1 468 ? 13.512 89.866 19.308 1.00 57.37 468 ASP A N 1
ATOM 3312 C CA . ASP A 1 468 ? 13.512 90.849 20.388 1.00 61.60 468 ASP A CA 1
ATOM 3313 C C . ASP A 1 468 ? 12.685 92.096 20.053 1.00 62.70 468 ASP A C 1
ATOM 3314 O O . ASP A 1 468 ? 11.513 92.162 20.489 1.00 63.33 468 ASP A O 1
#

Nearest PDB structures (foldseek):
  1yis-assembly1_A  TM=1.002E+00  e=4.796E-56  Caenorhabditis elegans
  5nx8-assembly1_C  TM=9.583E-01  e=2.187E-32  Homo sapiens neanderthalensis
  5nx9-assembly1_C  TM=9.499E-01  e=1.762E-32  Homo sapiens neanderthalensis
  4ffx-assembly1_C  TM=9.423E-01  e=1.819E-31  Homo sapiens
  4flc-assembly1_C  TM=9.477E-01  e=6.950E-31  Homo sapiens

Radius of gyration: 28.27 Å; Cα contacts (8 Å, |Δi|>4): 586; chains: 1; bounding box: 88×44×65 Å

Solvent-accessible surface area: 20659 Å² total

B-factor: mean 27.15, std 13.06, range [7.13, 70.92]

Foldseek 3Di:
DVVVDDDDCLCVPLQVPPCLNVLLDPLNLLLQLLVLLLLLLVLCVVLPLVLRDPLLSVLVVCSNPDPVVQCVVLCVVPVDNLNSLVVSCVSRVSNSVCRCQLFDSLSSVQQSCVLSLLVLLLSLLLLLLLLLVLLLVVLLVFLQAKFADDDVHDGDFIAIPNLVSVVLSVLSLLSVLSVVLSLAAGAFGQGQFRPSVSVCVSVVNDVVSSVSSSVSSCVVSPHPHHDNGATRHDQLVSVLSNLVSLLSNLVSLLVVLVVQQSCVVLVWKAFVVGHGLSVLLNVLSVVSNPLNVLSVVLNVPADRSGDCPCPVVCSSSSSSSSSSSSNSVSSSSRSNGMDTPSVSRVVNCLVCLVVSLVVVQCVVDDPPSVVPPVVSVVCSVPVSVRHPCSNVVSVCCCVPPSCVSSVVSHD

Sequence (411 aa):
ASEDKFESVLSTRYCKNSPLVSILSETNKATLWRQLWIWLAEAEKELGLKQVTQDAIDEKSNRDVFDWPFIRSEERKLKHDVAHNHAFGKLCPTAAGIIHLGATSCFVQDNADLIAYRDSIDHILKRFATVIDRLAAFSLKNKEVVTVGRTHYQTASLVTVGKRGVLWAQELLAFQSLSEFRDKRFRGIKGATGTQDSFLTLFAGDESKVEALDELVTKKANFSNRFLITGQTYSRQQDSQLVFSLSLLGAAAKKVCTDIRVLQAFGELLEPKKNPKSERCCALSRKLINAPQEALTILADQGLERTLDDSAGRRLIPDVLLTAEALLTTLQNIFEGLSVQTDNVKKIVEDEIAFLGLEKALQTADPFFDSVRDRVVGLVNNPINFTGRCVSQTESFIAKELKPTIDKYLD

CATH classification: 1.10.275.10 (+1 more: 1.20.200.10)